Protein AF-A0AAD8DVD4-F1 (afdb_monomer_lite)

Structure (mmCIF, N/CA/C/O backbone):
data_AF-A0AAD8DVD4-F1
#
_entry.id   AF-A0AAD8DVD4-F1
#
loop_
_atom_site.group_PDB
_atom_site.id
_atom_site.type_symbol
_atom_site.label_atom_id
_atom_site.label_alt_id
_atom_site.label_comp_id
_atom_site.label_asym_id
_atom_site.label_entity_id
_atom_site.label_seq_id
_atom_site.pdbx_PDB_ins_code
_atom_site.Cartn_x
_atom_site.Cartn_y
_atom_site.Cartn_z
_atom_site.occupancy
_atom_site.B_iso_or_equiv
_atom_site.auth_seq_id
_atom_site.auth_comp_id
_atom_site.auth_asym_id
_atom_site.auth_atom_id
_atom_site.pdbx_PDB_model_num
ATOM 1 N N . MET A 1 1 ? -44.564 -27.671 -10.051 1.00 40.16 1 MET A N 1
ATOM 2 C CA . MET A 1 1 ? -43.681 -27.011 -11.036 1.00 40.16 1 MET A CA 1
ATOM 3 C C . MET A 1 1 ? -43.944 -25.518 -10.947 1.00 40.16 1 MET A C 1
ATOM 5 O O . MET A 1 1 ? -45.108 -25.149 -10.842 1.00 40.16 1 MET A O 1
ATOM 9 N N . CYS A 1 2 ? -42.894 -24.699 -10.880 1.00 44.19 2 CYS A N 1
ATOM 10 C CA . CYS A 1 2 ? -42.988 -23.238 -10.806 1.00 44.19 2 CYS A CA 1
ATOM 11 C C . CYS A 1 2 ? -43.714 -22.699 -12.050 1.00 44.19 2 CYS A C 1
ATOM 13 O O . CYS A 1 2 ? -43.419 -23.150 -13.157 1.00 44.19 2 CYS A O 1
ATOM 15 N N . GLN A 1 3 ? -44.651 -21.760 -11.894 1.00 45.81 3 GLN A N 1
ATOM 16 C CA . GLN A 1 3 ? -45.173 -21.010 -13.038 1.00 45.81 3 GLN A CA 1
ATOM 17 C C . GLN A 1 3 ? -44.102 -19.998 -13.445 1.00 45.81 3 GLN A C 1
ATOM 19 O O . GLN A 1 3 ? -43.975 -18.933 -12.846 1.00 45.81 3 GLN A O 1
ATOM 24 N N . VAL A 1 4 ? -43.279 -20.375 -14.421 1.00 47.47 4 VAL A N 1
ATOM 25 C CA . VAL A 1 4 ? -42.321 -19.458 -15.038 1.00 47.47 4 VAL A CA 1
ATOM 26 C C . VAL A 1 4 ? -43.104 -18.601 -16.023 1.00 47.47 4 VAL A C 1
ATOM 28 O O . VAL A 1 4 ? -43.555 -19.092 -17.057 1.00 47.47 4 VAL A O 1
ATOM 31 N N . VAL A 1 5 ? -43.312 -17.331 -15.683 1.00 54.19 5 VAL A N 1
ATOM 32 C CA . VAL A 1 5 ? -43.841 -16.350 -16.633 1.00 54.19 5 VAL A CA 1
ATOM 33 C C . VAL A 1 5 ? -42.643 -15.819 -17.405 1.00 54.19 5 VAL A C 1
ATOM 35 O O . VAL A 1 5 ? -41.974 -14.893 -16.965 1.00 54.19 5 VAL A O 1
ATOM 38 N N . ILE A 1 6 ? -42.334 -16.464 -18.528 1.00 51.31 6 ILE A N 1
ATOM 39 C CA . ILE A 1 6 ? -41.267 -16.014 -19.422 1.00 51.31 6 ILE A CA 1
ATOM 40 C C . ILE A 1 6 ? -41.776 -14.753 -20.118 1.00 51.31 6 ILE A C 1
ATOM 42 O O . ILE A 1 6 ? -42.713 -14.815 -20.914 1.00 51.31 6 ILE A O 1
ATOM 46 N N . GLN A 1 7 ? -41.195 -13.602 -19.794 1.00 55.66 7 GLN A N 1
ATOM 47 C CA . GLN A 1 7 ? -41.411 -12.389 -20.573 1.00 55.66 7 GLN A CA 1
ATOM 48 C C . GLN A 1 7 ? -40.418 -12.383 -21.739 1.00 55.66 7 GLN A C 1
ATOM 50 O O . GLN A 1 7 ? -39.222 -12.215 -21.534 1.00 55.66 7 GLN A O 1
ATOM 55 N N . ASP A 1 8 ? -40.915 -12.533 -22.970 1.00 51.84 8 ASP A N 1
ATOM 56 C CA . ASP A 1 8 ? -40.085 -12.588 -24.189 1.00 51.84 8 ASP A CA 1
ATOM 57 C C . ASP A 1 8 ? -39.319 -11.285 -24.489 1.00 51.84 8 ASP A C 1
ATOM 59 O O . ASP A 1 8 ? -38.463 -11.252 -25.375 1.00 51.84 8 ASP A O 1
ATOM 63 N N . LYS A 1 9 ? -39.597 -10.195 -23.761 1.00 51.88 9 LYS A N 1
ATOM 64 C CA . LYS A 1 9 ? -38.848 -8.937 -23.828 1.00 51.88 9 LYS A CA 1
ATOM 65 C C . LYS A 1 9 ? -38.827 -8.262 -22.460 1.00 51.88 9 LYS A C 1
ATOM 67 O O . LYS A 1 9 ? -39.823 -7.668 -22.055 1.00 51.88 9 LYS A O 1
ATOM 72 N N . LEU A 1 10 ? -37.677 -8.298 -21.790 1.00 51.31 10 LEU A N 1
ATOM 73 C CA . LEU A 1 10 ? -37.365 -7.363 -20.710 1.00 51.31 10 LEU A CA 1
ATOM 74 C C . LEU A 1 10 ? -37.372 -5.945 -21.303 1.00 51.31 10 LEU A C 1
ATOM 76 O O . LEU A 1 10 ? -36.448 -5.549 -22.017 1.00 51.31 10 LEU A O 1
ATOM 80 N N . SER A 1 11 ? -38.435 -5.175 -21.060 1.00 55.25 11 SER A N 1
ATOM 81 C CA . SER A 1 11 ? -38.345 -3.720 -21.175 1.00 55.25 11 SER A CA 1
ATOM 82 C C . SER A 1 11 ? -37.287 -3.247 -20.175 1.00 55.25 11 SER A C 1
ATOM 84 O O . SER A 1 11 ? -37.176 -3.795 -19.080 1.00 55.25 11 SER A O 1
ATOM 86 N N . LYS A 1 12 ? -36.505 -2.222 -20.534 1.00 56.88 12 LYS A N 1
ATOM 87 C CA . LYS A 1 12 ? -35.414 -1.663 -19.704 1.00 56.88 12 LYS A CA 1
ATOM 88 C C . LYS A 1 12 ? -35.845 -1.175 -18.304 1.00 56.88 12 LYS A C 1
ATOM 90 O O . LYS A 1 12 ? -34.993 -0.749 -17.538 1.00 56.88 12 LYS A O 1
ATOM 95 N N . GLU A 1 13 ? -37.135 -1.233 -17.982 1.00 64.00 13 GLU A N 1
ATOM 96 C CA . GLU A 1 13 ? -37.739 -0.759 -16.734 1.00 64.00 13 GLU A CA 1
ATOM 97 C C . GLU A 1 13 ? -38.323 -1.881 -15.856 1.00 64.00 13 GLU A C 1
ATOM 99 O O . GLU A 1 13 ? -38.805 -1.601 -14.760 1.00 64.00 13 GLU A O 1
ATOM 104 N N . ASN A 1 14 ? -38.289 -3.149 -16.285 1.00 63.09 14 ASN A N 1
ATOM 105 C CA . ASN A 1 14 ? -38.812 -4.233 -15.453 1.00 63.09 14 ASN A CA 1
ATOM 106 C C . ASN A 1 14 ? -37.780 -4.632 -14.393 1.00 63.09 14 ASN A C 1
ATOM 108 O O . ASN A 1 14 ? -36.801 -5.320 -14.679 1.00 63.09 14 ASN A O 1
ATOM 112 N N . ASN A 1 15 ? -38.021 -4.201 -13.153 1.00 80.06 15 ASN A N 1
ATOM 113 C CA . ASN A 1 15 ? -37.266 -4.650 -11.989 1.00 80.06 15 ASN A CA 1
ATOM 114 C C . ASN A 1 15 ? -37.347 -6.181 -11.868 1.00 80.06 15 ASN A C 1
ATOM 116 O O . ASN A 1 15 ? -38.430 -6.767 -11.955 1.00 80.06 15 ASN A O 1
ATOM 120 N N . LEU A 1 16 ? -36.198 -6.825 -11.651 1.00 86.94 16 LEU A N 1
ATOM 121 C CA . LEU A 1 16 ? -36.127 -8.249 -11.341 1.00 86.94 16 LEU A CA 1
ATOM 122 C C . LEU A 1 16 ? -36.873 -8.508 -10.024 1.00 86.94 16 LEU A C 1
ATOM 124 O O . LEU A 1 16 ? -36.444 -8.069 -8.959 1.00 86.94 16 LEU A O 1
ATOM 128 N N . GLU A 1 17 ? -37.986 -9.228 -10.096 1.00 92.38 17 GLU A N 1
ATOM 129 C CA . GLU A 1 17 ? -38.771 -9.652 -8.945 1.00 92.38 17 GLU A CA 1
ATOM 130 C C . GLU A 1 17 ? -38.487 -11.132 -8.697 1.00 92.38 17 GLU A C 1
ATOM 132 O O . GLU A 1 17 ? -38.651 -11.967 -9.588 1.00 92.38 17 GLU A O 1
ATOM 137 N N . ILE A 1 18 ? -38.042 -11.459 -7.484 1.00 93.94 18 ILE A N 1
ATOM 138 C CA . ILE A 1 18 ? -37.772 -12.827 -7.042 1.00 93.94 18 ILE A CA 1
ATOM 139 C C . ILE A 1 18 ? -38.657 -13.094 -5.831 1.00 93.94 18 ILE A C 1
ATOM 141 O O . ILE A 1 18 ? -38.463 -12.510 -4.766 1.00 93.94 18 ILE A O 1
ATOM 145 N N . VAL A 1 19 ? -39.614 -14.007 -5.980 1.00 94.88 19 VAL A N 1
ATOM 146 C CA . VAL A 1 19 ? -40.472 -14.458 -4.883 1.00 94.88 19 VAL A CA 1
ATOM 147 C C . VAL A 1 19 ? -40.057 -15.867 -4.500 1.00 94.88 19 VAL A C 1
ATOM 149 O O . VAL A 1 19 ? -40.176 -16.811 -5.286 1.00 94.88 19 VAL A O 1
ATOM 152 N N . LEU A 1 20 ? -39.588 -16.008 -3.267 1.00 95.38 20 LEU A N 1
ATOM 153 C CA . LEU A 1 20 ? -39.209 -17.282 -2.672 1.00 95.38 20 LEU A CA 1
ATOM 154 C C . LEU A 1 20 ? -40.327 -17.785 -1.751 1.00 95.38 20 LEU A C 1
ATOM 156 O O . LEU A 1 20 ? -41.055 -16.999 -1.147 1.00 95.38 20 LEU A O 1
ATOM 160 N N . GLU A 1 21 ? -40.471 -19.101 -1.643 1.00 96.31 21 GLU A N 1
ATOM 161 C CA . GLU A 1 21 ? -41.376 -19.751 -0.693 1.00 96.31 21 GLU A CA 1
ATOM 162 C C . GLU A 1 21 ? -40.605 -20.800 0.105 1.00 96.31 21 GLU A C 1
ATOM 164 O O . GLU A 1 21 ? -39.917 -21.634 -0.477 1.00 96.31 21 GLU A O 1
ATOM 169 N N . GLU A 1 22 ? -40.743 -20.792 1.429 1.00 95.31 22 GLU A N 1
ATOM 170 C CA . GLU A 1 22 ? -40.155 -21.811 2.294 1.00 95.31 22 GLU A CA 1
ATOM 171 C C . GLU A 1 22 ? -41.217 -22.818 2.749 1.00 95.31 22 GLU A C 1
ATOM 173 O O . GLU A 1 22 ? -42.238 -22.450 3.332 1.00 95.31 22 GLU A O 1
ATOM 178 N N . LYS A 1 23 ? -40.981 -24.109 2.486 1.00 95.31 23 LYS A N 1
ATOM 179 C CA . LYS A 1 23 ? -41.814 -25.225 2.956 1.00 95.31 23 LYS A CA 1
ATOM 180 C C . LYS A 1 23 ? -40.926 -26.341 3.482 1.00 95.31 23 LYS A C 1
ATOM 182 O O . LYS A 1 23 ? -40.064 -26.833 2.758 1.00 95.31 23 LYS A O 1
ATOM 187 N N . ASN A 1 24 ? -41.172 -26.778 4.718 1.00 93.69 24 ASN A N 1
ATOM 188 C CA . ASN A 1 24 ? -40.409 -27.843 5.384 1.00 93.69 24 ASN A CA 1
ATOM 189 C C . ASN A 1 24 ? -38.887 -27.580 5.388 1.00 93.69 24 ASN A C 1
ATOM 191 O O . ASN A 1 24 ? -38.111 -28.480 5.075 1.00 93.69 24 ASN A O 1
ATOM 195 N N . ASN A 1 25 ? -38.468 -26.347 5.703 1.00 89.94 25 ASN A N 1
ATOM 196 C CA . ASN A 1 25 ? -37.069 -25.880 5.667 1.00 89.94 25 ASN A CA 1
ATOM 197 C C . ASN A 1 25 ? -36.389 -25.977 4.288 1.00 89.94 25 ASN A C 1
ATOM 199 O O . ASN A 1 25 ? -35.161 -26.002 4.185 1.00 89.94 25 ASN A O 1
ATOM 203 N N . VAL A 1 26 ? -37.177 -26.053 3.216 1.00 93.31 26 VAL A N 1
ATOM 204 C CA . VAL A 1 26 ? -36.692 -26.017 1.837 1.00 93.31 26 VAL A CA 1
ATOM 205 C C . VAL A 1 26 ? -37.236 -24.758 1.183 1.00 93.31 26 VAL A C 1
ATOM 207 O O . VAL A 1 26 ? -38.440 -24.509 1.214 1.00 93.31 26 VAL A O 1
ATOM 210 N N . ILE A 1 27 ? -36.345 -23.964 0.595 1.00 94.56 27 ILE A N 1
ATOM 211 C CA . ILE A 1 27 ? -36.707 -22.751 -0.134 1.00 94.56 27 ILE A CA 1
ATOM 212 C C . ILE A 1 27 ? -36.853 -23.071 -1.615 1.00 94.56 27 ILE A C 1
ATOM 214 O O . ILE A 1 27 ? -35.960 -23.646 -2.234 1.00 94.56 27 ILE A O 1
ATOM 218 N N . TYR A 1 28 ? -37.969 -22.657 -2.190 1.00 96.00 28 TYR A N 1
ATOM 219 C CA . TYR A 1 28 ? -38.297 -22.835 -3.592 1.00 96.00 28 TYR A CA 1
ATOM 220 C C . TYR A 1 28 ? -38.468 -21.475 -4.253 1.00 96.00 28 TYR A C 1
ATOM 222 O O . TYR A 1 28 ? -38.950 -20.522 -3.637 1.00 96.00 28 TYR A O 1
ATOM 230 N N . LEU A 1 29 ? -38.123 -21.404 -5.534 1.00 96.56 29 LEU A N 1
ATOM 231 C CA . LEU A 1 29 ? -38.502 -20.278 -6.367 1.00 96.56 29 LEU A CA 1
ATOM 232 C C . LEU A 1 29 ? -40.003 -20.392 -6.659 1.00 96.56 29 LEU A C 1
ATOM 234 O O . LEU A 1 29 ? -40.438 -21.359 -7.285 1.00 96.56 29 LEU A O 1
ATOM 238 N N . LYS A 1 30 ? -40.795 -19.441 -6.160 1.00 95.38 30 LYS A N 1
ATOM 239 C CA . LYS A 1 30 ? -42.243 -19.372 -6.403 1.00 95.38 30 LYS A CA 1
ATOM 240 C C . LYS A 1 30 ? -42.549 -18.572 -7.662 1.00 95.38 30 LYS A C 1
ATOM 242 O O . LYS A 1 30 ? -43.434 -18.951 -8.427 1.00 95.38 30 LYS A O 1
ATOM 247 N N . HIS A 1 31 ? -41.835 -17.467 -7.851 1.00 92.69 31 HIS A N 1
ATOM 248 C CA . HIS A 1 31 ? -41.971 -16.589 -9.004 1.00 92.69 31 HIS A CA 1
ATOM 249 C C . HIS A 1 31 ? -40.646 -15.872 -9.284 1.00 92.69 31 HIS A C 1
ATOM 251 O O . HIS A 1 31 ? -39.915 -15.533 -8.355 1.00 92.69 31 HIS A O 1
ATOM 257 N N . CYS A 1 32 ? -40.342 -15.657 -10.561 1.00 91.50 32 CYS A N 1
ATOM 258 C CA . CYS A 1 32 ? -39.224 -14.841 -11.013 1.00 91.50 32 CYS A CA 1
ATOM 259 C C . CYS A 1 32 ? -39.605 -14.166 -12.329 1.00 91.50 32 CYS A C 1
ATOM 261 O O . CYS A 1 32 ? -40.110 -14.850 -13.221 1.00 91.50 32 CYS A O 1
ATOM 263 N N . THR A 1 33 ? -39.356 -12.862 -12.451 1.00 90.38 33 THR A N 1
ATOM 264 C CA . THR A 1 33 ? -39.544 -12.110 -13.708 1.00 90.38 33 THR A CA 1
ATOM 265 C C . THR A 1 33 ? -38.305 -12.120 -14.612 1.00 90.38 33 THR A C 1
ATOM 267 O O . THR A 1 33 ? -38.327 -11.518 -15.684 1.00 90.38 33 THR A O 1
ATOM 270 N N . GLY A 1 34 ? -37.227 -12.795 -14.195 1.00 86.44 34 GLY A N 1
ATOM 271 C CA . GLY A 1 34 ? -36.008 -12.973 -14.983 1.00 86.44 34 GLY A CA 1
ATOM 272 C C . GLY A 1 34 ? -36.181 -13.940 -16.158 1.00 86.44 34 GLY A C 1
ATOM 273 O O . GLY A 1 34 ? -37.181 -14.652 -16.269 1.00 86.44 34 GLY A O 1
ATOM 274 N N . ASP A 1 35 ? -35.183 -13.978 -17.039 1.00 88.19 35 ASP A N 1
ATOM 275 C CA . ASP A 1 35 ? -35.159 -14.929 -18.149 1.00 88.19 35 ASP A CA 1
ATOM 276 C C . ASP A 1 35 ? -34.949 -16.385 -17.674 1.00 88.19 35 ASP A C 1
ATOM 278 O O . ASP A 1 35 ? -34.768 -16.683 -16.488 1.00 88.19 35 ASP A O 1
ATOM 282 N N . GLN A 1 36 ? -34.991 -17.330 -18.617 1.00 89.12 36 GLN A N 1
ATOM 283 C CA . GLN A 1 36 ? -34.811 -18.751 -18.308 1.00 89.12 36 GLN A CA 1
ATOM 284 C C . GLN A 1 36 ? -33.447 -19.064 -17.672 1.00 89.12 36 GLN A C 1
ATOM 286 O O . GLN A 1 36 ? -33.361 -20.011 -16.887 1.00 89.12 36 GLN A O 1
ATOM 291 N N . TRP A 1 37 ? -32.404 -18.286 -17.983 1.00 92.12 37 TRP A N 1
ATOM 292 C CA . TRP A 1 37 ? -31.069 -18.475 -17.422 1.00 92.12 37 TRP A CA 1
ATOM 293 C C . TRP A 1 37 ? -31.037 -18.067 -15.954 1.00 92.12 37 TRP A C 1
ATOM 295 O O . TR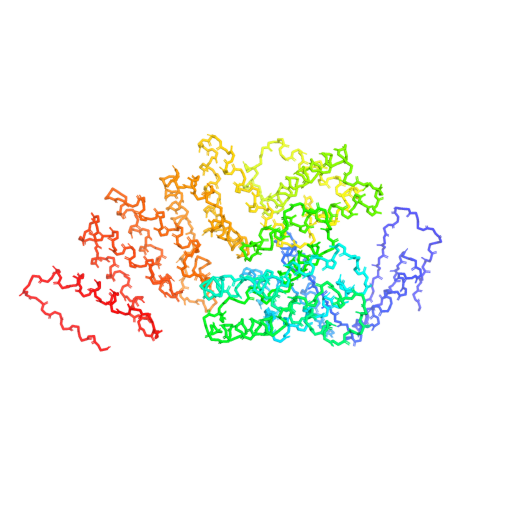P A 1 37 ? -30.630 -18.875 -15.124 1.00 92.12 37 TRP A O 1
ATOM 305 N N . ILE A 1 38 ? -31.589 -16.900 -15.611 1.00 91.50 38 ILE A N 1
ATOM 306 C CA . ILE A 1 38 ? -31.726 -16.446 -14.219 1.00 91.50 38 ILE A CA 1
ATOM 307 C C . ILE A 1 38 ? -32.538 -17.459 -13.403 1.00 91.50 38 ILE A C 1
ATOM 309 O O . ILE A 1 38 ? -32.158 -17.834 -12.294 1.00 91.50 38 ILE A O 1
ATOM 313 N N . VAL A 1 39 ? -33.651 -17.957 -13.952 1.00 93.19 39 VAL A N 1
ATOM 314 C CA . VAL A 1 39 ? -34.478 -18.978 -13.287 1.00 93.19 39 VAL A CA 1
ATOM 315 C C . VAL A 1 39 ? -33.691 -20.268 -13.055 1.00 93.19 39 VAL A C 1
ATOM 317 O O . VAL A 1 39 ? -33.809 -20.881 -11.989 1.00 93.19 39 VAL A O 1
ATOM 320 N N . PHE A 1 40 ? -32.902 -20.708 -14.035 1.00 95.00 40 PHE A N 1
ATOM 321 C CA . PHE A 1 40 ? -32.047 -21.883 -13.898 1.00 95.00 40 PHE A CA 1
ATOM 322 C C . PHE A 1 40 ? -30.971 -21.678 -12.821 1.00 95.00 40 PHE A C 1
ATOM 324 O O . PHE A 1 40 ? -30.854 -22.515 -11.925 1.00 95.00 40 PHE A O 1
ATOM 331 N N . GLU A 1 41 ? -30.250 -20.555 -12.854 1.00 95.38 41 GLU A N 1
ATOM 332 C CA . GLU A 1 41 ? -29.214 -20.195 -11.879 1.00 95.38 41 GLU A CA 1
ATOM 333 C C . GLU A 1 41 ? -29.769 -20.124 -10.454 1.00 95.38 41 GLU A C 1
ATOM 335 O O . GLU A 1 41 ? -29.200 -20.720 -9.538 1.00 95.38 41 GLU A O 1
ATOM 340 N N . LEU A 1 42 ? -30.927 -19.484 -10.262 1.00 95.62 42 LEU A N 1
ATOM 341 C CA . LEU A 1 42 ? -31.603 -19.416 -8.966 1.00 95.62 42 LEU A CA 1
ATOM 342 C C . LEU A 1 42 ? -32.028 -20.799 -8.470 1.00 95.62 42 LEU A C 1
ATOM 344 O O . LEU A 1 42 ? -31.833 -21.121 -7.300 1.00 95.62 42 LEU A O 1
ATOM 348 N N . ASN A 1 43 ? -32.583 -21.649 -9.335 1.00 95.94 43 ASN A N 1
ATOM 349 C CA . ASN A 1 43 ? -32.946 -23.011 -8.941 1.00 95.94 43 ASN A CA 1
ATOM 350 C C . ASN A 1 43 ? -31.715 -23.850 -8.581 1.00 95.94 43 ASN A C 1
ATOM 352 O O . ASN A 1 43 ? -31.770 -24.633 -7.630 1.00 95.94 43 ASN A O 1
ATOM 356 N N . LEU A 1 44 ? -30.603 -23.676 -9.299 1.00 96.12 44 LEU A N 1
ATOM 357 C CA . LEU A 1 44 ? -29.338 -24.336 -8.996 1.00 96.12 44 LEU A CA 1
ATOM 358 C C . LEU A 1 44 ? -28.775 -23.857 -7.650 1.00 96.12 44 LEU A C 1
ATOM 360 O O . LEU A 1 44 ? -28.422 -24.680 -6.802 1.00 96.12 44 LEU A O 1
ATOM 364 N N . PHE A 1 45 ? -28.770 -22.541 -7.419 1.00 95.19 45 PHE A N 1
ATOM 365 C CA . PHE A 1 45 ? -28.400 -21.930 -6.145 1.00 95.19 45 PHE A CA 1
ATOM 366 C C . PHE A 1 45 ? -29.245 -22.502 -5.001 1.00 95.19 45 PHE A C 1
ATOM 368 O O . PHE A 1 45 ? -28.699 -23.063 -4.051 1.00 95.19 45 PHE A O 1
ATOM 375 N N . LEU A 1 46 ? -30.577 -22.454 -5.119 1.00 95.69 46 LEU A N 1
ATOM 376 C CA . LEU A 1 46 ? -31.504 -22.969 -4.109 1.00 95.69 46 LEU A CA 1
ATOM 377 C C . LEU A 1 46 ? -31.318 -24.470 -3.875 1.00 95.69 46 LEU A C 1
ATOM 379 O O . LEU A 1 46 ? -31.377 -24.925 -2.734 1.00 95.69 46 LEU A O 1
ATOM 383 N N . HIS A 1 47 ? -31.049 -25.254 -4.921 1.00 95.94 47 HIS A N 1
ATOM 384 C CA . HIS A 1 47 ? -30.766 -26.681 -4.792 1.00 95.94 47 HIS A CA 1
ATOM 385 C C . HIS A 1 47 ? -29.559 -26.950 -3.887 1.00 95.94 47 HIS A C 1
ATOM 387 O O . HIS A 1 47 ? -29.645 -27.775 -2.972 1.00 95.94 47 HIS A O 1
ATOM 393 N N . PHE A 1 48 ? -28.435 -26.270 -4.126 1.00 95.75 48 PHE A N 1
ATOM 394 C CA . PHE A 1 48 ? -27.229 -26.437 -3.312 1.00 95.75 48 PHE A CA 1
ATOM 395 C C . PHE A 1 48 ? -27.384 -25.837 -1.918 1.00 95.75 48 PHE A C 1
ATOM 397 O O . PHE A 1 48 ? -26.955 -26.452 -0.939 1.00 95.75 48 PHE A O 1
ATOM 404 N N . TYR A 1 49 ? -28.052 -24.691 -1.823 1.00 94.56 49 TYR A N 1
ATOM 405 C CA . TYR A 1 49 ? -28.345 -24.019 -0.568 1.00 94.56 49 TYR A CA 1
ATOM 406 C C . TYR A 1 49 ? -29.205 -24.902 0.348 1.00 94.56 49 TYR A C 1
ATOM 408 O O . TYR A 1 49 ? -28.808 -25.194 1.473 1.00 94.56 49 TYR A O 1
ATOM 416 N N . ASN A 1 50 ? -30.312 -25.459 -0.148 1.00 94.31 50 ASN A N 1
ATOM 417 C CA . ASN A 1 50 ? -31.169 -26.367 0.624 1.00 94.31 50 ASN A CA 1
ATOM 418 C C . ASN A 1 50 ? -30.470 -27.667 1.045 1.00 94.31 50 ASN A C 1
ATOM 420 O O . ASN A 1 50 ? -30.864 -28.284 2.030 1.00 94.31 50 ASN A O 1
ATOM 424 N N . LYS A 1 51 ? -29.435 -28.093 0.312 1.00 95.19 51 LYS A N 1
ATOM 425 C CA . LYS A 1 51 ? -28.627 -29.276 0.641 1.00 95.19 51 LYS A CA 1
ATOM 426 C C . LYS A 1 51 ? -27.431 -28.977 1.550 1.00 95.19 51 LYS A C 1
ATOM 428 O O . LYS A 1 51 ? -26.644 -29.892 1.789 1.00 95.19 51 LYS A O 1
ATOM 433 N N . SER A 1 52 ? -27.256 -27.734 2.002 1.00 91.19 52 SER A N 1
ATOM 434 C CA . SER A 1 52 ? -26.080 -27.295 2.772 1.00 91.19 52 SER A CA 1
ATOM 435 C C . SER A 1 52 ? -24.753 -27.580 2.056 1.00 91.19 52 SER A C 1
ATOM 437 O O . SER A 1 52 ? -23.749 -27.924 2.677 1.00 91.19 52 SER A O 1
ATOM 439 N N . LYS A 1 53 ? -24.753 -27.486 0.721 1.00 92.88 53 LYS A N 1
ATOM 440 C CA . LYS A 1 53 ? -23.580 -27.717 -0.138 1.00 92.88 53 LYS A CA 1
ATOM 441 C C . LYS A 1 53 ? -23.012 -26.412 -0.693 1.00 92.88 53 LYS A C 1
ATOM 443 O O . LYS A 1 53 ? -22.422 -26.411 -1.768 1.00 92.88 53 LYS A O 1
ATOM 448 N N . MET A 1 54 ? -23.218 -25.310 0.021 1.00 93.12 54 MET A N 1
ATOM 449 C CA . MET A 1 54 ? -22.766 -23.987 -0.379 1.00 93.12 54 MET A CA 1
ATOM 450 C C . MET A 1 54 ? -21.722 -23.460 0.604 1.00 93.12 54 MET A C 1
ATOM 452 O O . MET A 1 54 ? -21.822 -23.660 1.817 1.00 93.12 54 MET A O 1
ATOM 456 N N . ILE A 1 55 ? -20.709 -22.797 0.055 1.00 94.44 55 ILE A N 1
ATOM 457 C CA . ILE A 1 55 ? -19.733 -22.020 0.810 1.00 94.44 55 ILE A CA 1
ATOM 458 C C . ILE A 1 55 ? -19.876 -20.584 0.324 1.00 94.44 55 ILE A C 1
ATOM 460 O O . ILE A 1 55 ? -19.767 -20.330 -0.872 1.00 94.44 55 ILE A O 1
ATOM 464 N N . PHE A 1 56 ? -20.136 -19.665 1.246 1.00 94.62 56 PHE A N 1
ATOM 465 C CA . PHE A 1 56 ? -20.164 -18.238 0.956 1.00 94.62 56 PHE A CA 1
ATOM 466 C C . PHE A 1 56 ? -18.773 -17.653 1.188 1.00 94.62 56 PHE A C 1
ATOM 468 O O . PHE A 1 56 ? -18.193 -17.856 2.253 1.00 94.62 56 PHE A O 1
ATOM 475 N N . LEU A 1 57 ? -18.237 -16.941 0.204 1.00 95.38 57 LEU A N 1
ATOM 476 C CA . LEU A 1 57 ? -16.969 -16.227 0.317 1.00 95.38 57 LEU A CA 1
ATOM 477 C C . LEU A 1 57 ? -17.278 -14.735 0.193 1.00 95.38 57 LEU A C 1
ATOM 479 O O . LEU A 1 57 ? -17.748 -14.292 -0.852 1.00 95.38 57 LEU A O 1
ATOM 483 N N . PHE A 1 58 ? -17.072 -13.989 1.272 1.00 93.56 58 PHE A N 1
ATOM 484 C CA . PHE A 1 58 ? -17.191 -12.536 1.296 1.00 93.56 58 PHE A CA 1
ATOM 485 C C . PHE A 1 58 ? -15.792 -11.949 1.313 1.00 93.56 58 PHE A C 1
ATOM 487 O O . PHE A 1 58 ? -15.041 -12.214 2.251 1.00 93.56 58 PHE A O 1
ATOM 494 N N . ASP A 1 59 ? -15.454 -11.183 0.282 1.00 92.19 59 ASP A N 1
ATOM 495 C CA . ASP A 1 59 ? -14.139 -10.569 0.146 1.00 92.19 59 ASP A CA 1
ATOM 496 C C . ASP A 1 59 ? -14.186 -9.080 0.520 1.00 92.19 59 ASP A C 1
ATOM 498 O O . ASP A 1 59 ? -15.145 -8.394 0.168 1.00 92.19 59 ASP A O 1
ATOM 502 N N . GLY A 1 60 ? -13.187 -8.593 1.259 1.00 89.56 60 GLY A N 1
ATOM 503 C CA . GLY A 1 60 ? -12.990 -7.169 1.538 1.00 89.56 60 GLY A CA 1
ATOM 504 C C . GLY A 1 60 ? -14.045 -6.527 2.445 1.00 89.56 60 GLY A C 1
ATOM 505 O O . GLY A 1 60 ? -14.549 -5.449 2.138 1.00 89.56 60 GLY A O 1
ATOM 506 N N . PHE A 1 61 ? -14.398 -7.133 3.588 1.00 89.94 61 PHE A N 1
ATOM 507 C CA . PHE A 1 61 ? -15.388 -6.531 4.503 1.00 89.94 61 PHE A CA 1
ATOM 508 C C . PHE A 1 61 ? -14.986 -5.125 4.989 1.00 89.94 61 PHE A C 1
ATOM 510 O O . PHE A 1 61 ? -15.841 -4.278 5.249 1.00 89.94 61 PHE A O 1
ATOM 517 N N . ASP A 1 62 ? -13.692 -4.851 5.111 1.00 84.81 62 ASP A N 1
ATOM 518 C CA . ASP A 1 62 ? -13.190 -3.532 5.480 1.00 84.81 62 ASP A CA 1
ATOM 519 C C . ASP A 1 62 ? -13.305 -2.484 4.359 1.00 84.81 62 ASP A C 1
ATOM 521 O O . ASP A 1 62 ? -13.286 -1.298 4.665 1.00 84.81 62 ASP A O 1
ATOM 525 N N . GLU A 1 63 ? -13.480 -2.881 3.095 1.00 82.12 63 GLU A N 1
ATOM 526 C CA . GLU A 1 63 ? -13.648 -1.947 1.966 1.00 82.12 63 GLU A CA 1
ATOM 527 C C . GLU A 1 63 ? -15.041 -1.305 1.932 1.00 82.12 63 GLU A C 1
ATOM 529 O O . GLU A 1 63 ? -15.237 -0.240 1.355 1.00 82.12 63 GLU A O 1
ATOM 534 N N . ILE A 1 64 ? -16.012 -1.943 2.585 1.00 79.56 64 ILE A N 1
ATOM 535 C CA . ILE A 1 64 ? -17.405 -1.486 2.701 1.00 79.56 64 ILE A CA 1
ATOM 536 C C . ILE A 1 64 ? -17.739 -0.979 4.116 1.00 79.56 64 ILE A C 1
ATOM 538 O O . ILE A 1 64 ? -18.821 -0.439 4.364 1.00 79.56 64 ILE A O 1
ATOM 542 N N . CYS A 1 65 ? -16.826 -1.170 5.070 1.00 78.06 65 CYS A N 1
ATOM 543 C CA . CYS A 1 65 ? -16.935 -0.723 6.456 1.00 78.06 65 CYS A CA 1
ATOM 544 C C . CYS A 1 65 ? -16.230 0.641 6.618 1.00 78.06 65 CYS A C 1
ATOM 546 O O . CYS A 1 65 ? -15.155 0.835 6.063 1.00 78.06 65 CYS A O 1
ATOM 548 N N . PRO A 1 66 ? -16.774 1.596 7.399 1.00 72.62 66 PRO A N 1
ATOM 549 C CA . PRO A 1 66 ? -17.945 1.474 8.271 1.00 72.62 66 PRO A CA 1
ATOM 550 C C . PRO A 1 66 ? -19.293 1.723 7.590 1.00 72.62 66 PRO A C 1
ATOM 552 O O . PRO A 1 66 ? -20.320 1.415 8.190 1.00 72.62 66 PRO A O 1
ATOM 555 N N . GLN A 1 67 ? -19.310 2.259 6.368 1.00 76.38 67 GLN A N 1
ATOM 556 C CA . GLN A 1 67 ? -20.516 2.817 5.741 1.00 76.38 67 GLN A CA 1
ATOM 557 C C . GLN A 1 67 ? -21.667 1.806 5.627 1.00 76.38 67 GLN A C 1
ATOM 559 O O . GLN A 1 67 ? -22.803 2.160 5.927 1.00 76.38 67 GLN A O 1
ATOM 564 N N . TYR A 1 68 ? -21.369 0.551 5.277 1.00 81.00 68 TYR A N 1
ATOM 565 C CA . TYR A 1 68 ? -22.353 -0.530 5.121 1.00 81.00 68 TYR A CA 1
ATOM 566 C C . TYR A 1 68 ? -22.188 -1.657 6.137 1.00 81.00 68 TYR A C 1
ATOM 568 O O . TYR A 1 68 ? -22.698 -2.769 5.952 1.00 81.00 68 TYR A O 1
ATOM 576 N N . ALA A 1 69 ? -21.448 -1.403 7.219 1.00 84.56 69 ALA A N 1
ATOM 577 C CA . ALA A 1 69 ? -21.145 -2.435 8.199 1.00 84.56 69 ALA A CA 1
ATOM 578 C C . ALA A 1 69 ? -22.431 -3.067 8.754 1.00 84.56 69 ALA A C 1
ATOM 580 O O . ALA A 1 69 ? -22.486 -4.277 8.944 1.00 84.56 69 ALA A O 1
ATOM 581 N N . ASN A 1 70 ? -23.493 -2.281 8.959 1.00 87.38 70 ASN A N 1
ATOM 582 C CA . ASN A 1 70 ? -24.760 -2.771 9.502 1.00 87.38 70 ASN A CA 1
ATOM 583 C C . ASN A 1 70 ? -25.516 -3.681 8.526 1.00 87.38 70 ASN A C 1
ATOM 585 O O . ASN A 1 70 ? -26.011 -4.737 8.923 1.00 87.38 70 ASN A O 1
ATOM 589 N N . GLU A 1 71 ? -25.630 -3.272 7.266 1.00 90.69 71 GLU A N 1
ATOM 590 C CA . GLU A 1 71 ? -26.313 -3.993 6.193 1.00 90.69 71 GLU A CA 1
ATOM 591 C C . GLU A 1 71 ? -25.623 -5.329 5.939 1.00 90.69 71 GLU A C 1
ATOM 593 O O . GLU A 1 71 ? -26.264 -6.385 5.963 1.00 90.69 71 GLU A O 1
ATOM 598 N N . VAL A 1 72 ? -24.299 -5.301 5.787 1.00 90.69 72 VAL A N 1
ATOM 599 C CA . VAL A 1 72 ? -23.523 -6.513 5.529 1.00 90.69 72 VAL A CA 1
ATOM 600 C C . VAL A 1 72 ? -23.533 -7.409 6.757 1.00 90.69 72 VAL A C 1
ATOM 602 O O . VAL A 1 72 ? -23.733 -8.613 6.629 1.00 90.69 72 VAL A O 1
ATOM 605 N N . MET A 1 73 ? -23.448 -6.849 7.966 1.00 92.75 73 MET A N 1
ATOM 606 C CA . MET A 1 73 ? -23.540 -7.653 9.182 1.00 92.75 73 MET A CA 1
ATOM 607 C C . MET A 1 73 ? -24.883 -8.369 9.314 1.00 92.75 73 MET A C 1
ATOM 609 O O . MET A 1 73 ? -24.919 -9.520 9.743 1.00 92.75 73 MET A O 1
ATOM 613 N N . LYS A 1 74 ? -25.994 -7.738 8.915 1.00 94.12 74 LYS A N 1
ATOM 614 C CA . LYS A 1 74 ? -27.303 -8.410 8.855 1.00 94.12 74 LYS A CA 1
ATOM 615 C C . LYS A 1 74 ? -27.288 -9.574 7.861 1.00 94.12 74 LYS A C 1
ATOM 617 O O . LYS A 1 74 ? -27.809 -10.641 8.189 1.00 94.12 74 LYS A O 1
ATOM 622 N N . CYS A 1 75 ? -26.672 -9.399 6.692 1.00 92.75 75 CYS A N 1
ATOM 623 C CA . CYS A 1 75 ? -26.515 -10.466 5.701 1.00 92.75 75 CYS A CA 1
ATOM 624 C C . CYS A 1 75 ? -25.704 -11.646 6.268 1.00 92.75 75 CYS A C 1
ATOM 626 O O . CYS A 1 75 ? -26.203 -12.771 6.340 1.00 92.75 75 CYS A O 1
ATOM 628 N N . LEU A 1 76 ? -24.505 -11.374 6.788 1.00 94.56 76 LEU A N 1
ATOM 629 C CA . LEU A 1 76 ? -23.615 -12.383 7.367 1.00 94.56 76 LEU A CA 1
ATOM 630 C C . LEU A 1 76 ? -24.274 -13.128 8.544 1.00 94.56 76 LEU A C 1
ATOM 632 O O . LEU A 1 76 ? -24.187 -14.353 8.645 1.00 94.56 76 LEU A O 1
ATOM 636 N N . LYS A 1 77 ? -25.002 -12.411 9.412 1.00 95.06 77 LYS A N 1
ATOM 637 C CA . LYS A 1 77 ? -25.792 -12.995 10.511 1.00 95.06 77 LYS A CA 1
ATOM 638 C C . LYS A 1 77 ? -26.902 -13.910 10.021 1.00 95.06 77 LYS A C 1
ATOM 640 O O . LYS A 1 77 ? -27.150 -14.938 10.643 1.00 95.06 77 LYS A O 1
ATOM 645 N N . SER A 1 78 ? -27.568 -13.541 8.931 1.00 93.12 78 SER A N 1
ATOM 646 C CA . SER A 1 78 ? -28.648 -14.345 8.353 1.00 93.12 78 SER A CA 1
ATOM 647 C C . SER A 1 78 ? -28.114 -15.684 7.847 1.00 93.12 78 SER A C 1
ATOM 649 O O . SER A 1 78 ? -28.728 -16.714 8.096 1.00 93.12 78 SER A O 1
ATOM 651 N N . ILE A 1 79 ? -26.924 -15.689 7.236 1.00 92.94 79 ILE A N 1
ATOM 652 C CA . ILE A 1 79 ? -26.247 -16.917 6.792 1.00 92.94 79 ILE A CA 1
ATOM 653 C C . ILE A 1 79 ? -25.778 -17.749 7.990 1.00 92.94 79 ILE A C 1
ATOM 655 O O . ILE A 1 79 ? -25.997 -18.959 8.024 1.00 92.94 79 ILE A O 1
ATOM 659 N N . LYS A 1 80 ? -25.166 -17.111 8.996 1.00 92.62 80 LYS A N 1
ATOM 660 C CA . LYS A 1 80 ? -24.671 -17.785 10.207 1.00 92.62 80 LYS A CA 1
ATOM 661 C C . LYS A 1 80 ? -25.791 -18.459 11.006 1.00 92.62 80 LYS A C 1
ATOM 663 O O . LYS A 1 80 ? -25.615 -19.575 11.488 1.00 92.62 80 LYS A O 1
ATOM 668 N N . ASN A 1 81 ? -26.917 -17.768 11.177 1.00 93.06 81 ASN A N 1
ATOM 669 C CA . ASN A 1 81 ? -28.045 -18.237 11.983 1.00 93.06 81 ASN A CA 1
ATOM 670 C C . ASN A 1 81 ? -28.985 -19.170 11.208 1.00 93.06 81 ASN A C 1
ATOM 672 O O . ASN A 1 81 ? -29.980 -19.637 11.764 1.00 93.06 81 ASN A O 1
ATOM 676 N N . ASP A 1 82 ? -28.681 -19.445 9.941 1.00 92.12 82 ASP A N 1
ATOM 677 C CA . ASP A 1 82 ? -29.485 -20.323 9.114 1.00 92.12 82 ASP A CA 1
ATOM 678 C C . ASP A 1 82 ? -29.470 -21.770 9.653 1.00 92.12 82 ASP A C 1
ATOM 680 O O . ASP A 1 82 ? -28.392 -22.338 9.879 1.00 92.12 82 ASP A O 1
ATOM 684 N N . PRO A 1 83 ? -30.637 -22.426 9.818 1.00 90.44 83 PRO A N 1
ATOM 685 C CA . PRO A 1 83 ? -30.714 -23.788 10.350 1.00 90.44 83 PRO A CA 1
ATOM 686 C C . PRO A 1 83 ? -29.987 -24.829 9.483 1.00 90.44 83 PRO A C 1
ATOM 688 O O . PRO A 1 83 ? -29.612 -25.890 9.988 1.00 90.44 83 PRO A O 1
ATOM 691 N N . ARG A 1 84 ? -29.740 -24.534 8.200 1.00 90.44 84 ARG A N 1
ATOM 692 C CA . ARG A 1 84 ? -28.986 -25.390 7.272 1.00 90.44 84 ARG A CA 1
ATOM 693 C C . ARG A 1 84 ? -27.477 -25.353 7.524 1.00 90.44 84 ARG A C 1
ATOM 695 O O . ARG A 1 84 ? -26.774 -26.175 6.938 1.00 90.44 84 ARG A O 1
ATOM 702 N N . LYS A 1 85 ? -26.976 -24.467 8.399 1.00 88.62 85 LYS A N 1
ATOM 703 C CA . LYS A 1 85 ? -25.558 -24.356 8.800 1.00 88.62 85 LYS A CA 1
ATOM 704 C C . LYS A 1 85 ? -24.611 -24.200 7.606 1.00 88.62 85 LYS A C 1
ATOM 706 O O . LYS A 1 85 ? -23.679 -24.987 7.429 1.00 88.62 85 LYS A O 1
ATOM 711 N N . GLN A 1 86 ? -24.873 -23.197 6.770 1.00 91.25 86 GLN A N 1
ATOM 712 C CA . GLN A 1 86 ? -23.994 -22.880 5.644 1.00 91.25 86 GLN A CA 1
ATOM 713 C C . GLN A 1 86 ? -22.590 -22.522 6.137 1.00 91.25 86 GLN A C 1
ATOM 715 O O . GLN A 1 86 ? -22.422 -21.959 7.221 1.00 91.25 86 GLN A O 1
ATOM 720 N N . ARG A 1 87 ? -21.574 -22.839 5.332 1.00 92.38 87 ARG A N 1
ATOM 721 C CA . ARG A 1 87 ? -20.197 -22.422 5.615 1.00 92.38 87 ARG A CA 1
ATOM 722 C C . ARG A 1 87 ? -19.950 -21.059 4.995 1.00 92.38 87 ARG A C 1
ATOM 724 O O . ARG A 1 87 ? -20.436 -20.777 3.902 1.00 92.38 87 ARG A O 1
ATOM 731 N N . MET A 1 88 ? -19.170 -20.238 5.681 1.00 94.19 88 MET A N 1
ATOM 732 C CA . MET A 1 88 ? -18.862 -18.891 5.234 1.00 94.19 88 MET A CA 1
ATOM 733 C C . MET A 1 88 ? -17.428 -18.527 5.597 1.00 94.19 88 MET A C 1
ATOM 735 O O . MET A 1 88 ? -16.975 -18.853 6.692 1.00 94.19 88 MET A O 1
ATOM 739 N N . TRP A 1 89 ? -16.757 -17.834 4.687 1.00 94.62 89 TRP A N 1
ATOM 740 C CA . TRP A 1 89 ? -15.505 -17.131 4.928 1.00 94.62 89 TRP A CA 1
ATOM 741 C C . TRP A 1 89 ? -15.729 -15.648 4.678 1.00 94.62 89 TRP A C 1
ATOM 743 O O . TRP A 1 89 ? -16.414 -15.275 3.727 1.00 94.62 89 TRP A O 1
ATOM 753 N N . VAL A 1 90 ? -15.166 -14.820 5.549 1.00 94.38 90 VAL A N 1
ATOM 754 C CA . VAL A 1 90 ? -15.183 -13.364 5.425 1.00 94.38 90 VAL A CA 1
ATOM 755 C C . VAL A 1 90 ? -13.736 -12.914 5.492 1.00 94.38 90 VAL A C 1
ATOM 757 O O . VAL A 1 90 ? -13.069 -13.182 6.492 1.00 94.38 90 VAL A O 1
ATOM 760 N N . THR A 1 91 ? -13.244 -12.276 4.438 1.00 94.38 91 THR A N 1
ATOM 761 C CA . THR A 1 91 ? -11.924 -11.651 4.445 1.00 94.38 91 THR A CA 1
ATOM 762 C C . THR A 1 91 ? -12.068 -10.197 4.884 1.00 94.38 91 THR A C 1
ATOM 764 O O . THR A 1 91 ? -13.094 -9.538 4.687 1.00 94.38 91 THR A O 1
ATOM 767 N N . SER A 1 92 ? -11.040 -9.713 5.563 1.00 90.69 92 SER A N 1
ATOM 768 C CA . SER A 1 92 ? -10.921 -8.332 5.998 1.00 90.69 92 SER A CA 1
ATOM 769 C C . SER A 1 92 ? -9.459 -8.068 6.304 1.00 90.69 92 SER A C 1
ATOM 771 O O . SER A 1 92 ? -8.768 -8.947 6.825 1.00 90.69 92 SER A O 1
ATOM 773 N N . ARG A 1 93 ? -9.001 -6.837 6.098 1.00 83.31 93 ARG A N 1
ATOM 774 C CA . ARG A 1 93 ? -7.748 -6.372 6.701 1.00 83.31 93 ARG A CA 1
ATOM 775 C C . ARG A 1 93 ? -7.860 -6.366 8.228 1.00 83.31 93 ARG A C 1
ATOM 777 O O . ARG A 1 93 ? -8.944 -6.214 8.800 1.00 83.31 93 ARG A O 1
ATOM 784 N N . SER A 1 94 ? -6.722 -6.529 8.897 1.00 70.75 94 SER A N 1
ATOM 785 C CA . SER A 1 94 ? -6.612 -6.679 10.351 1.00 70.75 94 SER A CA 1
ATOM 786 C C . SER A 1 94 ? -6.725 -5.343 11.101 1.00 70.75 94 SER A C 1
ATOM 788 O O . SER A 1 94 ? -5.854 -4.988 11.896 1.00 70.75 94 SER A O 1
ATOM 790 N N . TYR A 1 95 ? -7.787 -4.572 10.861 1.00 73.00 95 TYR A N 1
ATOM 791 C CA . TYR A 1 95 ? -8.076 -3.389 11.673 1.00 73.00 95 TYR A CA 1
ATOM 792 C C . TYR A 1 95 ? -8.702 -3.796 12.989 1.00 73.00 95 TYR A C 1
ATOM 794 O O . TYR A 1 95 ? -9.667 -4.557 12.993 1.00 73.00 95 TYR A O 1
ATOM 802 N N . ASN A 1 96 ? -8.191 -3.264 14.101 1.00 67.00 96 ASN A N 1
ATOM 803 C CA . ASN A 1 96 ? -8.640 -3.652 15.438 1.00 67.00 96 ASN A CA 1
ATOM 804 C C . ASN A 1 96 ? -10.162 -3.552 15.592 1.00 67.00 96 ASN A C 1
ATOM 806 O O . ASN A 1 96 ? -10.771 -4.459 16.151 1.00 67.00 96 ASN A O 1
ATOM 810 N N . GLU A 1 97 ? -10.797 -2.512 15.051 1.00 74.44 97 GLU A N 1
ATOM 811 C CA . GLU A 1 97 ? -12.253 -2.356 15.128 1.00 74.44 97 GLU A CA 1
ATOM 812 C C . GLU A 1 97 ? -12.998 -3.397 14.289 1.00 74.44 97 GLU A C 1
ATOM 814 O O . GLU A 1 97 ? -13.866 -4.096 14.813 1.00 74.44 97 GLU A O 1
ATOM 819 N N . VAL A 1 98 ? -12.625 -3.554 13.017 1.00 81.62 98 VAL A N 1
ATOM 820 C CA . VAL A 1 98 ? -13.269 -4.500 12.096 1.00 81.62 98 VAL A CA 1
ATOM 821 C C . VAL A 1 98 ? -13.063 -5.941 12.558 1.00 81.62 98 VAL A C 1
ATOM 823 O O . VAL A 1 98 ? -14.031 -6.686 12.712 1.00 81.62 98 VAL A O 1
ATOM 826 N N . LYS A 1 99 ? -11.820 -6.313 12.885 1.00 84.50 99 LYS A N 1
ATOM 827 C CA . LYS A 1 99 ? -11.464 -7.618 13.451 1.00 84.50 99 LYS A CA 1
ATOM 828 C C . LYS A 1 99 ? -12.233 -7.871 14.744 1.00 84.50 99 LYS A C 1
ATOM 830 O O . LYS A 1 99 ? -12.795 -8.947 14.894 1.00 84.50 99 LYS A O 1
ATOM 835 N N . THR A 1 100 ? -12.355 -6.891 15.643 1.00 84.44 100 THR A N 1
ATOM 836 C CA . THR A 1 100 ? -13.141 -7.053 16.883 1.00 84.44 100 THR A CA 1
ATOM 837 C C . THR A 1 100 ? -14.625 -7.273 16.602 1.00 84.44 100 THR A C 1
ATOM 839 O O . THR A 1 100 ? -15.238 -8.135 17.233 1.00 84.44 100 THR A O 1
ATOM 842 N N . ILE A 1 101 ? -15.218 -6.522 15.667 1.00 87.38 101 ILE A N 1
ATOM 843 C CA . ILE A 1 101 ? -16.624 -6.688 15.270 1.00 87.38 101 ILE A CA 1
ATOM 844 C C . ILE A 1 101 ? -16.846 -8.096 14.707 1.00 87.38 101 ILE A C 1
ATOM 846 O O . ILE A 1 101 ? -17.765 -8.790 15.148 1.00 87.38 101 ILE A O 1
ATOM 850 N N . LEU A 1 102 ? -15.982 -8.532 13.787 1.00 91.25 102 LEU A N 1
ATOM 851 C CA . LEU A 1 102 ? -16.070 -9.846 13.156 1.00 91.25 102 LEU A CA 1
ATOM 852 C C . LEU A 1 102 ? -15.806 -10.981 14.150 1.00 91.25 102 LEU A C 1
ATOM 854 O O . LEU A 1 102 ? -16.594 -11.915 14.200 1.00 91.25 102 LEU A O 1
ATOM 858 N N . LEU A 1 103 ? -14.777 -10.896 14.995 1.00 90.44 103 LEU A N 1
ATOM 859 C CA . LEU A 1 103 ? -14.471 -11.908 16.016 1.00 90.44 103 LEU A CA 1
ATOM 860 C C . LEU A 1 103 ? -15.603 -12.048 17.035 1.00 90.44 103 LEU A C 1
ATOM 862 O O . LEU A 1 103 ? -16.020 -13.155 17.375 1.00 90.44 103 LEU A O 1
ATOM 866 N N . LYS A 1 104 ? -16.135 -10.916 17.511 1.00 91.12 104 LYS A N 1
ATOM 867 C CA . LYS A 1 104 ? -17.259 -10.907 18.452 1.00 91.12 104 LYS A CA 1
ATOM 868 C C . LYS A 1 104 ? -18.478 -11.599 17.855 1.00 91.12 104 LYS A C 1
ATOM 870 O O . LYS A 1 104 ? -19.199 -12.286 18.577 1.00 91.12 104 LYS A O 1
ATOM 875 N N . GLU A 1 105 ? -18.726 -11.388 16.566 1.00 92.44 105 GLU A N 1
ATOM 876 C CA . GLU A 1 105 ? -19.897 -11.944 15.911 1.00 92.44 105 GLU A CA 1
ATOM 877 C C . GLU A 1 105 ? -19.685 -13.375 15.416 1.00 92.44 105 GLU A C 1
ATOM 879 O O . GLU A 1 105 ? -20.586 -14.185 15.575 1.00 92.44 105 GLU A O 1
ATOM 884 N N . PHE A 1 106 ? -18.536 -13.731 14.850 1.00 91.88 106 PHE A N 1
ATOM 885 C CA . PHE A 1 106 ? -18.323 -14.998 14.136 1.00 91.88 106 PHE A CA 1
ATOM 886 C C . PHE A 1 106 ? -17.374 -15.972 14.843 1.00 91.88 106 PHE A C 1
ATOM 888 O O . PHE A 1 106 ? -17.352 -17.146 14.481 1.00 91.88 106 PHE A O 1
ATOM 895 N N . GLY A 1 107 ? -16.681 -15.548 15.902 1.00 89.88 107 GLY A N 1
ATOM 896 C CA . GLY A 1 107 ? -15.770 -16.398 16.666 1.00 89.88 107 GLY A CA 1
ATOM 897 C C . GLY A 1 107 ? -14.334 -16.280 16.171 1.00 89.88 107 GLY A C 1
ATOM 898 O O . GLY A 1 107 ? -13.800 -15.183 16.132 1.00 89.88 107 GLY A O 1
ATOM 899 N N . SER A 1 108 ? -13.685 -17.401 15.861 1.00 89.56 108 SER A N 1
ATOM 900 C CA . SER A 1 108 ? -12.262 -17.454 15.499 1.00 89.56 108 SER A CA 1
ATOM 901 C C . SER A 1 108 ? -11.943 -16.736 14.181 1.00 89.56 108 SER A C 1
ATOM 903 O O . SER A 1 108 ? -12.744 -16.756 13.250 1.00 89.56 108 SER A O 1
ATOM 905 N N . SER A 1 109 ? -10.736 -16.173 14.081 1.00 91.94 109 SER A N 1
ATOM 906 C CA . SER A 1 109 ? -10.153 -15.673 12.830 1.00 91.94 109 SER A CA 1
ATOM 907 C C . SER A 1 109 ? -8.856 -16.407 12.508 1.00 91.94 109 SER A C 1
ATOM 909 O O . SER A 1 109 ? -8.206 -16.950 13.401 1.00 91.94 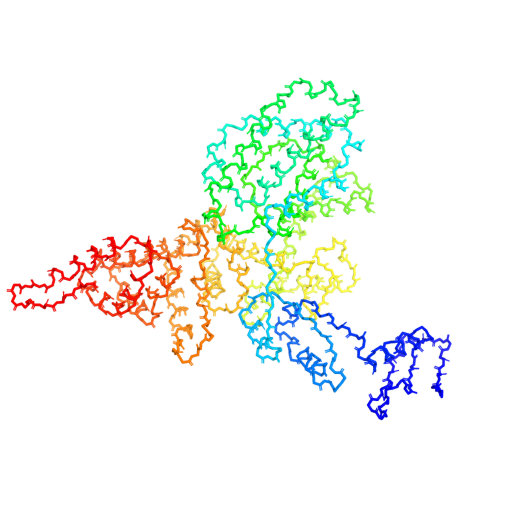109 SER A O 1
ATOM 911 N N . TYR A 1 110 ? -8.465 -16.348 11.241 1.00 91.88 110 TYR A N 1
ATOM 912 C CA . TYR A 1 110 ? -7.143 -16.731 10.759 1.00 91.88 110 TYR A CA 1
ATOM 913 C C . TYR A 1 110 ? -6.506 -15.492 10.139 1.00 91.88 110 TYR A C 1
ATOM 915 O O . TYR A 1 110 ? -7.206 -14.712 9.493 1.00 91.88 110 TYR A O 1
ATOM 923 N N . ASP A 1 111 ? -5.211 -15.308 10.357 1.00 88.38 111 ASP A N 1
ATOM 924 C CA . ASP A 1 111 ? -4.439 -14.245 9.724 1.00 88.38 111 ASP A CA 1
ATOM 925 C C . ASP A 1 111 ? -3.639 -14.861 8.560 1.00 88.38 111 ASP A C 1
ATOM 927 O O . ASP A 1 111 ? -3.208 -16.013 8.642 1.00 88.38 111 ASP A O 1
ATOM 931 N N . ILE A 1 112 ? -3.518 -14.131 7.448 1.00 89.81 112 ILE A N 1
ATOM 932 C CA . ILE A 1 112 ? -2.705 -14.555 6.301 1.00 89.81 112 ILE A CA 1
ATOM 933 C C . ILE A 1 112 ? -1.288 -14.051 6.538 1.00 89.81 112 ILE A C 1
ATOM 935 O O . ILE A 1 112 ? -1.070 -12.841 6.632 1.00 89.81 112 ILE A O 1
ATOM 939 N N . ASP A 1 113 ? -0.345 -14.982 6.619 1.00 87.38 113 ASP A N 1
ATOM 940 C CA . ASP A 1 113 ? 1.063 -14.651 6.758 1.00 87.38 113 ASP A CA 1
ATOM 941 C C . ASP A 1 113 ? 1.659 -14.160 5.435 1.00 87.38 113 ASP A C 1
ATOM 943 O O . ASP A 1 113 ? 1.195 -14.460 4.333 1.00 87.38 113 ASP A O 1
ATOM 947 N N . TYR A 1 114 ? 2.730 -13.388 5.561 1.00 89.00 114 TYR A N 1
ATOM 948 C CA . TYR A 1 114 ? 3.598 -13.049 4.442 1.00 89.00 114 TYR A CA 1
ATOM 949 C C . TYR A 1 114 ? 4.289 -14.296 3.887 1.00 89.00 114 TYR A C 1
ATOM 951 O O . TYR A 1 114 ? 4.569 -15.231 4.639 1.00 89.00 114 TYR A O 1
ATOM 959 N N . PHE A 1 115 ? 4.676 -14.260 2.609 1.00 91.12 115 PHE A N 1
ATOM 960 C CA . PHE A 1 115 ? 5.475 -15.335 2.035 1.00 91.12 115 PHE A CA 1
ATOM 961 C C . PHE A 1 115 ? 6.770 -15.531 2.816 1.00 91.12 115 PHE A C 1
ATOM 963 O O . PHE A 1 115 ? 7.533 -14.588 3.071 1.00 91.12 115 PHE A O 1
ATOM 970 N N . TYR A 1 116 ? 7.047 -16.781 3.172 1.00 87.19 116 TYR A N 1
ATOM 971 C CA . TYR A 1 116 ? 8.372 -17.143 3.652 1.00 87.19 116 TYR A CA 1
ATOM 972 C C . TYR A 1 116 ? 9.328 -17.311 2.456 1.00 87.19 116 TYR A C 1
ATOM 974 O O . TYR A 1 116 ? 8.957 -17.141 1.293 1.00 87.19 116 TYR A O 1
ATOM 982 N N . TYR A 1 117 ? 10.616 -17.533 2.724 1.00 85.50 117 TYR A N 1
ATOM 983 C CA . TYR A 1 117 ? 11.652 -17.386 1.694 1.00 85.50 117 TYR A CA 1
ATOM 984 C C . TYR A 1 117 ? 11.467 -18.308 0.463 1.00 85.50 117 TYR A C 1
ATOM 986 O O . TYR A 1 117 ? 11.364 -17.767 -0.635 1.00 85.50 117 TYR A O 1
ATOM 994 N N . PRO A 1 118 ? 11.341 -19.644 0.603 1.00 90.44 118 PRO A N 1
ATOM 995 C CA . PRO A 1 118 ? 10.992 -20.534 -0.505 1.00 90.44 118 PRO A CA 1
ATOM 996 C C . PRO A 1 118 ? 9.745 -20.130 -1.300 1.00 90.44 118 PRO A C 1
ATOM 998 O O . PRO A 1 118 ? 9.798 -20.148 -2.523 1.00 90.44 118 PRO A O 1
ATOM 1001 N N . GLU A 1 119 ? 8.657 -19.710 -0.644 1.00 93.75 119 GLU A N 1
ATOM 1002 C CA . GLU A 1 119 ? 7.449 -19.239 -1.349 1.00 93.75 119 GLU A CA 1
ATOM 1003 C C . GLU A 1 119 ? 7.724 -17.978 -2.168 1.00 93.75 119 GLU A C 1
ATOM 1005 O O . GLU A 1 119 ? 7.228 -17.839 -3.282 1.00 93.75 119 GLU A O 1
ATOM 1010 N N . THR A 1 120 ? 8.543 -17.062 -1.640 1.00 92.19 120 THR A N 1
ATOM 1011 C CA . THR A 1 120 ? 8.962 -15.862 -2.375 1.00 92.19 120 THR A CA 1
ATOM 1012 C C . THR A 1 120 ? 9.746 -16.238 -3.632 1.00 92.19 120 THR A C 1
ATOM 1014 O O . THR A 1 120 ? 9.502 -15.670 -4.696 1.00 92.19 120 THR A O 1
ATOM 1017 N N . GLU A 1 121 ? 10.685 -17.184 -3.524 1.00 92.62 121 GLU A N 1
ATOM 1018 C CA . GLU A 1 121 ? 11.467 -17.648 -4.673 1.00 92.62 121 GLU A CA 1
ATOM 1019 C C . GLU A 1 121 ? 10.579 -18.329 -5.718 1.00 92.62 121 GLU A C 1
ATOM 1021 O O . GLU A 1 121 ? 10.668 -17.984 -6.894 1.00 92.62 121 GLU A O 1
ATOM 1026 N N . GLU A 1 122 ? 9.695 -19.239 -5.301 1.00 96.69 122 GLU A N 1
ATOM 1027 C CA . GLU A 1 122 ? 8.756 -19.928 -6.192 1.00 96.69 122 GLU A CA 1
ATOM 1028 C C . GLU A 1 122 ? 7.818 -18.936 -6.896 1.00 96.69 122 GLU A C 1
ATOM 1030 O O . GLU A 1 122 ? 7.659 -18.976 -8.119 1.00 96.69 122 GLU A O 1
ATOM 1035 N N . TYR A 1 123 ? 7.243 -17.994 -6.145 1.00 97.06 123 TYR A N 1
ATOM 1036 C CA . TYR A 1 123 ? 6.391 -16.940 -6.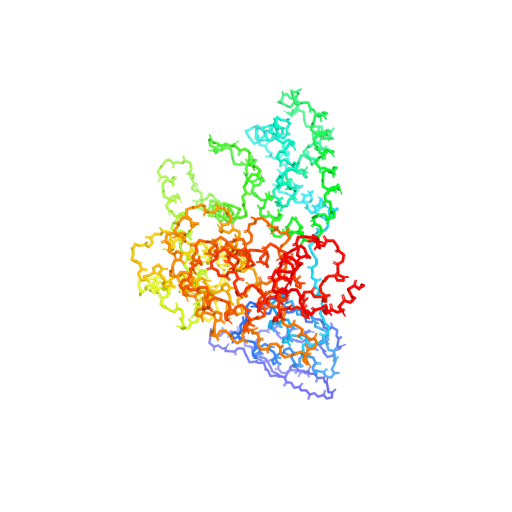689 1.00 97.06 123 TYR A CA 1
ATOM 1037 C C . TYR A 1 123 ? 7.119 -16.112 -7.756 1.00 97.06 123 TYR A C 1
ATOM 1039 O O . TYR A 1 123 ? 6.594 -15.911 -8.854 1.00 97.06 123 TYR A O 1
ATOM 1047 N N . LEU A 1 124 ? 8.339 -15.649 -7.462 1.00 97.38 124 LEU A N 1
ATOM 1048 C CA . LEU A 1 124 ? 9.112 -14.816 -8.384 1.00 97.38 124 LEU A CA 1
ATOM 1049 C C . LEU A 1 124 ? 9.601 -15.594 -9.609 1.00 97.38 124 LEU A C 1
ATOM 1051 O O . LEU A 1 124 ? 9.584 -15.046 -10.709 1.00 97.38 124 LEU A O 1
ATOM 1055 N N . GLN A 1 125 ? 9.982 -16.865 -9.456 1.00 96.56 125 GLN A N 1
ATOM 1056 C CA . GLN A 1 125 ? 10.321 -17.734 -10.587 1.00 96.56 125 GLN A CA 1
ATOM 1057 C C . GLN A 1 125 ? 9.138 -17.866 -11.548 1.00 96.56 125 GLN A C 1
ATOM 1059 O O . GLN A 1 125 ? 9.277 -17.539 -12.728 1.00 96.56 125 GLN A O 1
ATOM 1064 N N . ASN A 1 126 ? 7.959 -18.223 -11.026 1.00 97.12 126 ASN A N 1
ATOM 1065 C CA . ASN A 1 126 ? 6.728 -18.313 -11.813 1.00 97.12 126 ASN A CA 1
ATOM 1066 C C . ASN A 1 126 ? 6.388 -16.975 -12.490 1.00 97.12 126 ASN A C 1
ATOM 1068 O O . ASN A 1 126 ? 5.999 -16.933 -13.660 1.00 97.12 126 ASN A O 1
ATOM 1072 N N . TYR A 1 127 ? 6.570 -15.863 -11.772 1.00 97.69 127 TYR A N 1
ATOM 1073 C CA . TYR A 1 127 ? 6.352 -14.528 -12.318 1.00 97.69 127 TYR A CA 1
ATOM 1074 C C . TYR A 1 127 ? 7.295 -14.220 -13.491 1.00 97.69 127 TYR A C 1
ATOM 1076 O O . TYR A 1 127 ? 6.833 -13.711 -14.516 1.00 97.69 127 TYR A O 1
ATOM 1084 N N . PHE A 1 128 ? 8.595 -14.514 -13.376 1.00 97.44 128 PHE A N 1
ATOM 1085 C CA . PHE A 1 128 ? 9.573 -14.247 -14.436 1.00 97.44 128 PHE A CA 1
ATOM 1086 C C . PHE A 1 128 ? 9.414 -15.177 -15.639 1.00 97.44 128 PHE A C 1
ATOM 1088 O O . PHE A 1 128 ? 9.520 -14.700 -16.772 1.00 97.44 128 PHE A O 1
ATOM 1095 N N . ASP A 1 129 ? 9.095 -16.454 -15.418 1.00 95.38 129 ASP A N 1
ATOM 1096 C CA . ASP A 1 129 ? 8.765 -17.392 -16.496 1.00 95.38 129 ASP A CA 1
ATOM 1097 C C . ASP A 1 129 ? 7.598 -16.865 -17.342 1.00 95.38 129 ASP A C 1
ATOM 1099 O O . ASP A 1 129 ? 7.646 -16.896 -18.573 1.00 95.38 129 ASP A O 1
ATOM 1103 N N . PHE A 1 130 ? 6.567 -16.311 -16.697 1.00 96.38 130 PHE A N 1
ATOM 1104 C CA . PHE A 1 130 ? 5.416 -15.770 -17.409 1.00 96.38 130 PHE A CA 1
ATOM 1105 C C . PHE A 1 130 ? 5.697 -14.412 -18.069 1.00 96.38 130 PHE A C 1
ATOM 1107 O O . PHE A 1 130 ? 5.326 -14.203 -19.225 1.00 96.38 130 PHE A O 1
ATOM 1114 N N . ASN A 1 131 ? 6.327 -13.480 -17.345 1.00 96.44 131 ASN A N 1
ATOM 1115 C CA . ASN A 1 131 ? 6.371 -12.067 -17.733 1.00 96.44 131 ASN A CA 1
ATOM 1116 C C . ASN A 1 131 ? 7.655 -11.630 -18.434 1.00 96.44 131 ASN A C 1
ATOM 1118 O O . ASN A 1 131 ? 7.621 -10.601 -19.111 1.00 96.44 131 ASN A O 1
ATOM 1122 N N . LEU A 1 132 ? 8.778 -12.335 -18.273 1.00 94.56 132 LEU A N 1
ATOM 1123 C CA . LEU A 1 132 ? 10.059 -11.903 -18.836 1.00 94.56 132 LEU A CA 1
ATOM 1124 C C . LEU A 1 132 ? 10.389 -12.597 -20.161 1.00 94.56 132 LEU A C 1
ATOM 1126 O O . LEU A 1 132 ? 10.898 -11.906 -21.036 1.00 94.56 132 LEU A O 1
ATOM 1130 N N . ARG A 1 133 ? 10.075 -13.899 -20.295 1.00 91.25 133 ARG A N 1
ATOM 1131 C CA . ARG A 1 133 ? 10.262 -14.743 -21.501 1.00 91.25 133 ARG A CA 1
ATOM 1132 C C . ARG A 1 133 ? 11.479 -14.345 -22.335 1.00 91.25 133 ARG A C 1
ATOM 1134 O O . ARG A 1 133 ? 11.390 -13.591 -23.300 1.00 91.25 133 ARG A O 1
ATOM 1141 N N . LEU A 1 134 ? 12.640 -14.829 -21.911 1.00 89.38 134 LEU A N 1
ATOM 1142 C CA . LEU A 1 134 ? 13.946 -14.394 -22.407 1.00 89.38 134 LEU A CA 1
ATOM 1143 C C . LEU A 1 134 ? 14.120 -14.582 -23.921 1.00 89.38 134 LEU A C 1
ATOM 1145 O O . LEU A 1 134 ? 14.792 -13.789 -24.574 1.00 89.38 134 LEU A O 1
ATOM 1149 N N . GLU A 1 135 ? 13.480 -15.601 -24.478 1.00 88.75 135 GLU A N 1
ATOM 1150 C CA . GLU A 1 135 ? 13.423 -15.908 -25.902 1.00 88.75 135 GLU A CA 1
ATOM 1151 C C . GLU A 1 135 ? 12.655 -14.869 -26.740 1.00 88.75 135 GLU A C 1
ATOM 1153 O O . GLU A 1 135 ? 12.871 -14.787 -27.947 1.00 88.75 135 GLU A O 1
ATOM 1158 N N . GLU A 1 136 ? 11.792 -14.061 -26.117 1.00 92.06 136 GLU A N 1
ATOM 1159 C CA . GLU A 1 136 ? 11.024 -12.992 -26.771 1.00 92.06 136 GLU A CA 1
ATOM 1160 C C . GLU A 1 136 ? 11.748 -11.631 -26.718 1.00 92.06 136 GLU A C 1
ATOM 1162 O O . GLU A 1 136 ? 11.279 -10.655 -27.310 1.00 92.06 136 GLU A O 1
ATOM 1167 N N . LEU A 1 137 ? 12.887 -11.534 -26.017 1.00 92.00 137 LEU A N 1
ATOM 1168 C CA . LEU A 1 137 ? 13.623 -10.279 -25.865 1.00 92.00 137 LEU A CA 1
ATOM 1169 C C . LEU A 1 137 ? 14.426 -9.927 -27.125 1.00 92.00 137 LEU A C 1
ATOM 1171 O O . LEU A 1 137 ? 15.150 -10.752 -27.686 1.00 92.00 137 LEU A O 1
ATOM 1175 N N . ASN A 1 138 ? 14.359 -8.661 -27.542 1.00 91.12 138 ASN A N 1
ATOM 1176 C CA . ASN A 1 138 ? 15.206 -8.134 -28.615 1.00 91.12 138 ASN A CA 1
ATOM 1177 C C . ASN A 1 138 ? 16.619 -7.770 -28.115 1.00 91.12 138 ASN A C 1
ATOM 1179 O O . ASN A 1 138 ? 16.865 -7.689 -26.913 1.00 91.12 138 ASN A O 1
ATOM 1183 N N . SER A 1 139 ? 17.551 -7.489 -29.032 1.00 89.19 139 SER A N 1
ATOM 1184 C CA . SER A 1 139 ? 18.958 -7.205 -28.699 1.00 89.19 139 SER A CA 1
ATOM 1185 C C . SER A 1 139 ? 19.149 -6.090 -27.667 1.00 89.19 139 SER A C 1
ATOM 1187 O O . SER A 1 139 ? 19.983 -6.222 -26.779 1.00 89.19 139 SER A O 1
ATOM 1189 N N . ALA A 1 140 ? 18.353 -5.022 -27.732 1.00 89.94 140 ALA A N 1
ATOM 1190 C CA . ALA A 1 140 ? 18.476 -3.909 -26.796 1.00 89.94 140 ALA A CA 1
ATOM 1191 C C . ALA A 1 140 ? 17.847 -4.218 -25.423 1.00 89.94 140 ALA A C 1
ATOM 1193 O O . ALA A 1 140 ? 18.239 -3.658 -24.403 1.00 89.94 140 ALA A O 1
ATOM 1194 N N . GLN A 1 141 ? 16.873 -5.129 -25.362 1.00 91.94 141 GLN A N 1
ATOM 1195 C CA . GLN A 1 141 ? 16.362 -5.665 -24.097 1.00 91.94 141 GLN A CA 1
ATOM 1196 C C . GLN A 1 141 ? 17.364 -6.631 -23.455 1.00 91.94 141 GLN A C 1
ATOM 1198 O O . GLN A 1 141 ? 17.547 -6.596 -22.240 1.00 91.94 141 GLN A O 1
ATOM 1203 N N . LEU A 1 142 ? 18.062 -7.437 -24.261 1.00 90.31 142 LEU A N 1
ATOM 1204 C CA . LEU A 1 142 ? 19.152 -8.301 -23.799 1.00 90.31 142 LEU A CA 1
ATOM 1205 C C . LEU A 1 142 ? 20.332 -7.500 -23.242 1.00 90.31 142 LEU A C 1
ATOM 1207 O O . LEU A 1 142 ? 20.900 -7.877 -22.222 1.00 90.31 142 LEU A O 1
ATOM 1211 N N . GLU A 1 143 ? 20.652 -6.359 -23.846 1.00 88.94 143 GLU A N 1
ATOM 1212 C CA . GLU A 1 143 ? 21.653 -5.429 -23.317 1.00 88.94 143 GLU A CA 1
ATOM 1213 C C . GLU A 1 143 ? 21.268 -4.924 -21.910 1.00 88.94 143 GLU A C 1
ATOM 1215 O O . GLU A 1 143 ? 22.120 -4.830 -21.030 1.00 88.94 143 GLU A O 1
ATOM 1220 N N . ASN A 1 144 ? 19.974 -4.711 -21.628 1.00 91.75 144 ASN A N 1
ATOM 1221 C CA . ASN A 1 144 ? 19.518 -4.357 -20.275 1.00 91.75 144 ASN A CA 1
ATOM 1222 C C . ASN A 1 144 ? 19.718 -5.495 -19.272 1.00 91.75 144 ASN A C 1
ATOM 1224 O O . ASN A 1 144 ? 20.059 -5.232 -18.120 1.00 91.75 144 ASN A O 1
ATOM 1228 N N . VAL A 1 145 ? 19.517 -6.746 -19.701 1.00 92.12 145 VAL A N 1
ATOM 1229 C CA . VAL A 1 145 ? 19.821 -7.931 -18.883 1.00 92.12 145 VAL A CA 1
ATOM 1230 C C . VAL A 1 145 ? 21.316 -7.971 -18.569 1.00 92.12 145 VAL A C 1
ATOM 1232 O O . VAL A 1 145 ? 21.697 -8.166 -17.418 1.00 92.12 145 VAL A O 1
ATOM 1235 N N . GLU A 1 146 ? 22.173 -7.730 -19.562 1.00 89.44 146 GLU A N 1
ATOM 1236 C CA . GLU A 1 146 ? 23.621 -7.665 -19.361 1.00 89.44 146 GLU A CA 1
ATOM 1237 C C . GLU A 1 146 ? 24.013 -6.531 -18.400 1.00 89.44 146 GLU A C 1
ATOM 1239 O O . GLU A 1 146 ? 24.794 -6.762 -17.476 1.00 89.44 146 GLU A O 1
ATOM 1244 N N . TYR A 1 147 ? 23.446 -5.330 -18.555 1.00 90.50 147 TYR A N 1
ATOM 1245 C CA . TYR A 1 147 ? 23.685 -4.217 -17.633 1.00 90.50 147 TYR A CA 1
ATOM 1246 C C . TYR A 1 147 ? 23.229 -4.525 -16.210 1.00 90.50 147 TYR A C 1
ATOM 1248 O O . TYR A 1 147 ? 23.938 -4.176 -15.268 1.00 90.50 147 TYR A O 1
ATOM 1256 N N . PHE A 1 148 ? 22.093 -5.204 -16.043 1.00 92.12 148 PHE A N 1
ATOM 1257 C CA . PHE A 1 148 ? 21.626 -5.653 -14.733 1.00 92.12 148 PHE A CA 1
ATOM 1258 C C . PHE A 1 148 ? 22.623 -6.610 -14.082 1.00 92.12 148 PHE A C 1
ATOM 1260 O O . PHE A 1 148 ? 23.046 -6.397 -12.950 1.00 92.12 148 PHE A O 1
ATOM 1267 N N . LEU A 1 149 ? 23.052 -7.644 -14.808 1.00 90.31 149 LEU A N 1
ATOM 1268 C CA . LEU A 1 149 ? 24.003 -8.618 -14.275 1.00 90.31 149 LEU A CA 1
ATOM 1269 C C . LEU A 1 149 ? 25.358 -7.968 -13.966 1.00 90.31 149 LEU A C 1
ATOM 1271 O O . LEU A 1 149 ? 25.948 -8.257 -12.926 1.00 90.31 149 LEU A O 1
ATOM 1275 N N . LYS A 1 150 ? 25.825 -7.036 -14.808 1.00 88.12 150 LYS A N 1
ATOM 1276 C CA . LYS A 1 150 ? 27.019 -6.228 -14.517 1.00 88.12 150 LYS A CA 1
ATOM 1277 C C . LYS A 1 150 ? 26.840 -5.402 -13.254 1.00 88.12 150 LYS A C 1
ATOM 1279 O O . LYS A 1 150 ? 27.751 -5.403 -12.440 1.00 88.12 150 LYS A O 1
ATOM 1284 N N . TYR A 1 151 ? 25.698 -4.746 -13.066 1.00 88.00 151 TYR A N 1
ATOM 1285 C CA . TYR A 1 151 ? 25.402 -4.000 -11.843 1.00 88.00 151 TYR A CA 1
ATOM 1286 C C . TYR A 1 151 ? 25.479 -4.900 -10.602 1.00 88.00 151 TYR A C 1
ATOM 1288 O O . TYR A 1 151 ? 26.168 -4.562 -9.642 1.00 88.00 151 TYR A O 1
ATOM 1296 N N . MET A 1 152 ? 24.876 -6.091 -10.664 1.00 86.25 152 MET A N 1
ATOM 1297 C CA . MET A 1 152 ? 24.908 -7.056 -9.561 1.00 86.25 152 MET A CA 1
ATOM 1298 C C . MET A 1 152 ? 26.326 -7.563 -9.240 1.00 86.25 152 MET A C 1
ATOM 1300 O O . MET A 1 152 ? 26.618 -7.840 -8.081 1.00 86.25 152 MET A O 1
ATOM 1304 N N . VAL A 1 153 ? 27.220 -7.666 -10.234 1.00 83.56 153 VAL A N 1
ATOM 1305 C CA . VAL A 1 153 ? 28.631 -8.075 -10.045 1.00 83.56 153 VAL A CA 1
ATOM 1306 C C . VAL A 1 153 ? 29.522 -6.916 -9.603 1.00 83.56 153 VAL A C 1
ATOM 1308 O O . VAL A 1 153 ? 30.401 -7.089 -8.764 1.00 83.56 153 VAL A O 1
ATOM 1311 N N . GLN A 1 154 ? 29.333 -5.739 -10.199 1.00 81.94 154 GLN A N 1
ATOM 1312 C CA . GLN A 1 154 ? 30.136 -4.543 -9.947 1.00 81.94 154 GLN A CA 1
ATOM 1313 C C . GLN A 1 154 ? 29.805 -3.881 -8.616 1.00 81.94 154 GLN A C 1
ATOM 1315 O O . GLN A 1 154 ? 30.555 -2.993 -8.207 1.00 81.94 154 GLN A O 1
ATOM 1320 N N . GLY A 1 155 ? 28.704 -4.283 -7.974 1.00 66.88 155 GLY A N 1
ATOM 1321 C CA . GLY A 1 155 ? 28.247 -3.758 -6.700 1.00 66.88 155 GLY A CA 1
ATOM 1322 C C . GLY A 1 155 ? 29.386 -3.677 -5.689 1.00 66.88 155 GLY A C 1
ATOM 1323 O O . GLY A 1 155 ? 29.706 -4.646 -5.006 1.00 66.88 155 GLY A O 1
ATOM 1324 N N . LYS A 1 156 ? 29.947 -2.472 -5.540 1.00 53.34 156 LYS A N 1
ATOM 1325 C CA . LYS A 1 156 ? 30.887 -2.050 -4.486 1.00 53.34 156 LYS A CA 1
ATOM 1326 C C . LYS A 1 156 ? 30.249 -2.054 -3.087 1.00 53.34 156 LYS A C 1
ATOM 1328 O O . LYS A 1 156 ? 30.842 -1.568 -2.135 1.00 53.34 156 LYS A O 1
ATOM 1333 N N . ASP A 1 157 ? 29.071 -2.651 -2.980 1.00 57.81 157 ASP A N 1
ATOM 1334 C CA . ASP A 1 157 ? 28.066 -2.441 -1.957 1.00 57.81 157 ASP A CA 1
ATOM 1335 C C . ASP A 1 157 ? 27.564 -3.755 -1.376 1.00 57.81 157 ASP A C 1
ATOM 1337 O O . ASP A 1 157 ? 26.459 -3.837 -0.858 1.00 57.81 157 ASP A O 1
ATOM 1341 N N . ILE A 1 158 ? 28.406 -4.792 -1.362 1.00 59.88 158 ILE A N 1
ATOM 1342 C CA . ILE A 1 158 ? 28.227 -5.880 -0.388 1.00 59.88 158 ILE A CA 1
ATOM 1343 C C . ILE A 1 158 ? 28.112 -5.278 1.024 1.00 59.88 158 ILE A C 1
ATOM 1345 O O . ILE A 1 158 ? 27.308 -5.744 1.822 1.00 59.88 158 ILE A O 1
ATOM 1349 N N . THR A 1 159 ? 28.840 -4.191 1.301 1.00 58.97 159 THR A N 1
ATOM 1350 C CA . THR A 1 159 ? 28.728 -3.399 2.530 1.00 58.97 159 THR A CA 1
ATOM 1351 C C . THR A 1 159 ? 27.363 -2.715 2.695 1.00 58.97 159 THR A C 1
ATOM 1353 O O . THR A 1 159 ? 26.760 -2.870 3.756 1.00 58.97 159 THR A O 1
ATOM 1356 N N . LEU A 1 160 ? 26.797 -2.058 1.669 1.00 60.12 160 LEU A N 1
ATOM 1357 C CA . LEU A 1 160 ? 25.417 -1.543 1.766 1.00 60.12 160 LEU A CA 1
ATOM 1358 C C . LEU A 1 160 ? 24.382 -2.673 1.844 1.00 60.12 160 LEU A C 1
ATOM 1360 O O . LEU A 1 160 ? 23.407 -2.541 2.570 1.00 60.12 160 LEU A O 1
ATOM 1364 N N . LEU A 1 161 ? 24.597 -3.821 1.196 1.00 60.41 161 LEU A N 1
ATOM 1365 C CA . LEU A 1 161 ? 23.748 -5.009 1.353 1.00 60.41 161 LEU A CA 1
ATOM 1366 C C . LEU A 1 161 ? 23.797 -5.553 2.790 1.00 60.41 161 LEU A C 1
ATOM 1368 O O . LEU A 1 161 ? 22.793 -6.069 3.288 1.00 60.41 161 LEU A O 1
ATOM 1372 N N . THR A 1 162 ? 24.938 -5.424 3.477 1.00 61.03 162 THR A N 1
ATOM 1373 C CA . THR A 1 162 ? 25.055 -5.786 4.895 1.00 61.03 162 THR A CA 1
ATOM 1374 C C . THR A 1 162 ? 24.439 -4.749 5.834 1.00 61.03 162 THR A C 1
ATOM 1376 O O . THR A 1 162 ? 23.885 -5.153 6.854 1.00 61.03 162 THR A O 1
ATOM 1379 N N . GLU A 1 163 ? 24.485 -3.451 5.521 1.00 60.91 163 GLU A N 1
ATOM 1380 C CA . GLU A 1 163 ? 23.999 -2.376 6.407 1.00 60.91 163 GLU A CA 1
ATOM 1381 C C . GLU A 1 163 ? 22.524 -2.012 6.171 1.00 60.91 163 GLU A C 1
ATOM 1383 O O . GLU A 1 163 ? 21.766 -1.919 7.133 1.00 60.91 163 GLU A O 1
ATOM 1388 N N . ALA A 1 164 ? 22.089 -1.893 4.914 1.00 56.97 164 ALA A N 1
ATOM 1389 C CA . ALA A 1 164 ? 20.727 -1.510 4.533 1.00 56.97 164 ALA A CA 1
ATOM 1390 C C . ALA A 1 164 ? 19.709 -2.673 4.551 1.00 56.97 164 ALA A C 1
ATOM 1392 O O . ALA A 1 164 ? 18.514 -2.419 4.431 1.00 56.97 164 ALA A O 1
ATOM 1393 N N . LEU A 1 165 ? 20.168 -3.918 4.773 1.00 57.31 165 LEU A N 1
ATOM 1394 C CA . LEU A 1 165 ? 19.379 -5.155 4.938 1.00 57.31 165 LEU A CA 1
ATOM 1395 C C . LEU A 1 165 ? 18.422 -5.529 3.762 1.00 57.31 165 LEU A C 1
ATOM 1397 O O . LEU A 1 165 ? 17.855 -4.684 3.079 1.00 57.31 165 LEU A O 1
ATOM 1401 N N . PRO A 1 166 ? 18.124 -6.832 3.567 1.00 57.56 166 PRO A N 1
ATOM 1402 C CA . PRO A 1 166 ? 17.166 -7.370 2.592 1.00 57.56 166 PRO A CA 1
ATOM 1403 C C . PRO A 1 166 ? 15.700 -7.173 3.027 1.00 57.56 166 PRO A C 1
ATOM 1405 O O . PRO A 1 166 ? 14.900 -8.115 3.004 1.00 57.56 166 PRO A O 1
ATOM 1408 N N . GLN A 1 167 ? 15.349 -5.966 3.472 1.00 65.31 167 GLN A N 1
ATOM 1409 C CA . GLN A 1 167 ? 14.002 -5.601 3.928 1.00 65.31 167 GLN A CA 1
ATOM 1410 C C . GLN A 1 167 ? 13.197 -4.830 2.876 1.00 65.31 167 GLN A C 1
ATOM 1412 O O . GLN A 1 167 ? 11.994 -4.614 3.042 1.00 65.31 167 GLN A O 1
ATOM 1417 N N . GLN A 1 168 ? 13.824 -4.496 1.747 1.00 80.00 168 GLN A N 1
ATOM 1418 C CA . GLN A 1 168 ? 13.112 -3.985 0.589 1.00 80.00 168 GLN A CA 1
ATOM 1419 C C . GLN A 1 168 ? 12.722 -5.123 -0.371 1.00 80.00 168 GLN A C 1
ATOM 1421 O O . GLN A 1 168 ? 13.574 -5.939 -0.746 1.00 80.00 168 GLN A O 1
ATOM 1426 N N . PRO A 1 169 ? 11.461 -5.164 -0.842 1.00 89.44 169 PRO A N 1
ATOM 1427 C CA . PRO A 1 169 ? 10.994 -6.140 -1.829 1.00 89.44 169 PRO A CA 1
ATOM 1428 C C . PRO A 1 169 ? 11.896 -6.234 -3.069 1.00 89.44 169 PRO A C 1
ATOM 1430 O O . PRO A 1 169 ? 12.118 -7.324 -3.595 1.00 89.44 169 PRO A O 1
ATOM 1433 N N . LEU A 1 170 ? 12.472 -5.108 -3.506 1.00 90.75 170 LEU A N 1
ATOM 1434 C CA . LEU A 1 170 ? 13.338 -5.044 -4.683 1.00 90.75 170 LEU A CA 1
ATOM 1435 C C . LEU A 1 170 ? 14.624 -5.845 -4.537 1.00 90.75 170 LEU A C 1
ATOM 1437 O O . LEU A 1 170 ? 15.046 -6.491 -5.490 1.00 90.75 170 LEU A O 1
ATOM 1441 N N . HIS A 1 171 ? 15.219 -5.866 -3.346 1.00 88.12 171 HIS A N 1
ATOM 1442 C CA . HIS A 1 171 ? 16.439 -6.636 -3.113 1.00 88.12 171 HIS A CA 1
ATOM 1443 C C . HIS A 1 171 ? 16.171 -8.128 -3.316 1.00 88.12 171 HIS A C 1
ATOM 1445 O O . HIS A 1 171 ? 16.959 -8.827 -3.955 1.00 88.12 171 HIS A O 1
ATOM 1451 N N . ARG A 1 172 ? 15.015 -8.609 -2.832 1.00 88.69 172 ARG A N 1
ATOM 1452 C CA . ARG A 1 172 ? 14.587 -9.996 -3.049 1.00 88.69 172 ARG A CA 1
ATOM 1453 C C . ARG A 1 172 ? 14.323 -10.279 -4.520 1.00 88.69 172 ARG A C 1
ATOM 1455 O O . ARG A 1 172 ? 14.763 -11.314 -5.017 1.00 88.69 172 ARG A O 1
ATOM 1462 N N . VAL A 1 173 ? 13.658 -9.356 -5.213 1.00 94.00 173 VAL A N 1
ATOM 1463 C CA . VAL A 1 173 ? 13.419 -9.442 -6.658 1.00 94.00 173 VAL A CA 1
ATOM 1464 C C . VAL A 1 173 ? 14.734 -9.521 -7.427 1.00 94.00 173 VAL A C 1
ATOM 1466 O O . VAL A 1 173 ? 14.875 -10.421 -8.246 1.00 94.00 173 VAL A O 1
ATOM 1469 N N . TYR A 1 174 ? 15.718 -8.665 -7.143 1.00 93.06 174 TYR A N 1
ATOM 1470 C CA . TYR A 1 174 ? 17.013 -8.673 -7.832 1.00 93.06 174 TYR A CA 1
ATOM 1471 C C . TYR A 1 174 ? 17.810 -9.951 -7.563 1.00 93.06 174 TYR A C 1
ATOM 1473 O O . TYR A 1 174 ? 18.365 -10.527 -8.501 1.00 93.06 174 TYR A O 1
ATOM 1481 N N . ASN A 1 175 ? 17.832 -10.445 -6.320 1.00 90.19 175 ASN A N 1
ATOM 1482 C CA . ASN A 1 175 ? 18.477 -11.721 -6.007 1.00 90.19 175 ASN A CA 1
ATOM 1483 C C . ASN A 1 175 ? 17.811 -12.885 -6.765 1.00 90.19 175 ASN A C 1
ATOM 1485 O O . ASN A 1 175 ? 18.487 -13.655 -7.448 1.00 90.19 175 ASN A O 1
ATOM 1489 N N . CYS A 1 176 ? 16.478 -12.985 -6.716 1.00 93.44 176 CYS A N 1
ATOM 1490 C CA . CYS A 1 176 ? 15.745 -14.047 -7.412 1.00 93.44 176 CYS A CA 1
ATOM 1491 C C . CYS A 1 176 ? 15.887 -13.937 -8.935 1.00 93.44 176 CYS A C 1
ATOM 1493 O O . CYS A 1 176 ? 16.088 -14.948 -9.604 1.00 93.44 176 CYS A O 1
ATOM 1495 N N . ALA A 1 177 ? 15.839 -12.721 -9.483 1.00 95.50 177 ALA A N 1
ATOM 1496 C CA . ALA A 1 177 ? 16.038 -12.464 -10.903 1.00 95.50 177 ALA A CA 1
ATOM 1497 C C . ALA A 1 177 ? 17.446 -12.865 -11.356 1.00 95.50 177 ALA A C 1
ATOM 1499 O O . ALA A 1 177 ? 17.590 -13.485 -12.404 1.00 95.50 177 ALA A O 1
ATOM 1500 N N . SER A 1 178 ? 18.479 -12.581 -10.557 1.00 92.75 178 SER A N 1
ATOM 1501 C CA . SER A 1 178 ? 19.862 -12.973 -10.860 1.00 92.75 178 SER A CA 1
ATOM 1502 C C . SER A 1 178 ? 20.008 -14.494 -10.947 1.00 92.75 178 SER A C 1
ATOM 1504 O O . SER A 1 178 ? 20.543 -15.004 -11.933 1.00 92.75 178 SER A O 1
ATOM 1506 N N . LYS A 1 179 ? 19.459 -15.230 -9.968 1.00 92.50 179 LYS A N 1
ATOM 1507 C CA . LYS A 1 179 ? 19.425 -16.704 -9.985 1.00 92.50 179 LYS A CA 1
ATOM 1508 C C . LYS A 1 179 ? 18.653 -17.241 -11.191 1.00 92.50 179 LYS A C 1
ATOM 1510 O O . LYS A 1 179 ? 19.133 -18.138 -11.882 1.00 92.50 179 LYS A O 1
ATOM 1515 N N . TYR A 1 180 ? 17.474 -16.674 -11.453 1.00 94.81 180 TYR A N 1
ATOM 1516 C CA . TYR A 1 180 ? 16.618 -17.047 -12.577 1.00 94.81 180 TYR A CA 1
ATOM 1517 C C . TYR A 1 180 ? 17.341 -16.871 -13.919 1.00 94.81 180 TYR A C 1
ATOM 1519 O O . TYR A 1 180 ? 17.408 -17.806 -14.717 1.00 94.81 180 TYR A O 1
ATOM 1527 N N . LEU A 1 181 ? 17.927 -15.694 -14.148 1.00 93.44 181 LEU A N 1
ATOM 1528 C CA . LEU A 1 181 ? 18.661 -15.373 -15.369 1.00 93.44 181 LEU A CA 1
ATOM 1529 C C . LEU A 1 181 ? 19.867 -16.292 -15.543 1.00 93.44 181 LEU A C 1
ATOM 1531 O O . LEU A 1 181 ? 20.039 -16.851 -16.621 1.00 93.44 181 LEU A O 1
ATOM 1535 N N . LEU A 1 182 ? 20.659 -16.506 -14.490 1.00 90.00 182 LEU A N 1
ATOM 1536 C CA . LEU A 1 182 ? 21.809 -17.406 -14.533 1.00 90.00 182 LEU A CA 1
ATOM 1537 C C . LEU A 1 182 ? 21.395 -18.832 -14.913 1.00 90.00 182 LEU A C 1
ATOM 1539 O O . LEU A 1 182 ? 21.992 -19.426 -15.809 1.00 90.00 182 LEU A O 1
ATOM 1543 N N . HIS A 1 183 ? 20.354 -19.367 -14.270 1.00 91.44 183 HIS A N 1
ATOM 1544 C CA . HIS A 1 183 ? 19.828 -20.691 -14.588 1.00 91.44 183 HIS A CA 1
ATOM 1545 C C . HIS A 1 183 ? 19.400 -20.773 -16.059 1.00 91.44 183 HIS A C 1
ATOM 1547 O O . HIS A 1 183 ? 19.789 -21.699 -16.771 1.00 91.44 183 HIS A O 1
ATOM 1553 N N . LYS A 1 184 ? 18.648 -19.783 -16.555 1.00 90.94 184 LYS A N 1
ATOM 1554 C CA . LYS A 1 184 ? 18.236 -19.759 -17.962 1.00 90.94 184 LYS A CA 1
ATOM 1555 C C . LYS A 1 184 ? 19.430 -19.617 -18.909 1.00 90.94 184 LYS A C 1
ATOM 1557 O O . LYS A 1 184 ? 19.445 -20.310 -19.910 1.00 90.94 184 LYS A O 1
ATOM 1562 N N . ILE A 1 185 ? 20.445 -18.812 -18.600 1.00 85.94 185 ILE A N 1
ATOM 1563 C CA . ILE A 1 185 ? 21.652 -18.660 -19.435 1.00 85.94 185 ILE A CA 1
ATOM 1564 C C . ILE A 1 185 ? 22.439 -19.974 -19.523 1.00 85.94 185 ILE A C 1
ATOM 1566 O O . ILE A 1 185 ? 22.876 -20.357 -20.604 1.00 85.94 185 ILE A O 1
ATOM 1570 N N . LEU A 1 186 ? 22.614 -20.672 -18.397 1.00 85.75 186 LEU A N 1
ATOM 1571 C CA . LEU A 1 186 ? 23.378 -21.921 -18.343 1.00 85.75 186 LEU A CA 1
ATOM 1572 C C . LEU A 1 186 ? 22.664 -23.083 -19.045 1.00 85.75 186 LEU A C 1
ATOM 1574 O O . LEU A 1 186 ? 23.323 -23.947 -19.623 1.00 85.75 186 LEU A O 1
ATOM 1578 N N . HIS A 1 187 ? 21.330 -23.119 -18.984 1.00 86.50 187 HIS A N 1
ATOM 1579 C CA . HIS A 1 187 ? 20.537 -24.241 -19.495 1.00 86.50 187 HIS A CA 1
ATOM 1580 C C . HIS A 1 187 ? 19.874 -23.989 -20.848 1.00 86.50 187 HIS A C 1
ATOM 1582 O O . HIS A 1 187 ? 19.546 -24.946 -21.551 1.00 86.50 187 HIS A O 1
ATOM 1588 N N . ALA A 1 188 ? 19.655 -22.736 -21.239 1.00 77.38 188 ALA A N 1
ATOM 1589 C CA . ALA A 1 188 ? 19.061 -22.436 -22.526 1.00 77.38 188 ALA A CA 1
ATOM 1590 C C . ALA A 1 188 ? 20.155 -22.451 -23.600 1.00 77.38 188 ALA A C 1
ATOM 1592 O O . ALA A 1 188 ? 21.081 -21.644 -23.598 1.00 77.38 188 ALA A O 1
ATOM 1593 N N . HIS A 1 189 ? 20.030 -23.366 -24.561 1.00 63.47 189 HIS A N 1
ATOM 1594 C CA . HIS A 1 189 ? 20.825 -23.368 -25.788 1.00 63.47 189 HIS A CA 1
ATOM 1595 C C . HIS A 1 189 ? 20.410 -22.207 -26.704 1.00 63.47 189 HIS A C 1
ATOM 1597 O O . HIS A 1 189 ? 19.989 -22.451 -27.830 1.00 63.47 189 HIS A O 1
ATOM 1603 N N . VAL A 1 190 ? 20.466 -20.955 -26.236 1.00 65.44 190 VAL A N 1
ATOM 1604 C CA . VAL A 1 190 ? 20.137 -19.782 -27.057 1.00 65.44 190 VAL A CA 1
ATOM 1605 C C . VAL A 1 190 ? 21.423 -19.291 -27.724 1.00 65.44 190 VAL A C 1
ATOM 1607 O O . VAL A 1 190 ? 22.218 -18.596 -27.090 1.00 65.44 190 VAL A O 1
ATOM 1610 N N . PRO A 1 191 ? 21.687 -19.634 -29.000 1.00 60.62 191 PRO A N 1
ATOM 1611 C CA . PRO A 1 191 ? 22.992 -19.395 -29.616 1.00 60.62 191 PRO A CA 1
ATOM 1612 C C . PRO A 1 191 ? 23.280 -17.903 -29.826 1.00 60.62 191 PRO A C 1
ATOM 1614 O O . PRO A 1 191 ? 24.429 -17.510 -29.977 1.00 60.62 191 PRO A O 1
ATOM 1617 N N . SER A 1 192 ? 22.247 -17.054 -29.823 1.00 65.69 192 SER A N 1
ATOM 1618 C CA . SER A 1 192 ? 22.391 -15.601 -29.952 1.00 65.69 192 SER A CA 1
ATOM 1619 C C . SER A 1 192 ? 22.894 -14.919 -28.676 1.00 65.69 192 SER A C 1
ATOM 1621 O O . SER A 1 192 ? 23.361 -13.786 -28.744 1.00 65.69 192 SER A O 1
ATOM 1623 N N . TRP A 1 193 ? 22.834 -15.590 -27.523 1.00 68.88 193 TRP A N 1
ATOM 1624 C CA . TRP A 1 193 ? 23.214 -15.011 -26.230 1.00 68.88 193 TRP A CA 1
ATOM 1625 C C . TRP A 1 193 ? 24.713 -15.084 -25.969 1.00 68.88 193 TRP A C 1
ATOM 1627 O O . TRP A 1 193 ? 25.261 -14.290 -25.202 1.00 68.88 193 TRP A O 1
ATOM 1637 N N . THR A 1 194 ? 25.391 -16.031 -26.617 1.00 60.53 194 THR A N 1
ATOM 1638 C CA . THR A 1 194 ? 26.778 -16.351 -26.299 1.00 60.53 194 THR A CA 1
ATOM 1639 C C . THR A 1 194 ? 27.727 -15.209 -26.617 1.00 60.53 194 THR A C 1
ATOM 1641 O O . THR A 1 194 ? 28.760 -15.135 -25.981 1.00 60.53 194 THR A O 1
ATOM 1644 N N . HIS A 1 195 ? 27.426 -14.301 -27.551 1.00 68.31 195 HIS A N 1
ATOM 1645 C CA . HIS A 1 195 ? 28.403 -13.268 -27.918 1.00 68.31 195 HIS A CA 1
ATOM 1646 C C . HIS A 1 195 ? 28.392 -12.030 -27.010 1.00 68.31 195 HIS A C 1
ATOM 1648 O O . HIS A 1 195 ? 29.453 -11.470 -26.748 1.00 68.31 195 HIS A O 1
ATOM 1654 N N . SER A 1 196 ? 27.228 -11.627 -26.493 1.00 66.50 196 SER A N 1
ATOM 1655 C CA . SER A 1 196 ? 27.126 -10.475 -25.582 1.00 66.50 196 SER A CA 1
ATOM 1656 C C . SER A 1 196 ? 27.494 -10.848 -24.142 1.00 66.50 196 SER A C 1
ATOM 1658 O O . SER A 1 196 ? 28.183 -10.100 -23.458 1.00 66.50 196 SER A O 1
ATOM 1660 N N . LEU A 1 197 ? 27.123 -12.052 -23.689 1.00 70.31 197 LEU A N 1
ATOM 1661 C CA . LEU A 1 197 ? 27.306 -12.461 -22.291 1.00 70.31 197 LEU A CA 1
ATOM 1662 C C . LEU A 1 197 ? 28.643 -13.165 -22.003 1.00 70.31 197 LEU A C 1
ATOM 1664 O O . LEU A 1 197 ? 28.937 -13.418 -20.838 1.00 70.31 197 LEU A O 1
ATOM 1668 N N . THR A 1 198 ? 29.488 -13.449 -23.005 1.00 69.00 198 THR A N 1
ATOM 1669 C CA . THR A 1 198 ? 30.793 -14.124 -22.801 1.00 69.00 198 THR A CA 1
ATOM 1670 C C . THR A 1 198 ? 31.754 -13.387 -21.873 1.00 69.00 198 THR A C 1
ATOM 1672 O O . THR A 1 198 ? 32.683 -14.002 -21.360 1.00 69.00 198 THR A O 1
ATOM 1675 N N . ASN A 1 199 ? 31.549 -12.087 -21.658 1.00 76.19 199 ASN A N 1
ATOM 1676 C CA . ASN A 1 199 ? 32.402 -11.278 -20.789 1.00 76.19 199 ASN A CA 1
ATOM 1677 C C . ASN A 1 199 ? 31.901 -11.208 -19.336 1.00 76.19 199 ASN A C 1
ATOM 1679 O O . ASN A 1 199 ? 32.548 -10.567 -18.509 1.00 76.19 199 ASN A O 1
ATOM 1683 N N . LEU A 1 200 ? 30.753 -11.817 -19.015 1.00 79.62 200 LEU A N 1
ATOM 1684 C CA . LEU A 1 200 ? 30.260 -11.885 -17.642 1.00 79.62 200 LEU A CA 1
ATOM 1685 C C . LEU A 1 200 ? 30.939 -13.028 -16.891 1.00 79.62 200 LEU A C 1
ATOM 1687 O O . LEU A 1 200 ? 30.866 -14.189 -17.295 1.00 79.62 200 LEU A O 1
ATOM 1691 N N . ASP A 1 201 ? 31.538 -12.705 -15.747 1.00 82.75 201 ASP A N 1
ATOM 1692 C CA . ASP A 1 201 ? 32.001 -13.712 -14.801 1.00 82.75 201 ASP A CA 1
ATOM 1693 C C . ASP A 1 201 ? 30.794 -14.316 -14.065 1.00 82.75 201 ASP A C 1
ATOM 1695 O O . ASP A 1 201 ? 30.330 -13.815 -13.037 1.00 82.75 201 ASP A O 1
ATOM 1699 N N . LEU A 1 202 ? 30.252 -15.402 -14.624 1.00 81.50 202 LEU A N 1
ATOM 1700 C CA . LEU A 1 202 ? 29.122 -16.126 -14.035 1.00 81.50 202 LEU A CA 1
ATOM 1701 C C . LEU A 1 202 ? 29.441 -16.649 -12.625 1.00 81.50 202 LEU A C 1
ATOM 1703 O O . LEU A 1 202 ? 28.533 -16.763 -11.800 1.00 81.50 202 LEU A O 1
ATOM 1707 N N . SER A 1 203 ? 30.717 -16.917 -12.320 1.00 84.19 203 SER A N 1
ATOM 1708 C CA . SER A 1 203 ? 31.133 -17.359 -10.987 1.00 84.19 203 SER A CA 1
ATOM 1709 C C . SER A 1 203 ? 30.992 -16.240 -9.950 1.00 84.19 203 SER A C 1
ATOM 1711 O O . SER A 1 203 ? 30.558 -16.500 -8.825 1.00 84.19 203 SER A O 1
ATOM 1713 N N . CYS A 1 204 ? 31.234 -14.982 -10.339 1.00 81.06 204 CYS A N 1
ATOM 1714 C CA . CYS A 1 204 ? 30.964 -13.825 -9.486 1.00 81.06 204 CYS A CA 1
ATOM 1715 C C . CYS A 1 204 ? 29.470 -13.674 -9.180 1.00 81.06 204 CYS A C 1
ATOM 1717 O O . CYS A 1 204 ? 29.114 -13.420 -8.031 1.00 81.06 204 CYS A O 1
ATOM 1719 N N . ILE A 1 205 ? 28.590 -13.868 -10.170 1.00 80.12 205 ILE A N 1
ATOM 1720 C CA . ILE A 1 205 ? 27.130 -13.777 -9.969 1.00 80.12 205 ILE A CA 1
ATOM 1721 C C . ILE A 1 205 ? 26.656 -14.848 -8.979 1.00 80.12 205 ILE A C 1
ATOM 1723 O O . ILE A 1 205 ? 25.888 -14.544 -8.065 1.00 80.12 205 ILE A O 1
ATOM 1727 N N . MET A 1 206 ? 27.139 -16.088 -9.126 1.00 83.88 206 MET A N 1
ATOM 1728 C CA . MET A 1 206 ? 26.845 -17.173 -8.181 1.00 83.88 206 MET A CA 1
ATOM 1729 C C . MET A 1 206 ? 27.304 -16.824 -6.764 1.00 83.88 206 MET A C 1
ATOM 1731 O O . MET A 1 206 ? 26.513 -16.901 -5.827 1.00 83.88 206 MET A O 1
ATOM 1735 N N . CYS A 1 207 ? 28.548 -16.359 -6.624 1.00 83.06 207 CYS A N 1
ATOM 1736 C CA . CYS A 1 207 ? 29.107 -15.952 -5.338 1.00 83.06 207 CYS A CA 1
ATOM 1737 C C . CYS A 1 207 ? 28.279 -14.833 -4.681 1.00 83.06 207 CYS A C 1
ATOM 1739 O O . CYS A 1 207 ? 27.992 -14.897 -3.487 1.00 83.06 207 CYS A O 1
ATOM 1741 N N . MET A 1 208 ? 27.823 -13.845 -5.457 1.00 80.50 208 MET A N 1
ATOM 1742 C CA . MET A 1 208 ? 26.959 -12.766 -4.966 1.00 80.50 208 MET A CA 1
ATOM 1743 C C . MET A 1 208 ? 25.601 -13.275 -4.475 1.00 80.50 208 MET A C 1
ATOM 1745 O O . MET A 1 208 ? 25.149 -12.870 -3.403 1.00 80.50 208 MET A O 1
ATOM 1749 N N . CYS A 1 209 ? 24.971 -14.195 -5.210 1.00 81.19 209 CYS A N 1
ATOM 1750 C CA . CYS A 1 209 ? 23.724 -14.825 -4.775 1.00 81.19 209 CYS A CA 1
ATOM 1751 C C . CYS A 1 209 ? 23.919 -15.578 -3.447 1.00 81.19 209 CYS A C 1
ATOM 1753 O O . CYS A 1 209 ? 23.067 -15.507 -2.559 1.00 81.19 209 CYS A O 1
ATOM 1755 N N . ASP A 1 210 ? 25.053 -16.262 -3.278 1.00 83.88 210 ASP A N 1
ATOM 1756 C CA . ASP A 1 210 ? 25.385 -16.986 -2.048 1.00 83.88 210 ASP A CA 1
ATOM 1757 C C . ASP A 1 210 ? 25.667 -16.044 -0.872 1.00 83.88 210 ASP A C 1
ATOM 1759 O O . ASP A 1 210 ? 25.224 -16.303 0.250 1.00 83.88 210 ASP A O 1
ATOM 1763 N N . VAL A 1 211 ? 26.369 -14.931 -1.108 1.00 81.62 211 VAL A N 1
ATOM 1764 C CA . VAL A 1 211 ? 26.580 -13.872 -0.108 1.00 81.62 211 VAL A CA 1
ATOM 1765 C C . VAL A 1 211 ? 25.242 -13.286 0.336 1.00 81.62 211 VAL A C 1
ATOM 1767 O O . VAL A 1 211 ? 24.993 -13.207 1.537 1.00 81.62 211 VAL A O 1
ATOM 1770 N N . TYR A 1 212 ? 24.349 -12.962 -0.601 1.00 79.31 212 TYR A N 1
ATOM 1771 C CA . TYR A 1 212 ? 23.023 -12.436 -0.279 1.00 79.31 212 TYR A CA 1
ATOM 1772 C C . TYR A 1 212 ? 22.212 -13.416 0.576 1.00 79.31 212 TYR A C 1
ATOM 1774 O O . TYR A 1 212 ? 21.651 -13.038 1.605 1.00 79.31 212 TYR A O 1
ATOM 1782 N N . ASN A 1 213 ? 22.177 -14.695 0.187 1.00 81.19 213 ASN A N 1
ATOM 1783 C CA . ASN A 1 213 ? 21.454 -15.717 0.945 1.00 81.19 213 ASN A CA 1
ATOM 1784 C C . ASN A 1 213 ? 22.037 -15.872 2.353 1.00 81.19 213 ASN A C 1
ATOM 1786 O O . ASN A 1 213 ? 21.286 -15.980 3.317 1.00 81.19 213 ASN A O 1
ATOM 1790 N N . ARG A 1 214 ? 23.367 -15.849 2.483 1.00 83.00 214 ARG A N 1
ATOM 1791 C CA . ARG A 1 214 ? 24.049 -15.936 3.777 1.00 83.00 214 ARG A CA 1
ATOM 1792 C C . ARG A 1 214 ? 23.687 -14.770 4.689 1.00 83.00 214 ARG A C 1
ATOM 1794 O O . ARG A 1 214 ? 23.248 -15.026 5.802 1.00 83.00 214 ARG A O 1
ATOM 1801 N N . ILE A 1 215 ? 23.784 -13.530 4.201 1.00 79.44 215 ILE A N 1
ATOM 1802 C CA . ILE A 1 215 ? 23.400 -12.324 4.957 1.00 79.44 215 ILE A CA 1
ATOM 1803 C C . ILE A 1 215 ? 21.939 -12.426 5.401 1.00 79.44 215 ILE A C 1
ATOM 1805 O O . ILE A 1 215 ? 21.614 -12.150 6.554 1.00 79.44 215 ILE A O 1
ATOM 1809 N N . TYR A 1 216 ? 21.054 -12.870 4.505 1.00 77.12 216 TYR A N 1
ATOM 1810 C CA . TYR A 1 216 ? 19.647 -13.079 4.830 1.00 77.12 216 TYR A CA 1
ATOM 1811 C C . TYR A 1 216 ? 19.451 -14.095 5.966 1.00 77.12 216 TYR A C 1
ATOM 1813 O O . TYR A 1 216 ? 18.679 -13.838 6.888 1.00 77.12 216 TYR A O 1
ATOM 1821 N N . TYR A 1 217 ? 20.148 -15.235 5.926 1.00 80.88 217 TYR A N 1
ATOM 1822 C CA . TYR A 1 217 ? 20.050 -16.254 6.972 1.00 80.88 217 TYR A CA 1
ATOM 1823 C C . TYR A 1 217 ? 20.682 -15.811 8.295 1.00 80.88 217 TYR A C 1
ATOM 1825 O O . TYR A 1 217 ? 20.095 -16.068 9.345 1.00 80.88 217 TYR A O 1
ATOM 1833 N N . GLU A 1 218 ? 21.828 -15.127 8.254 1.00 82.00 218 GLU A N 1
ATOM 1834 C CA . GLU A 1 218 ? 22.508 -14.579 9.436 1.00 82.00 218 GLU A CA 1
ATOM 1835 C C . GLU A 1 218 ? 21.636 -13.544 10.150 1.00 82.00 218 GLU A C 1
ATOM 1837 O O . GLU A 1 218 ? 21.522 -13.572 11.372 1.00 82.00 218 GLU A O 1
ATOM 1842 N N . LYS A 1 219 ? 20.944 -12.690 9.390 1.00 75.81 219 LYS A N 1
ATOM 1843 C CA . LYS A 1 219 ? 20.052 -11.659 9.934 1.00 75.81 219 LYS A CA 1
ATOM 1844 C C . LYS A 1 219 ? 18.603 -12.108 10.092 1.00 75.81 219 LYS A C 1
ATOM 1846 O O . LYS A 1 219 ? 17.749 -11.307 10.459 1.00 75.81 219 LYS A O 1
ATOM 1851 N N . LYS A 1 220 ? 18.278 -13.382 9.847 1.00 74.62 220 LYS A N 1
ATOM 1852 C CA . LYS A 1 220 ? 16.891 -13.873 9.884 1.00 74.62 220 LYS A CA 1
ATOM 1853 C C . LYS A 1 220 ? 16.210 -13.594 11.227 1.00 74.62 220 LYS A C 1
ATOM 1855 O O . LYS A 1 220 ? 15.037 -13.239 11.241 1.00 74.62 220 LYS A O 1
ATOM 1860 N N . SER A 1 221 ? 16.928 -13.730 12.343 1.00 68.62 221 SER A N 1
ATOM 1861 C CA . SER A 1 221 ? 16.398 -13.427 13.679 1.00 68.62 221 SER A CA 1
ATOM 1862 C C . SER A 1 221 ? 16.063 -11.947 13.865 1.00 68.62 221 SER A C 1
ATOM 1864 O O . SER A 1 221 ? 15.046 -11.650 14.482 1.00 68.62 221 SER A O 1
ATOM 1866 N N . GLU A 1 222 ? 16.857 -11.042 13.286 1.00 66.88 222 GLU A N 1
ATOM 1867 C CA . GLU A 1 222 ? 16.595 -9.594 13.268 1.00 66.88 222 GLU A CA 1
ATOM 1868 C C . GLU A 1 222 ? 15.419 -9.255 12.330 1.00 66.88 222 GLU A C 1
ATOM 1870 O O . GLU A 1 222 ? 14.611 -8.375 12.613 1.00 66.88 222 GLU A O 1
ATOM 1875 N N . ILE A 1 223 ? 15.284 -9.996 11.222 1.00 62.00 223 ILE A N 1
ATOM 1876 C CA . ILE A 1 223 ? 14.253 -9.798 10.189 1.00 62.00 223 ILE A CA 1
ATOM 1877 C C . ILE A 1 223 ? 12.901 -10.416 10.573 1.00 62.00 223 ILE A C 1
ATOM 1879 O O . ILE A 1 223 ? 11.882 -10.022 10.014 1.00 62.00 223 ILE A O 1
ATOM 1883 N N . ASN A 1 224 ? 12.840 -11.354 11.525 1.00 53.34 224 ASN A N 1
ATOM 1884 C CA . ASN A 1 224 ? 11.604 -12.068 11.882 1.00 53.34 224 ASN A CA 1
ATOM 1885 C C . ASN A 1 224 ? 10.443 -11.146 12.331 1.00 53.34 224 ASN A C 1
ATOM 1887 O O . ASN A 1 224 ? 9.305 -11.608 12.376 1.00 53.34 224 ASN A O 1
ATOM 1891 N N . GLY A 1 225 ? 10.695 -9.862 12.620 1.00 57.09 225 GLY A N 1
ATOM 1892 C CA . GLY A 1 225 ? 9.653 -8.850 12.837 1.00 57.09 225 GLY A CA 1
ATOM 1893 C C . GLY A 1 225 ? 9.175 -8.114 11.574 1.00 57.09 225 GLY A C 1
ATOM 1894 O O . GLY A 1 225 ? 8.041 -7.640 11.558 1.00 57.09 225 GLY A O 1
ATOM 1895 N N . ASP A 1 226 ? 9.992 -8.015 10.514 1.00 58.88 226 ASP A N 1
ATOM 1896 C CA . ASP A 1 226 ? 9.677 -7.271 9.282 1.00 58.88 226 ASP A CA 1
ATOM 1897 C C . ASP A 1 226 ? 9.650 -8.157 8.036 1.00 58.88 226 ASP A C 1
ATOM 1899 O O . ASP A 1 226 ? 10.574 -8.186 7.219 1.00 58.88 226 ASP A O 1
ATOM 1903 N N . ASN A 1 227 ? 8.554 -8.889 7.851 1.00 64.62 227 ASN A N 1
ATOM 1904 C CA . ASN A 1 227 ? 8.380 -9.690 6.645 1.00 64.62 227 ASN A CA 1
ATOM 1905 C C . ASN A 1 227 ? 7.706 -8.898 5.503 1.00 64.62 227 ASN A C 1
ATOM 1907 O O . ASN A 1 227 ? 7.060 -9.497 4.645 1.00 64.62 227 ASN A O 1
ATOM 1911 N N . ARG A 1 228 ? 7.875 -7.560 5.433 1.00 69.00 228 ARG A N 1
ATOM 1912 C CA . ARG A 1 228 ? 7.376 -6.737 4.306 1.00 69.00 228 ARG A CA 1
ATOM 1913 C C . ARG A 1 228 ? 7.876 -7.227 2.947 1.00 69.00 228 ARG A C 1
ATOM 1915 O O . ARG A 1 228 ? 7.146 -7.139 1.963 1.00 69.00 228 ARG A O 1
ATOM 1922 N N . CYS A 1 229 ? 9.074 -7.807 2.897 1.00 78.75 229 CYS A N 1
ATOM 1923 C CA . CYS A 1 229 ? 9.604 -8.474 1.706 1.00 78.75 229 CYS A CA 1
ATOM 1924 C C . CYS A 1 229 ? 8.809 -9.696 1.250 1.00 78.75 229 CYS A C 1
ATOM 1926 O O . CYS A 1 229 ? 8.956 -10.097 0.104 1.00 78.75 229 CYS A O 1
ATOM 1928 N N . GLY A 1 230 ? 8.030 -10.318 2.132 1.00 86.06 230 GLY A N 1
ATOM 1929 C CA . GLY A 1 230 ? 7.135 -11.420 1.800 1.00 86.06 230 GLY A CA 1
ATOM 1930 C C . GLY A 1 230 ? 5.727 -10.954 1.427 1.00 86.06 230 GLY A C 1
ATOM 1931 O O . GLY A 1 230 ? 4.875 -11.794 1.158 1.00 86.06 230 GLY A O 1
ATOM 1932 N N . ASN A 1 231 ? 5.441 -9.644 1.423 1.00 90.69 231 ASN A N 1
ATOM 1933 C CA . ASN A 1 231 ? 4.144 -9.140 0.982 1.00 90.69 231 ASN A CA 1
ATOM 1934 C C . ASN A 1 231 ? 3.970 -9.397 -0.528 1.00 90.69 231 ASN A C 1
ATOM 1936 O O . ASN A 1 231 ? 4.718 -8.815 -1.322 1.00 90.69 231 ASN A O 1
ATOM 1940 N N . PRO A 1 232 ? 2.980 -10.211 -0.949 1.00 93.94 232 PRO A N 1
ATOM 1941 C CA . PRO A 1 232 ? 2.820 -10.581 -2.354 1.00 93.94 232 PRO A CA 1
ATOM 1942 C C . PRO A 1 232 ? 2.595 -9.380 -3.277 1.00 93.94 232 PRO A C 1
ATOM 1944 O O . PRO A 1 232 ? 3.125 -9.350 -4.386 1.00 93.94 232 PRO A O 1
ATOM 1947 N N . LEU A 1 233 ? 1.863 -8.358 -2.816 1.00 93.19 233 LEU A N 1
ATOM 1948 C CA . LEU A 1 233 ? 1.634 -7.141 -3.593 1.00 93.19 233 LEU A CA 1
ATOM 1949 C C . LEU A 1 233 ? 2.930 -6.347 -3.772 1.00 93.19 233 LEU A C 1
ATOM 1951 O O . LEU A 1 233 ? 3.212 -5.866 -4.865 1.00 93.19 233 LEU A O 1
ATOM 1955 N N . TYR A 1 234 ? 3.740 -6.209 -2.725 1.00 93.44 234 TYR A N 1
ATOM 1956 C CA . TYR A 1 234 ? 4.990 -5.454 -2.830 1.00 93.44 234 TYR A CA 1
ATOM 1957 C C . TYR A 1 234 ? 6.029 -6.189 -3.680 1.00 93.44 234 TYR A C 1
ATOM 1959 O O . TYR A 1 234 ? 6.729 -5.560 -4.473 1.00 93.44 234 TYR A O 1
ATOM 1967 N N . LEU A 1 235 ? 6.076 -7.521 -3.581 1.00 95.12 235 LEU A N 1
ATOM 1968 C CA . LEU A 1 235 ? 6.858 -8.371 -4.478 1.00 95.12 235 LEU A CA 1
ATOM 1969 C C . LEU A 1 235 ? 6.394 -8.237 -5.927 1.00 95.12 235 LEU A C 1
ATOM 1971 O O . LEU A 1 235 ? 7.229 -8.083 -6.814 1.00 95.12 235 LEU A O 1
ATOM 1975 N N . PHE A 1 236 ? 5.079 -8.249 -6.170 1.00 96.88 236 PHE A N 1
ATOM 1976 C CA . PHE A 1 236 ? 4.510 -7.999 -7.492 1.00 96.88 236 PHE A CA 1
ATOM 1977 C C . PHE A 1 236 ? 4.963 -6.647 -8.048 1.00 96.88 236 PHE A C 1
ATOM 1979 O O . PHE A 1 236 ? 5.480 -6.597 -9.158 1.00 96.88 236 PHE A O 1
ATOM 1986 N N . LEU A 1 237 ? 4.819 -5.563 -7.282 1.00 96.06 237 LEU A N 1
ATOM 1987 C CA . LEU A 1 237 ? 5.175 -4.216 -7.730 1.00 96.06 237 LEU A CA 1
ATOM 1988 C C . LEU A 1 237 ? 6.675 -4.082 -8.038 1.00 96.06 237 LEU A C 1
ATOM 1990 O O . LEU A 1 237 ? 7.042 -3.522 -9.071 1.00 96.06 237 LEU A O 1
ATOM 1994 N N . ALA A 1 238 ? 7.539 -4.645 -7.193 1.00 95.69 238 ALA A N 1
ATOM 1995 C CA . ALA A 1 238 ? 8.982 -4.647 -7.422 1.00 95.69 238 ALA A CA 1
ATOM 1996 C C . ALA A 1 238 ? 9.387 -5.532 -8.619 1.00 95.69 238 ALA A C 1
ATOM 1998 O O . ALA A 1 238 ? 10.227 -5.137 -9.428 1.00 95.69 238 ALA A O 1
ATOM 1999 N N . ALA A 1 239 ? 8.768 -6.705 -8.790 1.00 97.00 239 ALA A N 1
ATOM 2000 C CA . ALA A 1 239 ? 9.012 -7.578 -9.939 1.00 97.00 239 ALA A CA 1
ATOM 2001 C C . ALA A 1 239 ? 8.493 -6.960 -11.244 1.00 97.00 239 ALA A C 1
ATOM 2003 O O . ALA A 1 239 ? 9.122 -7.087 -12.295 1.00 97.00 239 ALA A O 1
ATOM 2004 N N . TYR A 1 240 ? 7.368 -6.250 -11.173 1.00 96.25 240 TYR A N 1
ATOM 2005 C CA . TYR A 1 240 ? 6.813 -5.470 -12.269 1.00 96.25 240 TYR A CA 1
ATOM 2006 C C . TYR A 1 240 ? 7.760 -4.349 -12.693 1.00 96.25 240 TYR A C 1
ATOM 2008 O O . TYR A 1 240 ? 8.079 -4.249 -13.876 1.00 96.25 240 TYR A O 1
ATOM 2016 N N . TYR A 1 241 ? 8.269 -3.575 -11.731 1.00 95.62 241 TYR A N 1
ATOM 2017 C CA . TYR A 1 241 ? 9.302 -2.563 -11.951 1.00 95.62 241 TYR A CA 1
ATOM 2018 C C . TYR A 1 241 ? 10.544 -3.153 -12.643 1.00 95.62 241 TYR A C 1
ATOM 2020 O O . TYR A 1 241 ? 10.981 -2.656 -13.681 1.00 95.62 241 TYR A O 1
ATOM 2028 N N . PHE A 1 242 ? 11.066 -4.270 -12.126 1.00 95.88 242 PHE A N 1
ATOM 2029 C CA . PHE A 1 242 ? 12.225 -4.953 -12.702 1.00 95.88 242 PHE A CA 1
ATOM 2030 C C . PHE A 1 242 ? 11.993 -5.396 -14.157 1.00 95.88 242 PHE A C 1
ATOM 2032 O O . PHE A 1 242 ? 12.794 -5.079 -15.038 1.00 95.88 242 PHE A O 1
ATOM 2039 N N . VAL A 1 243 ? 10.894 -6.109 -14.434 1.00 96.06 243 VAL A N 1
ATOM 2040 C CA . VAL A 1 243 ? 10.588 -6.597 -15.791 1.00 96.06 243 VAL A CA 1
ATOM 2041 C C . VAL A 1 243 ? 10.392 -5.435 -16.763 1.00 96.06 243 VAL A C 1
ATOM 2043 O O . VAL A 1 243 ? 10.852 -5.501 -17.905 1.00 96.06 243 VAL A O 1
ATOM 2046 N N . ASP A 1 244 ? 9.739 -4.361 -16.320 1.00 94.19 244 ASP A N 1
ATOM 2047 C CA . ASP A 1 244 ? 9.527 -3.172 -17.137 1.00 94.19 244 ASP A CA 1
ATOM 2048 C C . ASP A 1 244 ? 10.855 -2.483 -17.505 1.00 94.19 244 ASP A C 1
ATOM 2050 O O . ASP A 1 244 ? 11.062 -2.152 -18.674 1.00 94.19 244 ASP A O 1
ATOM 2054 N N . ASN A 1 245 ? 11.809 -2.386 -16.572 1.00 93.38 245 ASN A N 1
ATOM 2055 C CA . ASN A 1 245 ? 13.157 -1.869 -16.847 1.00 93.38 245 ASN A CA 1
ATOM 2056 C C . ASN A 1 245 ? 13.923 -2.686 -17.896 1.00 93.38 245 ASN A C 1
ATOM 2058 O O . ASN A 1 245 ? 14.638 -2.113 -18.730 1.00 93.38 245 ASN A O 1
ATOM 2062 N N . ILE A 1 246 ? 13.764 -4.014 -17.893 1.00 94.38 246 ILE A N 1
ATOM 2063 C CA . ILE A 1 246 ? 14.355 -4.873 -18.927 1.00 94.38 246 ILE A CA 1
ATOM 2064 C C . ILE A 1 246 ? 13.690 -4.615 -20.282 1.00 94.38 246 ILE A C 1
ATOM 2066 O O . ILE A 1 246 ? 14.382 -4.433 -21.289 1.00 94.38 246 ILE A O 1
ATOM 2070 N N . LYS A 1 247 ? 12.354 -4.561 -20.318 1.00 93.19 247 LYS A N 1
ATOM 2071 C CA . LYS A 1 247 ? 11.588 -4.455 -21.567 1.00 93.19 247 LYS A CA 1
ATOM 2072 C C . LYS A 1 247 ? 11.631 -3.060 -22.201 1.00 93.19 247 LYS A C 1
ATOM 2074 O O . LYS A 1 247 ? 11.562 -2.956 -23.428 1.00 93.19 247 LYS A O 1
ATOM 2079 N N . ASN A 1 248 ? 11.785 -1.994 -21.419 1.00 89.06 248 ASN A N 1
ATOM 2080 C CA . ASN A 1 248 ? 11.716 -0.613 -21.902 1.00 89.06 248 ASN A CA 1
ATOM 2081 C C . ASN A 1 248 ? 13.075 -0.051 -22.333 1.00 89.06 248 ASN A C 1
ATOM 2083 O O . ASN A 1 248 ? 13.781 0.562 -21.545 1.00 89.06 248 ASN A O 1
ATOM 2087 N N . VAL A 1 249 ? 13.439 -0.200 -23.608 1.00 79.25 249 VAL A N 1
ATOM 2088 C CA . VAL A 1 249 ? 14.774 0.134 -24.157 1.00 79.25 249 VAL A CA 1
ATOM 2089 C C . VAL A 1 249 ? 15.170 1.622 -24.065 1.00 79.25 249 VAL A C 1
ATOM 2091 O O . VAL A 1 249 ? 16.342 1.921 -23.891 1.00 79.25 249 VAL A O 1
ATOM 2094 N N . LYS A 1 250 ? 14.224 2.564 -24.147 1.00 72.00 250 LYS A N 1
ATOM 2095 C CA . LYS A 1 250 ? 14.510 3.997 -24.390 1.00 72.00 250 LYS A CA 1
ATOM 2096 C C . LYS A 1 250 ? 14.689 4.886 -23.140 1.00 72.00 250 LYS A C 1
ATOM 2098 O O . LYS A 1 250 ? 14.574 6.100 -23.246 1.00 72.00 250 LYS A O 1
ATOM 2103 N N . ILE A 1 251 ? 14.911 4.325 -21.951 1.00 60.91 251 ILE A N 1
ATOM 2104 C CA . ILE A 1 251 ? 15.118 5.136 -20.734 1.00 60.91 251 ILE A CA 1
ATOM 2105 C C . ILE A 1 251 ? 16.608 5.498 -20.662 1.00 60.91 251 ILE A C 1
ATOM 2107 O O . ILE A 1 251 ? 17.420 4.652 -20.312 1.00 60.91 251 ILE A O 1
ATOM 2111 N N . GLU A 1 252 ? 16.974 6.731 -21.019 1.00 54.44 252 GLU A N 1
ATOM 2112 C CA . GLU A 1 252 ? 18.371 7.190 -21.193 1.00 54.44 252 GLU A CA 1
ATOM 2113 C C . GLU A 1 252 ? 19.217 7.268 -19.901 1.00 54.44 252 GLU A C 1
ATOM 2115 O O . GLU A 1 252 ? 20.358 7.706 -19.940 1.00 54.44 252 GLU A O 1
ATOM 2120 N N . ASN A 1 253 ? 18.721 6.784 -18.760 1.00 54.47 253 ASN A N 1
ATOM 2121 C CA . ASN A 1 253 ? 19.469 6.682 -17.502 1.00 54.47 253 ASN A CA 1
ATOM 2122 C C . ASN A 1 253 ? 19.023 5.441 -16.715 1.00 54.47 253 ASN A C 1
ATOM 2124 O O . ASN A 1 253 ? 18.355 5.544 -15.687 1.00 54.47 253 ASN A O 1
ATOM 2128 N N . LYS A 1 254 ? 19.367 4.242 -17.197 1.00 62.06 254 LYS A N 1
ATOM 2129 C CA . LYS A 1 254 ? 19.135 2.990 -16.456 1.00 62.06 254 LYS A CA 1
ATOM 2130 C C . LYS A 1 254 ? 20.209 2.774 -15.397 1.00 62.06 254 LYS A C 1
ATOM 2132 O O . LYS A 1 254 ? 21.023 1.859 -15.497 1.00 62.06 254 LYS A O 1
ATOM 2137 N N . GLY A 1 255 ? 20.215 3.632 -14.385 1.00 74.31 255 GLY A N 1
ATOM 2138 C CA . GLY A 1 255 ? 20.818 3.257 -13.117 1.00 74.31 255 GLY A CA 1
ATOM 2139 C C . GLY A 1 255 ? 19.948 2.168 -12.504 1.00 74.31 255 GLY A C 1
ATOM 2140 O O . GLY A 1 255 ? 18.807 2.433 -12.137 1.00 74.31 255 GLY A O 1
ATOM 2141 N N . TRP A 1 256 ? 20.450 0.936 -12.446 1.00 87.69 256 TRP A N 1
ATOM 2142 C CA . TRP A 1 256 ? 19.905 -0.026 -11.497 1.00 87.69 256 TRP A CA 1
ATOM 2143 C C . TRP A 1 256 ? 20.171 0.528 -10.104 1.00 87.69 256 TRP A C 1
ATOM 2145 O O . TRP A 1 256 ? 21.285 0.959 -9.810 1.00 87.69 256 TRP A O 1
ATOM 2155 N N . ASP A 1 257 ? 19.135 0.563 -9.284 1.00 86.62 257 ASP A N 1
ATOM 2156 C CA . ASP A 1 257 ? 19.193 1.181 -7.972 1.00 86.62 257 ASP A CA 1
ATOM 2157 C C . ASP A 1 257 ? 18.485 0.275 -6.962 1.00 86.62 257 ASP A C 1
ATOM 2159 O O . ASP A 1 257 ? 17.406 -0.262 -7.235 1.00 86.62 257 ASP A O 1
ATOM 2163 N N . LEU A 1 258 ? 19.154 0.044 -5.835 1.00 84.56 258 LEU A N 1
ATOM 2164 C CA . LEU A 1 258 ? 18.674 -0.743 -4.704 1.00 84.56 258 LEU A CA 1
ATOM 2165 C C . LEU A 1 258 ? 18.022 0.144 -3.634 1.00 84.56 258 LEU A C 1
ATOM 2167 O O . LEU A 1 258 ? 17.422 -0.398 -2.712 1.00 84.56 258 LEU A O 1
ATOM 2171 N N . GLU A 1 259 ? 18.119 1.470 -3.745 1.00 84.06 259 GLU A N 1
ATOM 2172 C CA . GLU A 1 259 ? 17.533 2.446 -2.815 1.00 84.06 259 GLU A CA 1
ATOM 2173 C C . GLU A 1 259 ? 16.095 2.832 -3.191 1.00 84.06 259 GLU A C 1
ATOM 2175 O O . GLU A 1 259 ? 15.440 3.625 -2.509 1.00 84.06 259 GLU A O 1
ATOM 2180 N N . ILE A 1 260 ? 15.564 2.246 -4.266 1.00 87.88 260 ILE A N 1
ATOM 2181 C CA . ILE A 1 260 ? 14.205 2.507 -4.729 1.00 87.88 260 ILE A CA 1
ATOM 2182 C C . ILE A 1 260 ? 13.192 2.054 -3.678 1.00 87.88 260 ILE A C 1
ATOM 2184 O O . ILE A 1 260 ? 12.987 0.865 -3.429 1.00 87.88 260 ILE A O 1
ATOM 2188 N N . ASN A 1 261 ? 12.492 3.033 -3.115 1.00 86.88 261 ASN A N 1
ATOM 2189 C CA . ASN A 1 261 ? 11.470 2.805 -2.107 1.00 86.88 261 ASN A CA 1
ATOM 2190 C C . ASN A 1 261 ? 10.104 2.401 -2.705 1.00 86.88 261 ASN A C 1
ATOM 2192 O O . ASN A 1 261 ? 9.853 2.443 -3.912 1.00 86.88 261 ASN A O 1
ATOM 2196 N N . LEU A 1 262 ? 9.182 2.036 -1.811 1.00 88.31 262 LEU A N 1
ATOM 2197 C CA . LEU A 1 262 ? 7.840 1.570 -2.159 1.00 88.31 262 LEU A CA 1
ATOM 2198 C C . LEU A 1 262 ? 6.992 2.618 -2.911 1.00 88.31 262 LEU A C 1
ATOM 2200 O O . LEU A 1 262 ? 6.208 2.243 -3.785 1.00 88.31 262 LEU A O 1
ATOM 2204 N N . PHE A 1 263 ? 7.154 3.915 -2.620 1.00 90.75 263 PHE A N 1
ATOM 2205 C CA . PHE A 1 263 ? 6.413 4.992 -3.298 1.00 90.75 263 PHE A CA 1
ATOM 2206 C C . PHE A 1 263 ? 6.750 5.040 -4.785 1.00 90.75 263 PHE A C 1
ATOM 2208 O O . PHE A 1 263 ? 5.852 5.164 -5.624 1.00 90.75 263 PHE A O 1
ATOM 2215 N N . THR A 1 264 ? 8.028 4.847 -5.113 1.00 91.25 264 THR A N 1
ATOM 2216 C CA . THR A 1 264 ? 8.484 4.774 -6.499 1.00 91.25 264 THR A CA 1
ATOM 2217 C C . THR A 1 264 ? 7.822 3.617 -7.240 1.00 91.25 264 THR A C 1
ATOM 2219 O O . THR A 1 264 ? 7.440 3.793 -8.394 1.00 91.25 264 THR A O 1
ATOM 2222 N N . PHE A 1 265 ? 7.594 2.459 -6.604 1.00 93.38 265 PHE A N 1
ATOM 2223 C CA . PHE A 1 265 ? 6.888 1.357 -7.272 1.00 93.38 265 PHE A CA 1
ATOM 2224 C C . PHE A 1 265 ? 5.426 1.689 -7.580 1.00 93.38 265 PHE A C 1
ATOM 2226 O O . PHE A 1 265 ? 4.946 1.351 -8.662 1.00 93.38 265 PHE A O 1
ATOM 2233 N N . TYR A 1 266 ? 4.720 2.375 -6.676 1.00 94.12 266 TYR A N 1
ATOM 2234 C CA . TYR A 1 266 ? 3.345 2.818 -6.929 1.00 94.12 266 TYR A CA 1
ATOM 2235 C C . TYR A 1 266 ? 3.270 3.816 -8.089 1.00 94.12 266 TYR A C 1
ATOM 2237 O O . TYR A 1 266 ? 2.433 3.671 -8.986 1.00 94.12 266 TYR A O 1
ATOM 2245 N N . GLU A 1 267 ? 4.161 4.810 -8.104 1.00 92.81 267 GLU A N 1
ATOM 2246 C CA . GLU A 1 267 ? 4.239 5.786 -9.191 1.00 92.81 267 GLU A CA 1
ATOM 2247 C C . GLU A 1 267 ? 4.626 5.115 -10.516 1.00 92.81 267 GLU A C 1
ATOM 2249 O O . GLU A 1 267 ? 4.021 5.386 -11.555 1.00 92.81 267 GLU A O 1
ATOM 2254 N N . TRP A 1 268 ? 5.584 4.188 -10.485 1.00 93.81 268 TRP A N 1
ATOM 2255 C CA . TRP A 1 268 ? 6.018 3.444 -11.664 1.00 93.81 268 TRP A CA 1
ATOM 2256 C C . TRP A 1 268 ? 4.908 2.570 -12.239 1.00 93.81 268 TRP A C 1
ATOM 2258 O O . TRP A 1 268 ? 4.687 2.553 -13.454 1.00 93.81 268 TRP A O 1
ATOM 2268 N N . PHE A 1 269 ? 4.176 1.866 -11.375 1.00 95.25 269 PHE A N 1
ATOM 2269 C CA . PHE A 1 269 ? 3.027 1.064 -11.776 1.00 95.25 269 PHE A CA 1
ATOM 2270 C C . PHE A 1 269 ? 1.981 1.928 -12.483 1.00 95.25 269 PHE A C 1
ATOM 2272 O O . PHE A 1 269 ? 1.508 1.570 -13.565 1.00 95.25 269 PHE A O 1
ATOM 2279 N N . LEU A 1 270 ? 1.672 3.100 -11.921 1.00 94.44 270 LEU A N 1
ATOM 2280 C CA . LEU A 1 270 ? 0.747 4.058 -12.515 1.00 94.44 270 LEU A CA 1
ATOM 2281 C C . LEU A 1 270 ? 1.237 4.554 -13.883 1.00 94.44 270 LEU A C 1
ATOM 2283 O O . LEU A 1 270 ? 0.501 4.448 -14.867 1.00 94.44 270 LEU A O 1
ATOM 2287 N N . LYS A 1 271 ? 2.483 5.036 -13.966 1.00 94.00 271 LYS A N 1
ATOM 2288 C CA . LYS A 1 271 ? 3.102 5.504 -15.218 1.00 94.00 271 LYS A CA 1
ATOM 2289 C C . LYS A 1 271 ? 3.041 4.436 -16.300 1.00 94.00 271 LYS A C 1
ATOM 2291 O O . LYS A 1 271 ? 2.567 4.692 -17.402 1.00 94.00 271 LYS A O 1
ATOM 2296 N N . THR A 1 272 ? 3.440 3.212 -15.969 1.00 92.81 272 THR A N 1
ATOM 2297 C CA . THR A 1 272 ? 3.448 2.096 -16.920 1.00 92.81 272 THR A CA 1
ATOM 2298 C C . THR A 1 272 ? 2.034 1.715 -17.361 1.00 92.81 272 THR A C 1
ATOM 2300 O O . THR A 1 272 ? 1.809 1.407 -18.529 1.00 92.81 272 THR A O 1
ATOM 2303 N N . THR A 1 273 ? 1.059 1.766 -16.452 1.00 92.69 273 THR A N 1
ATOM 2304 C CA . THR A 1 273 ? -0.350 1.486 -16.767 1.00 92.69 273 THR A CA 1
ATOM 2305 C C . THR A 1 273 ? -0.924 2.523 -17.735 1.00 92.69 273 THR A C 1
ATOM 2307 O O . THR A 1 273 ? -1.592 2.166 -18.707 1.00 92.69 273 THR A O 1
ATOM 2310 N N . ILE A 1 274 ? -0.617 3.807 -17.525 1.00 92.81 274 ILE A N 1
ATOM 2311 C CA . ILE A 1 274 ? -1.003 4.882 -18.449 1.00 92.81 274 ILE A CA 1
ATOM 2312 C C . ILE A 1 274 ? -0.285 4.701 -19.791 1.00 92.81 274 ILE A C 1
ATOM 2314 O O . ILE A 1 274 ? -0.937 4.699 -20.832 1.00 92.81 274 ILE A O 1
ATOM 2318 N N . LYS A 1 275 ? 1.029 4.459 -19.784 1.00 92.81 275 LYS A N 1
ATOM 2319 C CA . LYS A 1 275 ? 1.824 4.199 -20.992 1.00 92.81 275 LYS A CA 1
ATOM 2320 C C . LYS A 1 275 ? 1.241 3.084 -21.855 1.00 92.81 275 LYS A C 1
ATOM 2322 O O . LYS A 1 275 ? 1.021 3.303 -23.045 1.00 92.81 275 LYS A O 1
ATOM 2327 N N . LYS A 1 276 ? 0.934 1.924 -21.263 1.00 90.94 276 LYS A N 1
ATOM 2328 C CA . LYS A 1 276 ? 0.313 0.794 -21.977 1.00 90.94 276 LYS A CA 1
ATOM 2329 C C . LYS A 1 276 ? -0.982 1.210 -22.658 1.00 90.94 276 LYS A C 1
ATOM 2331 O O . LYS A 1 276 ? -1.217 0.854 -23.803 1.00 90.94 276 LYS A O 1
ATOM 2336 N N . ARG A 1 277 ? -1.797 2.045 -22.012 1.00 88.31 277 ARG A N 1
ATOM 2337 C CA . ARG A 1 277 ? -3.014 2.574 -22.634 1.00 88.31 277 ARG A CA 1
ATOM 2338 C C . ARG A 1 277 ? -2.718 3.418 -23.879 1.00 88.31 277 ARG A C 1
ATOM 2340 O O . ARG A 1 277 ? -3.400 3.237 -24.883 1.00 88.31 277 ARG A O 1
ATOM 2347 N N . TYR A 1 278 ? -1.739 4.320 -23.828 1.00 89.75 278 TYR A N 1
ATOM 2348 C CA . TYR A 1 278 ? -1.383 5.155 -24.984 1.00 89.75 278 TYR A CA 1
ATOM 2349 C C . TYR A 1 278 ? -0.826 4.313 -26.133 1.00 89.75 278 TYR A C 1
ATOM 2351 O O . TYR A 1 278 ? -1.245 4.481 -27.275 1.00 89.75 278 TYR A O 1
ATOM 2359 N N . GLN A 1 279 ? 0.072 3.379 -25.827 1.00 89.12 279 GLN A N 1
ATOM 2360 C CA . GLN A 1 279 ? 0.736 2.571 -26.845 1.00 89.12 279 GLN A CA 1
ATOM 2361 C C . GLN A 1 279 ? -0.182 1.487 -27.425 1.00 89.12 279 GLN A C 1
ATOM 2363 O O . GLN A 1 279 ? -0.286 1.364 -28.638 1.00 89.12 279 GLN A O 1
ATOM 2368 N N . GLU A 1 280 ? -0.866 0.715 -26.578 1.00 88.00 280 GLU A N 1
ATOM 2369 C CA . GLU A 1 280 ? -1.630 -0.464 -27.009 1.00 88.00 280 GLU A CA 1
ATOM 2370 C C . GLU A 1 280 ? -3.047 -0.115 -27.469 1.00 88.00 280 GLU A C 1
ATOM 2372 O O . GLU A 1 280 ? -3.553 -0.737 -28.397 1.00 88.00 280 GLU A O 1
ATOM 2377 N N . LYS A 1 281 ? -3.718 0.852 -26.822 1.00 85.81 281 LYS A N 1
ATOM 2378 C CA . LYS A 1 281 ? -5.125 1.172 -27.140 1.00 85.81 281 LYS A CA 1
ATOM 2379 C C . LYS A 1 281 ? -5.283 2.342 -28.098 1.00 85.81 281 LYS A C 1
ATOM 2381 O O . LYS A 1 281 ? -6.265 2.369 -28.833 1.00 85.81 281 LYS A O 1
ATOM 2386 N N . ASN A 1 282 ? -4.363 3.305 -28.060 1.00 88.56 282 ASN A N 1
ATOM 2387 C CA . ASN A 1 282 ? -4.426 4.483 -28.926 1.00 88.56 282 ASN A CA 1
ATOM 2388 C C . ASN A 1 282 ? -3.412 4.428 -30.078 1.00 88.56 282 ASN A C 1
ATOM 2390 O O . ASN A 1 282 ? -3.403 5.350 -30.888 1.00 88.56 282 ASN A O 1
ATOM 2394 N N . GLU A 1 283 ? -2.558 3.396 -30.131 1.00 91.94 283 GLU A N 1
ATOM 2395 C CA . GLU A 1 283 ? -1.499 3.235 -31.140 1.00 91.94 283 GLU A CA 1
ATOM 2396 C C . GLU A 1 283 ? -0.567 4.463 -31.234 1.00 91.94 283 GLU A C 1
ATOM 2398 O O . GLU A 1 283 ? -0.025 4.787 -32.290 1.00 91.94 283 GLU A O 1
ATOM 2403 N N . MET A 1 284 ? -0.382 5.179 -30.118 1.00 90.88 284 MET A N 1
ATOM 2404 C CA . MET A 1 284 ? 0.434 6.391 -30.066 1.00 90.88 284 MET A CA 1
ATOM 2405 C C . MET A 1 284 ? 1.899 6.050 -29.786 1.00 90.88 284 MET A C 1
ATOM 2407 O O . MET A 1 284 ? 2.225 5.424 -28.772 1.00 90.88 284 MET A O 1
ATOM 2411 N N . ASP A 1 285 ? 2.802 6.534 -30.643 1.00 89.88 285 ASP A N 1
ATOM 2412 C CA . ASP A 1 285 ? 4.237 6.495 -30.366 1.00 89.88 285 ASP A CA 1
ATOM 2413 C C . ASP A 1 285 ? 4.610 7.585 -29.352 1.00 89.88 285 ASP A C 1
ATOM 2415 O O . ASP A 1 285 ? 4.884 8.731 -29.706 1.00 89.88 285 ASP A O 1
ATOM 2419 N N . ILE A 1 286 ? 4.641 7.213 -28.072 1.00 88.31 286 ILE A N 1
ATOM 2420 C CA . ILE A 1 286 ? 5.014 8.111 -26.967 1.00 88.31 286 ILE A CA 1
ATOM 2421 C C . ILE A 1 286 ? 6.449 8.651 -27.056 1.00 88.31 286 ILE A C 1
ATOM 2423 O O . ILE A 1 286 ? 6.823 9.508 -26.263 1.00 88.31 286 ILE A O 1
ATOM 2427 N N . TYR A 1 287 ? 7.269 8.144 -27.980 1.00 87.00 287 TYR A N 1
ATOM 2428 C CA . TYR A 1 287 ? 8.632 8.624 -28.198 1.00 87.00 287 TYR A CA 1
ATOM 2429 C C . TYR A 1 287 ? 8.716 9.731 -29.249 1.00 87.00 287 TYR A C 1
ATOM 2431 O O . TYR A 1 287 ? 9.791 10.292 -29.456 1.00 87.00 287 TYR A O 1
ATOM 2439 N N . ASN A 1 288 ? 7.604 10.058 -29.908 1.00 91.56 288 ASN A N 1
ATOM 2440 C CA . ASN A 1 288 ? 7.515 11.271 -30.701 1.00 91.56 288 ASN A CA 1
ATOM 2441 C C . ASN A 1 288 ? 7.584 12.493 -29.754 1.00 91.56 288 ASN A C 1
ATOM 2443 O O . ASN A 1 288 ? 6.765 12.567 -28.835 1.00 91.56 288 ASN A O 1
ATOM 2447 N N . PRO A 1 289 ? 8.504 13.458 -29.962 1.00 90.75 289 PRO A N 1
ATOM 2448 C CA . PRO A 1 289 ? 8.630 14.657 -29.126 1.00 90.75 289 PRO A CA 1
ATOM 2449 C C . PRO A 1 289 ? 7.338 15.476 -28.953 1.00 90.75 289 PRO A C 1
ATOM 2451 O O . PRO A 1 289 ? 7.150 16.126 -27.925 1.00 90.75 289 PRO A O 1
ATOM 2454 N N . ASP A 1 290 ? 6.422 15.434 -29.921 1.00 90.88 290 ASP A N 1
ATOM 2455 C CA . ASP A 1 290 ? 5.130 16.118 -29.802 1.00 90.88 290 ASP A CA 1
ATOM 2456 C C . ASP A 1 290 ? 4.170 15.364 -28.868 1.00 90.88 290 ASP A C 1
ATOM 2458 O O . ASP A 1 290 ? 3.356 15.971 -28.171 1.00 90.88 290 ASP A O 1
ATOM 2462 N N . ILE A 1 291 ? 4.284 14.034 -28.820 1.00 91.56 291 ILE A N 1
ATOM 2463 C CA . ILE A 1 291 ? 3.434 13.154 -28.011 1.00 91.56 291 ILE A CA 1
ATOM 2464 C C . ILE A 1 291 ? 3.989 13.015 -26.592 1.00 91.56 291 ILE A C 1
ATOM 2466 O O . ILE A 1 291 ? 3.200 12.975 -25.653 1.00 91.56 291 ILE A O 1
ATOM 2470 N N . ILE A 1 292 ? 5.315 12.990 -26.407 1.00 92.19 292 ILE A N 1
ATOM 2471 C CA . ILE A 1 292 ? 5.934 12.802 -25.085 1.00 92.19 292 ILE A CA 1
ATOM 2472 C C . ILE A 1 292 ? 5.522 13.906 -24.106 1.00 92.19 292 ILE A C 1
ATOM 2474 O O . ILE A 1 292 ? 5.154 13.612 -22.977 1.00 92.19 292 ILE A O 1
ATOM 2478 N N . ASN A 1 293 ? 5.451 15.159 -24.569 1.00 92.06 293 ASN A N 1
ATOM 2479 C CA . ASN A 1 293 ? 5.017 16.289 -23.744 1.00 92.06 293 ASN A CA 1
ATOM 2480 C C . ASN A 1 293 ? 3.544 16.170 -23.322 1.00 92.06 293 ASN A C 1
ATOM 2482 O O . ASN A 1 293 ? 3.181 16.537 -22.205 1.00 92.06 293 ASN A O 1
ATOM 2486 N N . VAL A 1 294 ? 2.689 15.664 -24.217 1.00 92.25 294 VAL A N 1
ATOM 2487 C CA . VAL A 1 294 ? 1.272 15.410 -23.920 1.00 92.25 294 VAL A CA 1
ATOM 2488 C C . VAL A 1 294 ? 1.149 14.258 -22.928 1.00 92.25 294 VAL A C 1
ATOM 2490 O O . VAL A 1 294 ? 0.460 14.391 -21.925 1.00 92.25 294 VAL A O 1
ATOM 2493 N N . TYR A 1 295 ? 1.876 13.168 -23.163 1.00 92.75 295 TYR A N 1
ATOM 2494 C CA . TYR A 1 295 ? 1.913 12.006 -22.285 1.00 92.75 295 TYR A CA 1
ATOM 2495 C C . TYR A 1 295 ? 2.407 12.361 -20.875 1.00 92.75 295 TYR A C 1
ATOM 2497 O O . TYR A 1 295 ? 1.743 12.018 -19.901 1.00 92.75 295 TYR A O 1
ATOM 2505 N N . ASP A 1 296 ? 3.522 13.082 -20.748 1.00 92.44 296 ASP A N 1
ATOM 2506 C CA . ASP A 1 296 ? 4.087 13.468 -19.452 1.00 92.44 296 ASP A CA 1
ATOM 2507 C C . ASP A 1 296 ? 3.132 14.376 -18.674 1.00 92.44 296 ASP A C 1
ATOM 2509 O O . ASP A 1 296 ? 2.945 14.207 -17.465 1.00 92.44 296 ASP A O 1
ATOM 2513 N N . LYS A 1 297 ? 2.465 15.298 -19.377 1.00 94.12 297 LYS A N 1
ATOM 2514 C CA . LYS A 1 297 ? 1.414 16.125 -18.790 1.00 94.12 297 LYS A CA 1
ATOM 2515 C C . LYS A 1 297 ? 0.225 15.279 -18.333 1.00 94.12 297 LYS A C 1
ATOM 2517 O O . LYS A 1 297 ? -0.213 15.425 -17.197 1.00 94.12 297 LYS A O 1
ATOM 2522 N N . ASP A 1 298 ? -0.263 14.372 -19.173 1.00 92.25 298 ASP A N 1
ATOM 2523 C CA . ASP A 1 298 ? -1.403 13.510 -18.851 1.00 92.25 298 ASP A CA 1
ATOM 2524 C C . ASP A 1 298 ? -1.096 12.569 -17.676 1.00 92.25 298 ASP A C 1
ATOM 2526 O O . ASP A 1 298 ? -1.970 12.291 -16.849 1.00 92.25 298 ASP A O 1
ATOM 2530 N N . VAL A 1 299 ? 0.150 12.102 -17.559 1.00 93.44 299 VAL A N 1
ATOM 2531 C CA . VAL A 1 299 ? 0.648 11.355 -16.399 1.00 93.44 299 VAL A CA 1
ATOM 2532 C C . VAL A 1 299 ? 0.621 12.229 -15.151 1.00 93.44 299 VAL A C 1
ATOM 2534 O O . VAL A 1 299 ? 0.053 11.804 -14.146 1.00 93.44 299 VAL A O 1
ATOM 2537 N N . ALA A 1 300 ? 1.192 13.436 -15.197 1.00 95.00 300 ALA A N 1
ATOM 2538 C CA . ALA A 1 300 ? 1.219 14.348 -14.054 1.00 95.00 300 ALA A CA 1
ATOM 2539 C C . ALA A 1 300 ? -0.199 14.725 -13.585 1.00 95.00 300 ALA A C 1
ATOM 2541 O O . ALA A 1 300 ? -0.505 14.630 -12.393 1.00 95.00 300 ALA A O 1
ATOM 2542 N N . ASP A 1 301 ? -1.086 15.056 -14.525 1.00 94.75 301 ASP A N 1
ATOM 2543 C CA . ASP A 1 301 ? -2.490 15.379 -14.261 1.00 94.75 301 ASP A CA 1
ATOM 2544 C C . ASP A 1 301 ? -3.233 14.164 -13.675 1.00 94.75 301 ASP A C 1
ATOM 2546 O O . ASP A 1 301 ? -4.000 14.292 -12.717 1.00 94.75 301 ASP A O 1
ATOM 2550 N N . SER A 1 302 ? -2.966 12.956 -14.186 1.00 94.44 302 SER A N 1
ATOM 2551 C CA . SER A 1 302 ? -3.552 11.718 -13.657 1.00 94.44 302 SER A CA 1
ATOM 2552 C C . SER A 1 302 ? -3.061 11.398 -12.243 1.00 94.44 302 SER A C 1
ATOM 2554 O O . SER A 1 302 ? -3.868 11.019 -11.397 1.00 94.44 302 SER A O 1
ATOM 2556 N N . VAL A 1 303 ? -1.766 11.570 -11.959 1.00 95.12 303 VAL A N 1
ATOM 2557 C CA . VAL A 1 303 ? -1.196 11.389 -10.612 1.00 95.12 303 VAL A CA 1
ATOM 2558 C C . VAL A 1 303 ? -1.883 12.331 -9.627 1.00 95.12 303 VAL A C 1
ATOM 2560 O O . VAL A 1 303 ? -2.373 11.879 -8.592 1.00 95.12 303 VAL A O 1
ATOM 2563 N N . LEU A 1 304 ? -1.976 13.623 -9.957 1.00 96.00 304 LEU A N 1
ATOM 2564 C CA . LEU A 1 304 ? -2.629 14.612 -9.100 1.00 96.00 304 LEU A CA 1
ATOM 2565 C C . LEU A 1 304 ? -4.110 14.278 -8.876 1.00 96.00 304 LEU A C 1
ATOM 2567 O O . LEU A 1 304 ? -4.590 14.320 -7.740 1.00 96.00 304 LEU A O 1
ATOM 2571 N N . ARG A 1 305 ? -4.823 13.886 -9.938 1.00 96.62 305 ARG A N 1
ATOM 2572 C CA . ARG A 1 305 ? -6.217 13.433 -9.855 1.00 96.62 305 ARG A CA 1
ATOM 2573 C C . ARG A 1 305 ? -6.369 12.252 -8.898 1.00 96.62 305 ARG A C 1
ATOM 2575 O O . ARG A 1 305 ? -7.243 12.285 -8.034 1.00 96.62 305 ARG A O 1
ATOM 2582 N N . TYR A 1 306 ? -5.537 11.216 -9.024 1.00 97.50 306 TYR A N 1
ATOM 2583 C CA . TYR A 1 306 ? -5.629 10.035 -8.161 1.00 97.50 306 TYR A CA 1
ATOM 2584 C C . TYR A 1 306 ? -5.260 10.337 -6.713 1.00 97.50 306 TYR A C 1
ATOM 2586 O O . TYR A 1 306 ? -5.942 9.837 -5.825 1.00 97.50 306 TYR A O 1
ATOM 2594 N N . LYS A 1 307 ? -4.277 11.212 -6.466 1.00 97.12 307 LYS A N 1
ATOM 2595 C CA . LYS A 1 307 ? -3.968 11.746 -5.129 1.00 97.12 307 LYS A CA 1
ATOM 2596 C C . LYS A 1 307 ? -5.199 12.397 -4.483 1.00 97.12 307 LYS A C 1
ATOM 2598 O O . LYS A 1 307 ? -5.576 12.015 -3.376 1.00 97.12 307 LYS A O 1
ATOM 2603 N N . LYS A 1 308 ? -5.898 13.289 -5.200 1.00 96.44 308 LYS A N 1
ATOM 2604 C CA . LYS A 1 308 ? -7.136 13.933 -4.712 1.00 96.44 308 LYS A CA 1
ATOM 2605 C C . LYS A 1 308 ? -8.267 12.940 -4.454 1.00 96.44 308 LYS A C 1
ATOM 2607 O O . LYS A 1 308 ? -8.871 12.971 -3.386 1.00 96.44 308 LYS A O 1
ATOM 2612 N N . LEU A 1 309 ? -8.553 12.058 -5.415 1.00 97.06 309 LEU A N 1
ATOM 2613 C CA . LEU A 1 309 ? -9.613 11.051 -5.290 1.00 97.06 309 LEU A CA 1
ATOM 2614 C C . LEU A 1 309 ? -9.344 10.084 -4.134 1.00 97.06 309 LEU A C 1
ATOM 2616 O O . LEU A 1 309 ? -10.266 9.725 -3.410 1.00 97.06 309 LEU A O 1
ATOM 2620 N N . ALA A 1 310 ? -8.087 9.690 -3.942 1.00 95.94 310 ALA A N 1
ATOM 2621 C CA . ALA A 1 310 ? -7.684 8.800 -2.868 1.00 95.94 310 ALA A CA 1
ATOM 2622 C C . ALA A 1 310 ? -7.792 9.472 -1.498 1.00 95.94 310 ALA A C 1
ATOM 2624 O O . ALA A 1 310 ? -8.382 8.906 -0.580 1.00 95.94 310 ALA A O 1
ATOM 2625 N N . ALA A 1 311 ? -7.294 10.705 -1.372 1.00 94.69 311 ALA A N 1
ATOM 2626 C CA . ALA A 1 311 ? -7.474 11.498 -0.164 1.00 94.69 311 ALA A CA 1
ATOM 2627 C C . ALA A 1 311 ? -8.962 11.690 0.151 1.00 94.69 311 ALA A C 1
ATOM 2629 O O . ALA A 1 311 ? -9.370 11.536 1.297 1.00 94.69 311 ALA A O 1
ATOM 2630 N N . TYR A 1 312 ? -9.794 11.968 -0.855 1.00 94.50 312 TYR A N 1
ATOM 2631 C CA . TYR A 1 312 ? -11.238 12.059 -0.664 1.00 94.50 312 TYR A CA 1
ATOM 2632 C C . TYR A 1 312 ? -11.836 10.726 -0.210 1.00 94.50 312 TYR A C 1
ATOM 2634 O O . TYR A 1 312 ? -12.623 10.712 0.727 1.00 94.50 312 TYR A O 1
ATOM 2642 N N . ALA A 1 313 ? -11.431 9.599 -0.799 1.00 91.69 313 ALA A N 1
ATOM 2643 C CA . ALA A 1 313 ? -11.934 8.290 -0.398 1.00 91.69 313 ALA A CA 1
ATOM 2644 C C . ALA A 1 313 ? -11.645 7.973 1.077 1.00 91.69 313 ALA A C 1
ATOM 2646 O O . ALA A 1 313 ? -12.548 7.543 1.793 1.00 91.69 313 ALA A O 1
ATOM 2647 N N . ILE A 1 314 ? -10.423 8.248 1.547 1.00 88.81 314 ILE A N 1
ATOM 2648 C CA . ILE A 1 314 ? -10.020 7.981 2.937 1.00 88.81 314 ILE A CA 1
ATOM 2649 C C . ILE A 1 314 ? -10.584 9.032 3.909 1.00 88.81 314 ILE A C 1
ATOM 2651 O O . ILE A 1 314 ? -10.983 8.690 5.022 1.00 88.81 314 ILE A O 1
ATOM 2655 N N . PHE A 1 315 ? -10.646 10.306 3.508 1.00 88.31 315 PHE A N 1
ATOM 2656 C CA . PHE A 1 315 ? -10.969 11.441 4.386 1.00 88.31 315 PHE A CA 1
ATOM 2657 C C . PHE A 1 315 ? -12.321 12.103 4.071 1.00 88.31 315 PHE A C 1
ATOM 2659 O O . PHE A 1 315 ? -12.539 13.259 4.418 1.00 88.31 315 PHE A O 1
ATOM 2666 N N . SER A 1 316 ? -13.258 11.399 3.433 1.00 80.12 316 SER A N 1
ATOM 2667 C CA . SER A 1 316 ? -14.571 11.941 3.016 1.00 80.12 316 SER A CA 1
ATOM 2668 C C . SER A 1 316 ? -15.514 12.305 4.168 1.00 80.12 316 SER A C 1
ATOM 2670 O O . SER A 1 316 ? -16.540 12.955 3.939 1.00 80.12 316 SER A O 1
ATOM 2672 N N . LEU A 1 317 ? -15.196 11.912 5.407 1.00 74.06 317 LEU A N 1
ATOM 2673 C CA . LEU A 1 317 ? -16.002 12.242 6.583 1.00 74.06 317 LEU A CA 1
ATOM 2674 C C . LEU A 1 317 ? -16.179 13.765 6.696 1.00 74.06 317 LEU A C 1
ATOM 2676 O O . LEU A 1 317 ? -15.211 14.511 6.570 1.00 74.06 317 LEU A O 1
ATOM 2680 N N . GLU A 1 318 ? -17.402 14.226 6.993 1.00 68.88 318 GLU A N 1
ATOM 2681 C CA . GLU A 1 318 ? -17.773 15.659 7.044 1.00 68.88 318 GLU A CA 1
ATOM 2682 C C . GLU A 1 318 ? -16.782 16.521 7.841 1.00 68.88 318 GLU A C 1
ATOM 2684 O O . GLU A 1 318 ? -16.503 17.670 7.494 1.00 68.88 318 GLU A O 1
ATOM 2689 N N . LYS A 1 319 ? -16.185 15.944 8.890 1.00 71.75 319 LYS A N 1
ATOM 2690 C CA . LYS A 1 319 ? -15.184 16.601 9.740 1.00 71.75 319 LYS A CA 1
ATOM 2691 C C . LYS A 1 319 ? -13.905 17.032 8.999 1.00 71.75 319 LYS A C 1
ATOM 2693 O O . LYS A 1 319 ? -13.221 17.930 9.483 1.00 71.75 319 LYS A O 1
ATOM 2698 N N . TYR A 1 320 ? -13.614 16.471 7.825 1.00 76.19 320 TYR A N 1
ATOM 2699 C CA . TYR A 1 320 ? -12.423 16.767 7.021 1.00 76.19 320 TYR A CA 1
ATOM 2700 C C . TYR A 1 320 ? -12.707 17.447 5.692 1.00 76.19 320 TYR A C 1
ATOM 2702 O O . TYR A 1 320 ? -11.786 17.650 4.907 1.00 76.19 320 TYR A O 1
ATOM 2710 N N . HIS A 1 321 ? -13.940 17.888 5.435 1.00 79.69 321 HIS A N 1
ATOM 2711 C CA . HIS A 1 321 ? -14.224 18.661 4.217 1.00 79.69 321 HIS A CA 1
ATOM 2712 C C . HIS A 1 321 ? -13.371 19.934 4.124 1.00 79.69 321 HIS A C 1
ATOM 2714 O O . HIS A 1 321 ? -13.126 20.426 3.033 1.00 79.69 321 HIS A O 1
ATOM 2720 N N . LYS A 1 322 ? -12.841 20.414 5.257 1.00 82.44 322 LYS A N 1
ATOM 2721 C CA . LYS A 1 322 ? -11.887 21.529 5.335 1.00 82.44 322 LYS A CA 1
ATOM 2722 C C . LYS A 1 322 ? -10.517 21.245 4.707 1.00 82.44 322 LYS A C 1
ATOM 2724 O O . LYS A 1 322 ? -9.788 22.196 4.460 1.00 82.44 322 LYS A O 1
ATOM 2729 N N . LEU A 1 323 ? -10.162 19.980 4.468 1.00 84.06 323 LEU A N 1
ATOM 2730 C CA . LEU A 1 323 ? -8.916 19.603 3.786 1.00 84.06 323 LEU A CA 1
ATOM 2731 C C . LEU A 1 323 ? -8.968 19.885 2.281 1.00 84.06 323 LEU A C 1
ATOM 2733 O O . LEU A 1 323 ? -7.935 19.928 1.620 1.00 84.06 323 LEU A O 1
ATOM 2737 N N . PHE A 1 324 ? -10.167 20.058 1.730 1.00 90.50 324 PHE A N 1
ATOM 2738 C CA . PHE A 1 324 ? -10.372 20.295 0.311 1.00 90.50 324 PHE A CA 1
ATOM 2739 C C . PHE A 1 324 ? -10.872 21.718 0.108 1.00 90.50 324 PHE A C 1
ATOM 2741 O O . PHE A 1 324 ? -11.793 22.177 0.788 1.00 90.50 324 PHE A O 1
ATOM 2748 N N . SER A 1 325 ? -10.292 22.425 -0.860 1.00 91.00 325 SER A N 1
ATOM 2749 C CA . SER A 1 325 ? -10.897 23.674 -1.304 1.00 91.00 325 SER A CA 1
ATOM 2750 C C . SER A 1 325 ? -12.235 23.390 -1.997 1.00 91.00 325 SER A C 1
ATOM 2752 O O . SER A 1 325 ? -12.494 22.281 -2.469 1.00 91.00 325 SER A O 1
ATOM 2754 N N . ILE A 1 326 ? -13.090 24.409 -2.120 1.00 93.12 326 ILE A N 1
ATOM 2755 C CA . ILE A 1 326 ? -14.348 24.290 -2.881 1.00 93.12 326 ILE A CA 1
ATOM 2756 C C . ILE A 1 326 ? -14.062 23.810 -4.311 1.00 93.12 326 ILE A C 1
ATOM 2758 O O . ILE A 1 326 ? -14.750 22.926 -4.816 1.00 93.12 326 ILE A O 1
ATOM 2762 N N . LYS A 1 327 ? -12.994 24.337 -4.922 1.00 94.94 327 LYS A N 1
ATOM 2763 C CA . LYS A 1 327 ? -12.545 23.942 -6.257 1.00 94.94 327 LYS A CA 1
ATOM 2764 C C . LYS A 1 327 ? -12.141 22.466 -6.312 1.00 94.94 327 LYS A C 1
ATOM 2766 O O . LYS A 1 327 ? -12.494 21.786 -7.270 1.00 94.94 327 LYS A O 1
ATOM 2771 N N . ASP A 1 328 ? -11.438 21.963 -5.297 1.00 94.31 328 ASP A N 1
ATOM 2772 C CA . ASP A 1 328 ? -11.074 20.542 -5.237 1.00 94.31 328 ASP A CA 1
ATOM 2773 C C . ASP A 1 328 ? -12.316 19.656 -5.136 1.00 94.31 328 ASP A C 1
ATOM 2775 O O . ASP A 1 328 ? -12.407 18.657 -5.840 1.00 94.31 328 ASP A O 1
ATOM 2779 N N . LEU A 1 329 ? -13.303 20.036 -4.317 1.00 94.62 329 LEU A N 1
ATOM 2780 C CA . LEU A 1 329 ? -14.555 19.285 -4.184 1.00 94.62 329 LEU A CA 1
ATOM 2781 C C . LEU A 1 329 ? -15.373 19.274 -5.485 1.00 94.62 329 LEU A C 1
ATOM 2783 O O . LEU A 1 329 ? -15.978 18.257 -5.821 1.00 94.62 329 LEU A O 1
ATOM 2787 N N . GLU A 1 330 ? -15.401 20.381 -6.229 1.00 95.75 330 GLU A N 1
ATOM 2788 C CA . GLU A 1 330 ? -16.033 20.443 -7.553 1.00 95.75 330 GLU A CA 1
ATOM 2789 C C . GLU A 1 330 ? -15.332 19.523 -8.559 1.00 95.75 330 GLU A C 1
ATOM 2791 O O . GLU A 1 330 ? -15.996 18.767 -9.273 1.00 95.75 330 GLU A O 1
ATOM 2796 N N . GLU A 1 331 ? -13.999 19.538 -8.574 1.00 96.62 331 GLU A N 1
ATOM 2797 C CA . GLU A 1 331 ? -13.188 18.675 -9.432 1.00 96.62 331 GLU A CA 1
ATOM 2798 C C . GLU A 1 331 ? -13.379 17.189 -9.084 1.00 96.62 331 GLU A C 1
ATOM 2800 O O . GLU A 1 331 ? -13.608 16.364 -9.968 1.00 96.62 331 GLU A O 1
ATOM 2805 N N . ILE A 1 332 ? -13.363 16.844 -7.794 1.00 96.75 332 ILE A N 1
ATOM 2806 C CA . ILE A 1 332 ? -13.609 15.483 -7.302 1.00 96.75 332 ILE A CA 1
ATOM 2807 C C . ILE A 1 332 ? -14.994 14.994 -7.743 1.00 96.75 332 ILE A C 1
ATOM 2809 O O . ILE A 1 332 ? -15.107 13.905 -8.304 1.00 96.75 332 ILE A O 1
ATOM 2813 N N . ARG A 1 333 ? -16.045 15.807 -7.570 1.00 96.50 333 ARG A N 1
ATOM 2814 C CA . ARG A 1 333 ? -17.414 15.464 -8.001 1.00 96.50 333 ARG A CA 1
ATOM 2815 C C . ARG A 1 333 ? -17.520 15.261 -9.508 1.00 96.50 333 ARG A C 1
ATOM 2817 O O . ARG A 1 333 ? -18.248 14.374 -9.952 1.00 96.50 333 ARG A O 1
ATOM 2824 N N . TYR A 1 334 ? -16.819 16.077 -10.294 1.00 97.62 334 TYR A N 1
ATOM 2825 C CA . TYR A 1 334 ? -16.737 15.884 -11.739 1.00 97.62 334 TYR A CA 1
ATOM 2826 C C . TYR A 1 334 ? -16.127 14.517 -12.073 1.00 97.62 334 TYR A C 1
ATOM 2828 O O . TYR A 1 334 ? -16.709 13.756 -12.848 1.00 97.62 334 TYR A O 1
ATOM 2836 N N . TRP A 1 335 ? -14.998 14.172 -11.449 1.00 97.88 335 TRP A N 1
ATOM 2837 C CA . TRP A 1 335 ? -14.315 12.908 -11.712 1.00 97.88 335 TRP A CA 1
ATOM 2838 C C . TRP A 1 335 ? -15.095 11.686 -11.237 1.00 97.88 335 TRP A C 1
ATOM 2840 O O . TRP A 1 335 ? -15.122 10.692 -11.955 1.00 97.88 335 TRP A O 1
ATOM 2850 N N . ILE A 1 336 ? -15.777 11.759 -10.093 1.00 97.38 336 ILE A N 1
ATOM 2851 C CA . ILE A 1 336 ? -16.679 10.700 -9.619 1.00 97.38 336 ILE A CA 1
ATOM 2852 C C . ILE A 1 336 ? -17.728 10.382 -10.690 1.00 97.38 336 ILE A C 1
ATOM 2854 O O . ILE A 1 336 ? -17.826 9.236 -11.126 1.00 97.38 336 ILE A O 1
ATOM 2858 N N . LYS A 1 337 ? -18.424 11.400 -11.214 1.00 97.56 337 LYS A N 1
ATOM 2859 C CA . LYS A 1 337 ? -19.402 11.216 -12.301 1.00 97.56 337 LYS A CA 1
ATOM 2860 C C . LYS A 1 337 ? -18.762 10.659 -13.570 1.00 97.56 337 LYS A C 1
ATOM 2862 O O . LYS A 1 337 ? -19.334 9.801 -14.235 1.00 97.56 337 LYS A O 1
ATOM 2867 N N . PHE A 1 338 ? -17.567 11.133 -13.915 1.00 97.12 338 PHE A N 1
ATOM 2868 C CA . PHE A 1 338 ? -16.828 10.628 -15.070 1.00 97.12 338 PHE A CA 1
ATOM 2869 C C . PHE A 1 338 ? -16.478 9.135 -14.930 1.00 97.12 338 PHE A C 1
ATOM 2871 O O . PHE A 1 338 ? -16.575 8.393 -15.910 1.00 97.12 338 PHE A O 1
ATOM 2878 N N . ILE A 1 339 ? -16.117 8.677 -13.726 1.00 96.81 339 ILE A N 1
ATOM 2879 C CA . ILE A 1 339 ? -15.858 7.262 -13.423 1.00 96.81 339 ILE A CA 1
ATOM 2880 C C . ILE A 1 339 ? -17.158 6.450 -13.492 1.00 96.81 339 ILE A C 1
ATOM 2882 O O . ILE A 1 339 ? -17.174 5.411 -14.147 1.00 96.81 339 ILE A O 1
ATOM 2886 N N . GLU A 1 340 ? -18.256 6.933 -12.899 1.00 95.25 340 GLU A N 1
ATOM 2887 C CA . GLU A 1 340 ? -19.582 6.285 -12.965 1.00 95.25 340 GLU A CA 1
ATOM 2888 C C . GLU A 1 340 ? -20.065 6.088 -14.409 1.00 95.25 340 GLU A C 1
ATOM 2890 O O . GLU A 1 340 ? -20.684 5.078 -14.739 1.00 95.25 340 GLU A O 1
ATOM 2895 N N . MET A 1 341 ? -19.731 7.027 -15.299 1.00 96.38 341 MET A N 1
ATOM 2896 C CA . MET A 1 341 ? -20.026 6.950 -16.733 1.00 96.38 341 MET A CA 1
ATOM 2897 C C . MET A 1 341 ? -19.061 6.041 -17.522 1.00 96.38 341 MET A C 1
ATOM 2899 O O . MET A 1 341 ? -19.177 5.944 -18.745 1.00 96.38 341 MET A O 1
ATOM 2903 N N . GLY A 1 342 ? -18.091 5.392 -16.868 1.00 94.50 342 GLY A N 1
ATOM 2904 C CA . GLY A 1 342 ? -17.087 4.535 -17.512 1.00 94.50 342 GLY A CA 1
ATOM 2905 C C . GLY A 1 342 ? -16.038 5.302 -18.329 1.00 94.50 342 GLY A C 1
ATOM 2906 O O . GLY A 1 342 ? -15.411 4.744 -19.238 1.00 94.50 342 GLY A O 1
ATOM 2907 N N . GLY A 1 343 ? -15.867 6.597 -18.052 1.00 94.62 343 GLY A N 1
ATOM 2908 C CA . GLY A 1 343 ? -14.870 7.441 -18.706 1.00 94.62 343 GLY A CA 1
ATOM 2909 C C . GLY A 1 343 ? -13.440 7.098 -18.282 1.00 94.62 343 GLY A C 1
ATOM 2910 O O . GLY A 1 343 ? -12.516 7.121 -19.104 1.00 94.62 343 GLY A O 1
ATOM 2911 N N . GLU A 1 344 ? -13.259 6.726 -17.014 1.00 94.69 344 GLU A N 1
ATOM 2912 C CA . GLU A 1 344 ? -11.978 6.270 -16.481 1.00 94.69 344 GLU A CA 1
ATOM 2913 C C . GLU A 1 344 ? -11.725 4.813 -16.901 1.00 94.69 344 GLU A C 1
ATOM 2915 O O . GLU A 1 344 ? -12.566 3.939 -16.721 1.00 94.69 344 GLU A O 1
ATOM 2920 N N . LYS A 1 345 ? -10.571 4.549 -17.524 1.00 92.06 345 LYS A N 1
ATOM 2921 C CA . LYS A 1 345 ? -10.233 3.220 -18.095 1.00 92.06 345 LYS A CA 1
ATOM 2922 C C . LYS A 1 345 ? -8.765 2.841 -17.899 1.00 92.06 345 LYS A C 1
ATOM 2924 O O . LYS A 1 345 ? -8.252 1.974 -18.606 1.00 92.06 345 LYS A O 1
ATOM 2929 N N . THR A 1 346 ? -8.057 3.544 -17.016 1.00 91.44 346 THR A N 1
ATOM 2930 C CA . THR A 1 346 ? -6.706 3.153 -16.589 1.00 91.44 346 THR A CA 1
ATOM 2931 C C . THR A 1 346 ? -6.739 1.888 -15.738 1.00 91.44 346 THR A C 1
ATOM 2933 O O . THR A 1 346 ? -5.746 1.178 -15.696 1.00 91.44 346 THR A O 1
ATOM 2936 N N . GLY A 1 347 ? -7.869 1.595 -15.084 1.00 92.31 347 GLY A N 1
ATOM 2937 C CA . GLY A 1 347 ? -7.997 0.472 -14.157 1.00 92.31 347 GLY A CA 1
ATOM 2938 C C . GLY A 1 347 ? -7.441 0.759 -12.761 1.00 92.31 347 GLY A C 1
ATOM 2939 O O . GLY A 1 347 ? -7.481 -0.126 -11.922 1.00 92.31 347 GLY A O 1
ATOM 2940 N N . ILE A 1 348 ? -6.952 1.977 -12.494 1.00 95.19 348 ILE A N 1
ATOM 2941 C CA . ILE A 1 348 ? -6.467 2.386 -11.164 1.00 95.19 348 ILE A CA 1
ATOM 2942 C C . ILE A 1 348 ? -7.637 2.660 -10.222 1.00 95.19 348 ILE A C 1
ATOM 2944 O O . ILE A 1 348 ? -7.619 2.229 -9.074 1.00 95.19 348 ILE A O 1
ATOM 2948 N N . VAL A 1 349 ? -8.660 3.344 -10.735 1.00 96.06 349 VAL A N 1
ATOM 2949 C CA . VAL A 1 349 ? -9.978 3.493 -10.114 1.00 96.06 349 VAL A CA 1
ATOM 2950 C C . VAL A 1 349 ? -10.957 2.775 -11.025 1.00 96.06 349 VAL A C 1
ATOM 2952 O O . VAL A 1 349 ? -11.030 3.104 -12.211 1.00 96.06 349 VAL A O 1
ATOM 2955 N N . TYR A 1 350 ? -11.642 1.758 -10.509 1.00 92.38 350 TYR A N 1
ATOM 2956 C CA . TYR A 1 350 ? -12.466 0.880 -11.342 1.00 92.38 350 TYR A CA 1
ATOM 2957 C C . TYR A 1 350 ? -13.968 1.117 -11.170 1.00 92.38 350 TYR A C 1
ATOM 2959 O O . TYR A 1 350 ? -14.734 0.791 -12.076 1.00 92.38 350 TYR A O 1
ATOM 2967 N N . SER A 1 351 ? -14.401 1.706 -10.053 1.00 94.38 351 SER A N 1
ATOM 2968 C CA . SER A 1 351 ? -15.808 2.042 -9.821 1.00 94.38 351 SER A CA 1
ATOM 2969 C C . SER A 1 351 ? -15.977 3.154 -8.786 1.00 94.38 351 SER A C 1
ATOM 2971 O O . SER A 1 351 ? -15.011 3.652 -8.209 1.00 94.38 351 SER A O 1
ATOM 2973 N N . VAL A 1 352 ? -17.229 3.536 -8.545 1.00 93.25 352 VAL A N 1
ATOM 2974 C CA . VAL A 1 352 ? -17.655 4.422 -7.458 1.00 93.25 352 VAL A CA 1
ATOM 2975 C C . VAL A 1 352 ? -18.742 3.697 -6.669 1.00 93.25 352 VAL A C 1
ATOM 2977 O O . VAL A 1 352 ? -19.622 3.080 -7.269 1.00 93.25 352 VAL A O 1
ATOM 2980 N N . ALA A 1 353 ? -18.705 3.784 -5.340 1.00 87.81 353 ALA A N 1
ATOM 2981 C CA . ALA A 1 353 ? -19.799 3.359 -4.469 1.00 87.81 353 ALA A CA 1
ATOM 2982 C C . ALA A 1 353 ? -20.123 4.472 -3.471 1.00 87.81 353 ALA A C 1
ATOM 2984 O O . ALA A 1 353 ? -19.227 4.957 -2.789 1.00 87.81 353 ALA A O 1
ATOM 2985 N N . ASN A 1 354 ? -21.393 4.885 -3.383 1.00 86.69 354 ASN A N 1
ATOM 2986 C CA . ASN A 1 354 ? -21.828 6.005 -2.532 1.00 86.69 354 ASN A CA 1
ATOM 2987 C C . ASN A 1 354 ? -20.970 7.270 -2.699 1.00 86.69 354 ASN A C 1
ATOM 2989 O O . ASN A 1 354 ? -20.513 7.848 -1.717 1.00 86.69 354 ASN A O 1
ATOM 2993 N N . GLU A 1 355 ? -20.712 7.681 -3.941 1.00 92.25 355 GLU A N 1
ATOM 2994 C CA . GLU A 1 355 ? -19.852 8.837 -4.238 1.00 92.25 355 GLU A CA 1
ATOM 2995 C C . GLU A 1 355 ? -18.382 8.664 -3.790 1.00 92.25 355 GLU A C 1
ATOM 2997 O O . GLU A 1 355 ? -17.590 9.593 -3.911 1.00 92.25 355 GLU A O 1
ATOM 3002 N N . ILE A 1 356 ? -17.968 7.480 -3.325 1.00 92.25 356 ILE A N 1
ATOM 3003 C CA . ILE A 1 356 ? -16.581 7.174 -2.965 1.00 92.25 356 ILE A CA 1
ATOM 3004 C C . ILE A 1 356 ? -15.907 6.405 -4.108 1.00 92.25 356 ILE A C 1
ATOM 3006 O O . ILE A 1 356 ? -16.403 5.348 -4.508 1.00 92.25 356 ILE A O 1
ATOM 3010 N N . PRO A 1 357 ? -14.782 6.900 -4.659 1.00 95.12 357 PRO A N 1
ATOM 3011 C CA . PRO A 1 357 ? -14.047 6.180 -5.692 1.00 95.12 357 PRO A CA 1
ATOM 3012 C C . PRO A 1 357 ? -13.374 4.930 -5.110 1.00 95.12 357 PRO A C 1
ATOM 3014 O O . PRO A 1 357 ? -12.701 4.999 -4.081 1.00 95.12 357 PRO A O 1
ATOM 3017 N N . ILE A 1 358 ? -13.519 3.799 -5.803 1.00 92.75 358 ILE A N 1
ATOM 3018 C CA . ILE A 1 358 ? -12.920 2.516 -5.427 1.00 92.75 358 ILE A CA 1
ATOM 3019 C C . ILE A 1 358 ? -11.709 2.244 -6.320 1.00 92.75 358 ILE A C 1
ATOM 3021 O O . ILE A 1 358 ? -11.807 2.163 -7.550 1.00 92.75 358 ILE A O 1
ATOM 3025 N N . PHE A 1 359 ? -10.549 2.116 -5.683 1.00 94.81 359 PHE A N 1
ATOM 3026 C CA . PHE A 1 359 ? -9.281 1.837 -6.346 1.00 94.81 359 PHE A CA 1
ATOM 3027 C C . PHE A 1 359 ? -9.065 0.338 -6.507 1.00 94.81 359 PHE A C 1
ATOM 3029 O O . PHE A 1 359 ? -9.610 -0.455 -5.750 1.00 94.81 359 PHE A O 1
ATOM 3036 N N . ILE A 1 360 ? -8.200 -0.041 -7.449 1.00 93.56 360 ILE A N 1
ATOM 3037 C CA . ILE A 1 360 ? -7.809 -1.435 -7.706 1.00 93.56 360 ILE A CA 1
ATOM 3038 C C . ILE A 1 360 ? -7.330 -2.174 -6.453 1.00 93.56 360 ILE A C 1
ATOM 3040 O O . ILE A 1 360 ? -7.482 -3.387 -6.356 1.00 93.56 360 ILE A O 1
ATOM 3044 N N . HIS A 1 361 ? -6.739 -1.446 -5.507 1.00 92.38 361 HIS A N 1
ATOM 3045 C CA . HIS A 1 361 ? -6.344 -1.975 -4.216 1.00 92.38 361 HIS A CA 1
ATOM 3046 C C . HIS A 1 361 ? -6.266 -0.838 -3.198 1.00 92.38 361 HIS A C 1
ATOM 3048 O O . HIS A 1 361 ? -5.735 0.234 -3.506 1.00 92.38 361 HIS A O 1
ATOM 3054 N N . MET A 1 362 ? -6.732 -1.064 -1.969 1.00 90.38 362 MET A N 1
ATOM 3055 C CA . MET A 1 362 ? -6.784 0.006 -0.970 1.00 90.38 362 MET A CA 1
ATOM 3056 C C . MET A 1 362 ? -5.403 0.575 -0.610 1.00 90.38 362 MET A C 1
ATOM 3058 O O . MET A 1 362 ? -5.290 1.759 -0.315 1.00 90.38 362 MET A O 1
ATOM 3062 N N . THR A 1 363 ? -4.320 -0.206 -0.684 1.00 91.62 363 THR A N 1
ATOM 3063 C CA . THR A 1 363 ? -2.977 0.352 -0.419 1.00 91.62 363 THR A CA 1
ATOM 3064 C C . THR A 1 363 ? -2.562 1.410 -1.444 1.00 91.62 363 THR A C 1
ATOM 3066 O O . THR A 1 363 ? -1.805 2.308 -1.088 1.00 91.62 363 THR A O 1
ATOM 3069 N N . PHE A 1 364 ? -3.079 1.369 -2.683 1.00 94.75 364 PHE A N 1
ATOM 3070 C CA . PHE A 1 364 ? -2.904 2.475 -3.633 1.00 94.75 364 PHE A CA 1
ATOM 3071 C C . PHE A 1 364 ? -3.658 3.714 -3.157 1.00 94.75 364 PHE A C 1
ATOM 3073 O O . PHE A 1 364 ? -3.110 4.812 -3.212 1.00 94.75 364 PHE A O 1
ATOM 3080 N N . THR A 1 365 ? -4.887 3.545 -2.661 1.00 94.50 365 THR A N 1
ATOM 3081 C CA . THR A 1 365 ? -5.667 4.634 -2.063 1.00 94.50 365 THR A CA 1
ATOM 3082 C C . THR A 1 365 ? -4.927 5.245 -0.875 1.00 94.50 365 THR A C 1
ATOM 3084 O O . THR A 1 365 ? -4.728 6.450 -0.826 1.00 94.50 365 THR A O 1
ATOM 3087 N N . GLU A 1 366 ? -4.445 4.433 0.063 1.00 92.69 366 GLU A N 1
ATOM 3088 C CA . GLU A 1 366 ? -3.711 4.910 1.241 1.00 92.69 366 GLU A CA 1
ATOM 3089 C C . GLU A 1 366 ? -2.414 5.626 0.843 1.00 92.69 366 GLU A C 1
ATOM 3091 O O . GLU A 1 366 ? -2.147 6.726 1.326 1.00 92.69 366 GLU A O 1
ATOM 3096 N N . ASN A 1 367 ? -1.647 5.054 -0.090 1.00 94.38 367 ASN A N 1
ATOM 3097 C CA . ASN A 1 367 ? -0.427 5.663 -0.613 1.00 94.38 367 ASN A CA 1
ATOM 3098 C C . ASN A 1 367 ? -0.702 7.030 -1.260 1.00 94.38 367 ASN A C 1
ATOM 3100 O O . ASN A 1 367 ? -0.073 8.026 -0.911 1.00 94.38 367 ASN A O 1
ATOM 3104 N N . PHE A 1 368 ? -1.669 7.103 -2.178 1.00 96.19 368 PHE A N 1
ATOM 3105 C CA . PHE A 1 368 ? -2.019 8.346 -2.863 1.00 96.19 368 PHE A CA 1
ATOM 3106 C C . PHE A 1 368 ? -2.640 9.390 -1.927 1.00 96.19 368 PHE A C 1
ATOM 3108 O O . PHE A 1 368 ? -2.408 10.584 -2.115 1.00 96.19 368 PHE A O 1
ATOM 3115 N N . ALA A 1 369 ? -3.376 8.961 -0.902 1.00 94.88 369 ALA A N 1
ATOM 3116 C CA . ALA A 1 369 ? -3.906 9.842 0.130 1.00 94.88 369 ALA A CA 1
ATOM 3117 C C . ALA A 1 369 ? -2.782 10.470 0.974 1.00 94.88 369 ALA A C 1
ATOM 3119 O O . ALA A 1 369 ? -2.792 11.681 1.195 1.00 94.88 369 ALA A O 1
ATOM 3120 N N . VAL A 1 370 ? -1.792 9.674 1.399 1.00 93.81 370 VAL A N 1
ATOM 3121 C CA . VAL A 1 370 ? -0.601 10.169 2.117 1.00 93.81 370 VAL A CA 1
ATOM 3122 C C . VAL A 1 370 ? 0.190 11.135 1.246 1.00 93.81 370 VAL A C 1
ATOM 3124 O O . VAL A 1 370 ? 0.488 12.247 1.675 1.00 93.81 370 VAL A O 1
ATOM 3127 N N . GLU A 1 371 ? 0.469 10.748 0.003 1.00 95.25 371 GLU A N 1
ATOM 3128 C CA . GLU A 1 371 ? 1.147 11.597 -0.974 1.00 95.25 371 GLU A CA 1
ATOM 3129 C C . GLU A 1 371 ? 0.449 12.953 -1.150 1.00 95.25 371 GLU A C 1
ATOM 3131 O O . GLU A 1 371 ? 1.115 13.986 -1.142 1.00 95.25 371 GLU A O 1
ATOM 3136 N N . TYR A 1 372 ? -0.885 12.967 -1.258 1.00 95.38 372 TYR A N 1
ATOM 3137 C CA . TYR A 1 372 ? -1.662 14.202 -1.375 1.00 95.38 372 TYR A CA 1
ATOM 3138 C C . TYR A 1 372 ? -1.442 15.138 -0.183 1.00 95.38 372 TYR A C 1
ATOM 3140 O O . TYR A 1 372 ? -1.124 16.309 -0.370 1.00 95.38 372 TYR A O 1
ATOM 3148 N N . ILE A 1 373 ? -1.571 14.622 1.043 1.00 93.00 373 ILE A N 1
ATOM 3149 C CA . ILE A 1 373 ? -1.392 15.424 2.261 1.00 93.00 373 ILE A CA 1
ATOM 3150 C C . ILE A 1 373 ? 0.033 15.971 2.339 1.00 93.00 373 ILE A C 1
ATOM 3152 O O . ILE A 1 373 ? 0.231 17.141 2.663 1.00 93.00 373 ILE A O 1
ATOM 3156 N N . CYS A 1 374 ? 1.030 15.137 2.040 1.00 93.69 374 CYS A N 1
ATOM 3157 C CA . CYS A 1 374 ? 2.427 15.551 2.041 1.00 93.69 374 CYS A CA 1
ATOM 3158 C C . CYS A 1 374 ? 2.688 16.643 0.997 1.00 93.69 374 CYS A C 1
ATOM 3160 O O . CYS A 1 374 ? 3.407 17.598 1.285 1.00 93.69 374 CYS A O 1
ATOM 3162 N N . ASP A 1 375 ? 2.090 16.545 -0.191 1.00 94.56 375 ASP A N 1
ATOM 3163 C CA . ASP A 1 375 ? 2.196 17.574 -1.225 1.00 94.56 375 ASP A CA 1
ATOM 3164 C C . ASP A 1 375 ? 1.501 18.875 -0.813 1.00 94.56 375 ASP A C 1
ATOM 3166 O O . ASP A 1 375 ? 2.062 19.951 -1.025 1.00 94.56 375 ASP A O 1
ATOM 3170 N N . CYS A 1 376 ? 0.329 18.803 -0.174 1.00 92.75 376 CYS A N 1
ATOM 3171 C CA . CYS A 1 376 ? -0.320 19.971 0.422 1.00 92.75 376 CYS A CA 1
ATOM 3172 C C . CYS A 1 376 ? 0.598 20.630 1.456 1.00 92.75 376 CYS A C 1
ATOM 3174 O O . CYS A 1 376 ? 0.813 21.837 1.395 1.00 92.75 376 CYS A O 1
ATOM 3176 N N . LEU A 1 377 ? 1.216 19.846 2.344 1.00 92.38 377 LEU A N 1
ATOM 3177 C CA . LEU A 1 377 ? 2.125 20.366 3.365 1.00 92.38 377 LEU A CA 1
ATOM 3178 C C . LEU A 1 377 ? 3.346 21.070 2.765 1.00 92.38 377 LEU A C 1
ATOM 3180 O O . LEU A 1 377 ? 3.733 22.140 3.227 1.00 92.38 377 LEU A O 1
ATOM 3184 N N . LYS A 1 378 ? 3.960 20.461 1.744 1.00 94.38 378 LYS A N 1
ATOM 3185 C CA . LYS A 1 378 ? 5.176 20.977 1.100 1.00 94.38 378 LYS A CA 1
ATOM 3186 C C . LYS A 1 378 ? 4.926 22.251 0.296 1.00 94.38 378 LYS A C 1
ATOM 3188 O O . LYS A 1 378 ? 5.815 23.096 0.212 1.00 94.38 378 LYS A O 1
ATOM 3193 N N . ASN A 1 379 ? 3.743 22.376 -0.303 1.00 93.06 379 ASN A N 1
ATOM 3194 C CA . ASN A 1 379 ? 3.410 23.488 -1.194 1.00 93.06 379 ASN A CA 1
ATOM 3195 C C . ASN A 1 379 ? 2.677 24.641 -0.497 1.00 93.06 379 ASN A C 1
ATOM 3197 O O . ASN A 1 379 ? 2.614 25.740 -1.058 1.00 93.06 379 ASN A O 1
ATOM 3201 N N . GLU A 1 380 ? 2.127 24.415 0.696 1.00 92.25 380 GLU A N 1
ATOM 3202 C CA . GLU A 1 380 ? 1.381 25.432 1.426 1.00 92.25 380 GLU A CA 1
ATOM 3203 C C . GLU A 1 380 ? 2.301 26.532 1.972 1.00 92.25 380 GLU A C 1
ATOM 3205 O O . GLU A 1 380 ? 3.354 26.287 2.563 1.00 92.25 380 GLU A O 1
ATOM 3210 N N . ARG A 1 381 ? 1.883 27.779 1.755 1.00 91.56 381 ARG A N 1
ATOM 3211 C CA . ARG A 1 381 ? 2.596 28.982 2.201 1.00 91.56 381 ARG A CA 1
ATOM 3212 C C . ARG A 1 381 ? 1.874 29.673 3.346 1.00 91.56 381 ARG A C 1
ATOM 3214 O O . ARG A 1 381 ? 2.511 30.407 4.102 1.00 91.56 381 ARG A O 1
ATOM 3221 N N . ASP A 1 382 ? 0.567 29.463 3.468 1.00 91.56 382 ASP A N 1
ATOM 3222 C CA . ASP A 1 382 ? -0.211 29.971 4.584 1.00 91.56 382 ASP A CA 1
ATOM 3223 C C . ASP A 1 382 ? 0.095 29.160 5.846 1.00 91.56 382 ASP A C 1
ATOM 3225 O O . ASP A 1 382 ? -0.197 27.966 5.951 1.00 91.56 382 ASP A O 1
ATOM 3229 N N . ARG A 1 383 ? 0.676 29.837 6.841 1.00 89.06 383 ARG A N 1
ATOM 3230 C CA . ARG A 1 383 ? 1.017 29.231 8.127 1.00 89.06 383 ARG A CA 1
ATOM 3231 C C . ARG A 1 383 ? -0.206 28.603 8.796 1.00 89.06 383 ARG A C 1
ATOM 3233 O O . ARG A 1 383 ? -0.056 27.541 9.386 1.00 89.06 383 ARG A O 1
ATOM 3240 N N . GLU A 1 384 ? -1.384 29.221 8.739 1.00 89.31 384 GLU A N 1
ATOM 3241 C CA . GLU A 1 384 ? -2.581 28.675 9.392 1.00 89.31 384 GLU A CA 1
ATOM 3242 C C . GLU A 1 384 ? -3.036 27.371 8.734 1.00 89.31 384 GLU A C 1
ATOM 3244 O O . GLU A 1 384 ? -3.394 26.417 9.429 1.00 89.31 384 GLU A O 1
ATOM 3249 N N . MET A 1 385 ? -2.933 27.285 7.407 1.00 88.94 385 MET A N 1
ATOM 3250 C CA . MET A 1 385 ? -3.217 26.053 6.676 1.00 88.94 385 MET A CA 1
ATOM 3251 C C . MET A 1 385 ? -2.189 24.964 6.981 1.00 88.94 385 MET A C 1
ATOM 3253 O O . MET A 1 385 ? -2.585 23.835 7.270 1.00 88.94 385 MET A O 1
ATOM 3257 N N . VAL A 1 386 ? -0.887 25.284 7.022 1.00 89.75 386 VAL A N 1
ATOM 3258 C CA . VAL A 1 386 ? 0.151 24.318 7.438 1.00 89.75 386 VAL A CA 1
ATOM 3259 C C . VAL A 1 386 ? -0.145 23.769 8.834 1.00 89.75 386 VAL A C 1
ATOM 3261 O O . VAL A 1 386 ? -0.045 22.565 9.057 1.00 89.75 386 VAL A O 1
ATOM 3264 N N . ILE A 1 387 ? -0.558 24.631 9.767 1.00 87.94 387 ILE A N 1
ATOM 3265 C CA . ILE A 1 387 ? -0.972 24.220 11.113 1.00 87.94 387 ILE A CA 1
ATOM 3266 C C . ILE A 1 387 ? -2.172 23.273 11.045 1.00 87.94 387 ILE A C 1
ATOM 3268 O O . ILE A 1 387 ? -2.140 22.222 11.675 1.00 87.94 387 ILE A O 1
ATOM 3272 N N . SER A 1 388 ? -3.198 23.597 10.257 1.00 88.50 388 SER A N 1
ATOM 3273 C CA . SER A 1 388 ? -4.372 22.734 10.088 1.00 88.50 388 SER A CA 1
ATOM 3274 C C . SER A 1 388 ? -4.005 21.356 9.529 1.00 88.50 388 SER A C 1
ATOM 3276 O O . SER A 1 388 ? -4.538 20.343 9.981 1.00 88.50 388 SER A O 1
ATOM 3278 N N . TRP A 1 389 ? -3.081 21.294 8.571 1.00 89.75 389 TRP A N 1
ATOM 3279 C CA . TRP A 1 389 ? -2.600 20.031 8.019 1.00 89.75 389 TRP A CA 1
ATOM 3280 C C . TRP A 1 389 ? -1.754 19.236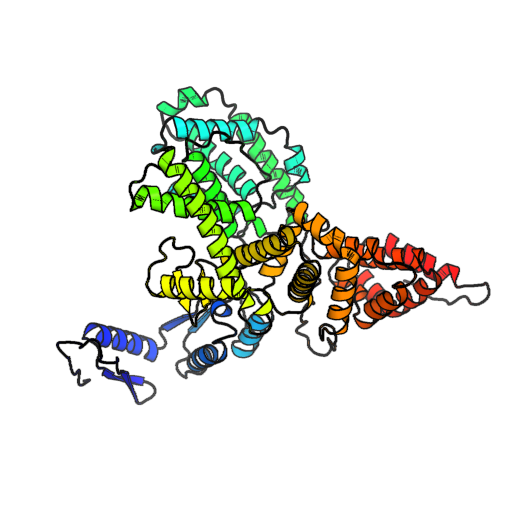 9.009 1.00 89.75 389 TRP A C 1
ATOM 3282 O O . TRP A 1 389 ? -1.890 18.020 9.091 1.00 89.75 389 TRP A O 1
ATOM 3292 N N . ILE A 1 390 ? -0.905 19.907 9.785 1.00 88.00 390 ILE A N 1
ATOM 3293 C CA . ILE A 1 390 ? -0.136 19.288 10.866 1.00 88.00 390 ILE A CA 1
ATOM 3294 C C . ILE A 1 390 ? -1.071 18.715 11.933 1.00 88.00 390 ILE A C 1
ATOM 3296 O O . ILE A 1 390 ? -0.885 17.575 12.354 1.00 88.00 390 ILE A O 1
ATOM 3300 N N . ASP A 1 391 ? -2.074 19.486 12.355 1.00 85.44 391 ASP A N 1
ATOM 3301 C CA . ASP A 1 391 ? -3.098 19.051 13.303 1.00 85.44 391 ASP A CA 1
ATOM 3302 C C . ASP A 1 391 ? -3.810 17.818 12.769 1.00 85.44 391 ASP A C 1
ATOM 3304 O O . ASP A 1 391 ? -3.976 16.844 13.497 1.00 85.44 391 ASP A O 1
ATOM 3308 N N . PHE A 1 392 ? -4.175 17.839 11.489 1.00 86.38 392 PHE A N 1
ATOM 3309 C CA . PHE A 1 392 ? -4.793 16.710 10.819 1.00 86.38 392 PHE A CA 1
ATOM 3310 C C . PHE A 1 392 ? -3.871 15.484 10.767 1.00 86.38 392 PHE A C 1
ATOM 3312 O O . PHE A 1 392 ? -4.304 14.405 11.154 1.00 86.38 392 PHE A O 1
ATOM 3319 N N . ILE A 1 393 ? -2.603 15.629 10.373 1.00 84.94 393 ILE A N 1
ATOM 3320 C CA . ILE A 1 393 ? -1.619 14.537 10.367 1.00 84.94 393 ILE A CA 1
ATOM 3321 C C . ILE A 1 393 ? -1.477 13.938 11.766 1.00 84.94 393 ILE A C 1
ATOM 3323 O O . ILE A 1 393 ? -1.560 12.726 11.928 1.00 84.94 393 ILE A O 1
ATOM 3327 N N . ILE A 1 394 ? -1.291 14.778 12.786 1.00 82.19 394 ILE A N 1
ATOM 3328 C CA . ILE A 1 394 ? -1.188 14.334 14.178 1.00 82.19 394 ILE A CA 1
ATOM 3329 C C . ILE A 1 394 ? -2.470 13.599 14.567 1.00 82.19 394 ILE A C 1
ATOM 3331 O O . ILE A 1 394 ? -2.424 12.503 15.106 1.00 82.19 394 ILE A O 1
ATOM 3335 N N . HIS A 1 395 ? -3.627 14.156 14.251 1.00 80.88 395 HIS A N 1
ATOM 3336 C CA . HIS A 1 395 ? -4.907 13.543 14.554 1.00 80.88 395 HIS A CA 1
ATOM 3337 C C . HIS A 1 395 ? -5.077 12.174 13.859 1.00 80.88 395 HIS A C 1
ATOM 3339 O O . HIS A 1 395 ? -5.473 11.206 14.510 1.00 80.88 395 HIS A O 1
ATOM 3345 N N . VAL A 1 396 ? -4.692 12.049 12.585 1.00 74.88 396 VAL A N 1
ATOM 3346 C CA . VAL A 1 396 ? -4.702 10.790 11.821 1.00 74.88 396 VAL A CA 1
ATOM 3347 C C . VAL A 1 396 ? -3.715 9.769 12.390 1.00 74.88 396 VAL A C 1
ATOM 3349 O O . VAL A 1 396 ? -4.088 8.616 12.580 1.00 74.88 396 VAL A O 1
ATOM 3352 N N . ILE A 1 397 ? -2.478 10.177 12.697 1.00 69.00 397 ILE A N 1
ATOM 3353 C CA . ILE A 1 397 ? -1.442 9.300 13.268 1.00 69.00 397 ILE A CA 1
ATOM 3354 C C . ILE A 1 397 ? -1.828 8.837 14.679 1.00 69.00 397 ILE A C 1
ATOM 3356 O O . ILE A 1 397 ? -1.584 7.685 15.040 1.00 69.00 397 ILE A O 1
ATOM 3360 N N . PHE A 1 398 ? -2.354 9.747 15.505 1.00 65.06 398 PHE A N 1
ATOM 3361 C CA . PHE A 1 398 ? -2.381 9.577 16.960 1.00 65.06 398 PHE A CA 1
ATOM 3362 C C . PHE A 1 398 ? -3.763 9.353 17.568 1.00 65.06 398 PHE A C 1
ATOM 3364 O O . PHE A 1 398 ? -3.817 8.900 18.708 1.00 65.06 398 PHE A O 1
ATOM 3371 N N . SER A 1 399 ? -4.863 9.691 16.894 1.00 64.94 399 SER A N 1
ATOM 3372 C CA . SER A 1 399 ? -6.167 9.773 17.577 1.00 64.94 399 SER A CA 1
ATOM 3373 C C . SER A 1 399 ? -7.312 9.021 16.924 1.00 64.94 399 SER A C 1
ATOM 3375 O O . SER A 1 399 ? -8.261 8.649 17.616 1.00 64.94 399 SER A O 1
ATOM 3377 N N . GLU A 1 400 ? -7.231 8.780 15.623 1.00 64.31 400 GLU A N 1
ATOM 3378 C CA . GLU A 1 400 ? -8.302 8.135 14.883 1.00 64.31 400 GLU A CA 1
ATOM 3379 C C . GLU A 1 400 ? -7.953 6.683 14.589 1.00 64.31 400 GLU A C 1
ATOM 3381 O O . GLU A 1 400 ? -6.801 6.334 14.330 1.00 64.31 400 GLU A O 1
ATOM 3386 N N . SER A 1 401 ? -8.981 5.842 14.579 1.00 57.56 401 SER A N 1
ATOM 3387 C CA . SER A 1 401 ? -8.946 4.436 14.184 1.00 57.56 401 SER A CA 1
ATOM 3388 C C . SER A 1 401 ? -8.677 4.241 12.683 1.00 57.56 401 SER A C 1
ATOM 3390 O O . SER A 1 401 ? -9.240 3.333 12.070 1.00 57.56 401 SER A O 1
ATOM 3392 N N . TYR A 1 402 ? -7.860 5.098 12.059 1.00 68.44 402 TYR A N 1
ATOM 3393 C CA . TYR A 1 402 ? -7.423 4.876 10.686 1.00 68.44 402 TYR A CA 1
ATOM 3394 C C . TYR A 1 402 ? -6.616 3.594 10.587 1.00 68.44 402 TYR A C 1
ATOM 3396 O O . TYR A 1 402 ? -6.096 3.050 11.568 1.00 68.44 402 TYR A O 1
ATOM 3404 N N . SER A 1 403 ? -6.520 3.102 9.358 1.00 73.44 403 SER A N 1
ATOM 3405 C CA . SER A 1 403 ? -5.773 1.901 9.071 1.00 73.44 403 SER A CA 1
ATOM 3406 C C . SER A 1 403 ? -4.326 2.012 9.556 1.00 73.44 403 SER A C 1
ATOM 3408 O O . SER A 1 403 ? -3.635 2.991 9.282 1.00 73.44 403 SER A O 1
ATOM 3410 N N . LEU A 1 404 ? -3.828 0.962 10.222 1.00 74.94 404 LEU A N 1
ATOM 3411 C CA . LEU A 1 404 ? -2.399 0.823 10.552 1.00 74.94 404 LEU A CA 1
ATOM 3412 C C . LEU A 1 404 ? -1.519 1.020 9.303 1.00 74.94 404 LEU A C 1
ATOM 3414 O O . LEU A 1 404 ? -0.430 1.575 9.381 1.00 74.94 404 LEU A O 1
ATOM 3418 N N . SER A 1 405 ? -2.038 0.624 8.140 1.00 80.44 405 SER A N 1
ATOM 3419 C CA . SER A 1 405 ? -1.416 0.848 6.837 1.00 80.44 405 SER A CA 1
ATOM 3420 C C . SER A 1 405 ? -1.195 2.334 6.524 1.00 80.44 405 SER A C 1
ATOM 3422 O O . SER A 1 405 ? -0.088 2.701 6.143 1.00 80.44 405 SER A O 1
ATOM 3424 N N . LEU A 1 406 ? -2.181 3.213 6.754 1.00 84.44 406 LEU A N 1
ATOM 3425 C CA . LEU A 1 406 ? -2.032 4.653 6.512 1.00 84.44 406 LEU A CA 1
ATOM 3426 C C . LEU A 1 406 ? -0.931 5.266 7.390 1.00 84.44 406 LEU A C 1
ATOM 3428 O O . LEU A 1 406 ? -0.113 6.043 6.901 1.00 84.44 406 LEU A O 1
ATOM 3432 N N . LYS A 1 407 ? -0.872 4.865 8.667 1.00 82.69 407 LYS A N 1
ATOM 3433 C CA . LYS A 1 407 ? 0.207 5.266 9.582 1.00 82.69 407 LYS A CA 1
ATOM 3434 C C . LYS A 1 407 ? 1.568 4.798 9.061 1.00 82.69 407 LYS A C 1
ATOM 3436 O O . LYS A 1 407 ? 2.485 5.602 8.956 1.00 82.69 407 LYS A O 1
ATOM 3441 N N . ASN A 1 408 ? 1.680 3.524 8.686 1.00 80.81 408 ASN A N 1
ATOM 3442 C CA . ASN A 1 408 ? 2.924 2.955 8.169 1.00 80.81 408 ASN A CA 1
ATOM 3443 C C . ASN A 1 408 ? 3.384 3.651 6.879 1.00 80.81 408 ASN A C 1
ATOM 3445 O O . ASN A 1 408 ? 4.576 3.889 6.709 1.00 80.81 408 ASN A O 1
ATOM 3449 N N . MET A 1 409 ? 2.455 3.999 5.984 1.00 87.19 409 MET A N 1
ATOM 3450 C CA . MET A 1 409 ? 2.762 4.761 4.771 1.00 87.19 409 MET A CA 1
ATOM 3451 C C . MET A 1 409 ? 3.267 6.163 5.109 1.00 87.19 409 MET A C 1
ATOM 3453 O O . MET A 1 409 ? 4.233 6.623 4.515 1.00 87.19 409 MET A O 1
ATOM 3457 N N . LEU A 1 410 ? 2.668 6.848 6.079 1.00 87.56 410 LEU A N 1
ATOM 3458 C CA . LEU A 1 410 ? 3.147 8.168 6.474 1.00 87.56 410 LEU A CA 1
ATOM 3459 C C . LEU A 1 410 ? 4.522 8.114 7.156 1.00 87.56 410 LEU A C 1
ATOM 3461 O O . LEU A 1 410 ? 5.360 8.969 6.878 1.00 87.56 410 LEU A O 1
ATOM 3465 N N . ASP A 1 411 ? 4.781 7.097 7.978 1.00 82.50 411 ASP A N 1
ATOM 3466 C CA . ASP A 1 411 ? 6.098 6.862 8.584 1.00 82.50 411 ASP A CA 1
ATOM 3467 C C . ASP A 1 411 ? 7.169 6.636 7.518 1.00 82.50 411 ASP A C 1
ATOM 3469 O O . ASP A 1 411 ? 8.181 7.334 7.512 1.00 82.50 411 ASP A O 1
ATOM 3473 N N . LEU A 1 412 ? 6.898 5.750 6.556 1.00 82.56 412 LEU A N 1
ATOM 3474 C CA . LEU A 1 412 ? 7.774 5.539 5.403 1.00 82.56 412 LEU A CA 1
ATOM 3475 C C . LEU A 1 412 ? 7.980 6.836 4.612 1.00 82.56 412 LEU A C 1
ATOM 3477 O O . LEU A 1 412 ? 9.082 7.126 4.159 1.00 82.56 412 LEU A O 1
ATOM 3481 N N . LYS A 1 413 ? 6.935 7.652 4.438 1.00 88.69 413 LYS A N 1
ATOM 3482 C CA . LYS A 1 413 ? 7.067 8.913 3.703 1.00 88.69 413 LYS A CA 1
ATOM 3483 C C . LYS A 1 413 ? 7.956 9.904 4.448 1.00 88.69 413 LYS A C 1
ATOM 3485 O O . LYS A 1 413 ? 8.766 10.572 3.817 1.00 88.69 413 LYS A O 1
ATOM 3490 N N . MET A 1 414 ? 7.822 9.992 5.770 1.00 84.38 414 MET A N 1
ATOM 3491 C CA . MET A 1 414 ? 8.691 10.826 6.599 1.00 84.38 414 MET A CA 1
ATOM 3492 C C . MET A 1 414 ? 10.139 10.338 6.576 1.00 84.38 414 MET A C 1
ATOM 3494 O O . MET A 1 414 ? 11.028 11.173 6.604 1.00 84.38 414 MET A O 1
ATOM 3498 N N . GLU A 1 415 ? 10.380 9.030 6.500 1.00 82.00 415 GLU A N 1
ATOM 3499 C CA . GLU A 1 415 ? 11.726 8.456 6.408 1.00 82.00 415 GLU A CA 1
ATOM 3500 C C . GLU A 1 415 ? 12.462 8.881 5.127 1.00 82.00 415 GLU A C 1
ATOM 3502 O O . GLU A 1 415 ? 13.628 9.262 5.195 1.00 82.00 415 GLU A O 1
ATOM 3507 N N . PHE A 1 416 ? 11.780 8.873 3.976 1.00 83.75 416 PHE A N 1
ATOM 3508 C CA . PHE A 1 416 ? 12.414 9.104 2.669 1.00 83.75 416 PHE A CA 1
ATOM 3509 C C . PHE A 1 416 ? 12.242 10.523 2.091 1.00 83.75 416 PHE A C 1
ATOM 3511 O O . PHE A 1 416 ? 12.847 10.834 1.067 1.00 83.75 416 PHE A O 1
ATOM 3518 N N . ASP A 1 417 ? 11.420 11.393 2.688 1.00 89.56 417 ASP A N 1
ATOM 3519 C CA . ASP A 1 417 ? 11.161 12.756 2.189 1.00 89.56 417 ASP A CA 1
ATOM 3520 C C . ASP A 1 417 ? 11.781 13.816 3.123 1.00 89.56 417 ASP A C 1
ATOM 3522 O O . ASP A 1 417 ? 11.125 14.377 4.006 1.00 89.56 417 ASP A O 1
ATOM 3526 N N . GLU A 1 418 ? 13.065 14.133 2.911 1.00 89.62 418 GLU A N 1
ATOM 3527 C CA . GLU A 1 418 ? 13.783 15.172 3.674 1.00 89.62 418 GLU A CA 1
ATOM 3528 C C . GLU A 1 418 ? 13.100 16.543 3.589 1.00 89.62 418 GLU A C 1
ATOM 3530 O O . GLU A 1 418 ? 13.119 17.328 4.544 1.00 89.62 418 GLU A O 1
ATOM 3535 N N . THR A 1 419 ? 12.456 16.837 2.454 1.00 93.25 419 THR A N 1
ATOM 3536 C CA . THR A 1 419 ? 11.729 18.096 2.275 1.00 93.25 419 THR A CA 1
ATOM 3537 C C . THR A 1 419 ? 10.552 18.147 3.239 1.00 93.25 419 THR A C 1
ATOM 3539 O O . THR A 1 419 ? 10.395 19.144 3.947 1.00 93.25 419 THR A O 1
ATOM 3542 N N . LEU A 1 420 ? 9.771 17.069 3.335 1.00 90.25 420 LEU A N 1
ATOM 3543 C CA . LEU A 1 420 ? 8.683 16.942 4.302 1.00 90.25 420 LEU A CA 1
ATOM 3544 C C . LEU A 1 420 ? 9.184 17.093 5.746 1.00 90.25 420 LEU A C 1
ATOM 3546 O O . LEU A 1 420 ? 8.595 17.871 6.501 1.00 90.25 420 LEU A O 1
ATOM 3550 N N . ILE A 1 421 ? 10.284 16.424 6.122 1.00 87.25 421 ILE A N 1
ATOM 3551 C CA . ILE A 1 421 ? 10.898 16.590 7.452 1.00 87.25 421 ILE A CA 1
ATOM 3552 C C . ILE A 1 421 ? 11.219 18.065 7.699 1.00 87.25 421 ILE A C 1
ATOM 3554 O O . ILE A 1 421 ? 10.828 18.610 8.731 1.00 87.25 421 ILE A O 1
ATOM 3558 N N . SER A 1 422 ? 11.867 18.736 6.744 1.00 89.88 422 SER A N 1
ATOM 3559 C CA . SER A 1 422 ? 12.264 20.138 6.893 1.00 89.88 422 SER A CA 1
ATOM 3560 C C . SER A 1 422 ? 11.065 21.079 7.074 1.00 89.88 422 SER A C 1
ATOM 3562 O O . SER A 1 422 ? 11.134 22.035 7.852 1.00 89.88 422 SER A O 1
ATOM 3564 N N . VAL A 1 423 ? 9.944 20.812 6.386 1.00 90.44 423 VAL A N 1
ATOM 3565 C CA . VAL A 1 423 ? 8.696 21.571 6.553 1.00 90.44 423 VAL A CA 1
ATOM 3566 C C . VAL A 1 423 ? 8.142 21.347 7.948 1.00 90.44 423 VAL A C 1
ATOM 3568 O O . VAL A 1 423 ? 7.832 22.311 8.646 1.00 90.44 423 VAL A O 1
ATOM 3571 N N . LEU A 1 424 ? 8.077 20.094 8.396 1.00 87.56 424 LEU A N 1
ATOM 3572 C CA . LEU A 1 424 ? 7.619 19.776 9.739 1.00 87.56 424 LEU A CA 1
ATOM 3573 C C . LEU A 1 424 ? 8.503 20.491 10.777 1.00 87.56 424 LEU A C 1
ATOM 3575 O O . LEU A 1 424 ? 7.974 21.208 11.631 1.00 87.56 424 LEU A O 1
ATOM 3579 N N . GLU A 1 425 ? 9.832 20.377 10.687 1.00 86.62 425 GLU A N 1
ATOM 3580 C CA . GLU A 1 425 ? 10.827 20.981 11.595 1.00 86.62 425 GLU A CA 1
ATOM 3581 C C . GLU A 1 425 ? 10.656 22.487 11.803 1.00 86.62 425 GLU A C 1
ATOM 3583 O O . GLU A 1 425 ? 10.711 22.952 12.947 1.00 86.62 425 GLU A O 1
ATOM 3588 N N . LYS A 1 426 ? 10.307 23.232 10.751 1.00 90.25 426 LYS A N 1
ATOM 3589 C CA . LYS A 1 426 ? 10.007 24.674 10.834 1.00 90.25 426 LYS A CA 1
ATOM 3590 C C . LYS A 1 426 ? 8.807 25.013 11.727 1.00 90.25 426 LYS A C 1
ATOM 3592 O O . LYS A 1 426 ? 8.702 26.143 12.194 1.00 90.25 426 LYS A O 1
ATOM 3597 N N . HIS A 1 427 ? 7.936 24.042 11.996 1.00 89.75 427 HIS A N 1
ATOM 3598 C CA . HIS A 1 427 ? 6.707 24.189 12.780 1.00 89.75 427 HIS A CA 1
ATOM 3599 C C . HIS A 1 427 ? 6.688 23.294 14.040 1.00 89.75 427 HIS A C 1
ATOM 3601 O O . HIS A 1 427 ? 5.630 22.822 14.461 1.00 89.75 427 HIS A O 1
ATOM 3607 N N . ASN A 1 428 ? 7.857 23.018 14.643 1.00 86.19 428 ASN A N 1
ATOM 3608 C CA . ASN A 1 428 ? 8.004 22.236 15.891 1.00 86.19 428 ASN A CA 1
ATOM 3609 C C . ASN A 1 428 ? 7.096 22.736 17.041 1.00 86.19 428 ASN A C 1
ATOM 3611 O O . ASN A 1 428 ? 6.476 21.937 17.742 1.00 86.19 428 ASN A O 1
ATOM 3615 N N . ASP A 1 429 ? 6.988 24.054 17.222 1.00 83.19 429 ASP A N 1
ATOM 3616 C CA . ASP A 1 429 ? 6.203 24.699 18.282 1.00 83.19 429 ASP A CA 1
ATOM 3617 C C . ASP A 1 429 ? 4.704 24.394 18.169 1.00 83.19 429 ASP A C 1
ATOM 3619 O O . ASP A 1 429 ? 4.052 24.020 19.151 1.00 83.19 429 ASP A O 1
ATOM 3623 N N . VAL A 1 430 ? 4.164 24.519 16.957 1.00 85.12 430 VAL A N 1
ATOM 3624 C CA . VAL A 1 430 ? 2.773 24.190 16.655 1.00 85.12 430 VAL A CA 1
ATOM 3625 C C . VAL A 1 430 ? 2.561 22.697 16.852 1.00 85.12 430 VAL A C 1
ATOM 3627 O O . VAL A 1 430 ? 1.684 22.310 17.621 1.00 85.12 430 VAL A O 1
ATOM 3630 N N . ARG A 1 431 ? 3.419 21.863 16.252 1.00 79.56 431 ARG A N 1
ATOM 3631 C CA . ARG A 1 431 ? 3.339 20.400 16.356 1.00 79.56 431 ARG A CA 1
ATOM 3632 C C . ARG A 1 431 ? 3.267 19.920 17.788 1.00 79.56 431 ARG A C 1
ATOM 3634 O O . ARG A 1 431 ? 2.413 19.104 18.118 1.00 79.56 431 ARG A O 1
ATOM 3641 N N . PHE A 1 432 ? 4.138 20.438 18.647 1.00 83.31 432 PHE A N 1
ATOM 3642 C CA . PHE A 1 432 ? 4.122 20.085 20.055 1.00 83.31 432 PHE A CA 1
ATOM 3643 C C . PHE A 1 432 ? 2.794 20.472 20.704 1.00 83.31 432 PHE A C 1
ATOM 3645 O O . PHE A 1 432 ? 2.194 19.655 21.391 1.00 83.31 432 PHE A O 1
ATOM 3652 N N . ASN A 1 433 ? 2.278 21.679 20.469 1.00 85.62 433 ASN A N 1
ATOM 3653 C CA . ASN A 1 433 ? 0.997 22.087 21.045 1.00 85.62 433 ASN A CA 1
ATOM 3654 C C . ASN A 1 433 ? -0.174 21.220 20.569 1.00 85.62 433 ASN A C 1
ATOM 3656 O O . ASN A 1 433 ? -1.017 20.847 21.389 1.00 85.62 433 ASN A O 1
ATOM 3660 N N . SER A 1 434 ? -0.198 20.870 19.289 1.00 84.00 434 SER A N 1
ATOM 3661 C CA . SER A 1 434 ? -1.224 20.030 18.675 1.00 84.00 434 SER A CA 1
ATOM 3662 C C . SER A 1 434 ? -1.154 18.597 19.175 1.00 84.00 434 SER A C 1
ATOM 3664 O O . SER A 1 434 ? -2.166 18.053 19.607 1.00 84.00 434 SER A O 1
ATOM 3666 N N . LEU A 1 435 ? 0.049 18.028 19.263 1.00 81.88 435 LEU A N 1
ATOM 3667 C CA . LEU A 1 435 ? 0.288 16.731 19.884 1.00 81.88 435 LEU A CA 1
ATOM 3668 C C . LEU A 1 435 ? -0.166 16.728 21.349 1.00 81.88 435 LEU A C 1
ATOM 3670 O O . LEU A 1 435 ? -0.900 15.844 21.777 1.00 81.88 435 LEU A O 1
ATOM 3674 N N . MET A 1 436 ? 0.215 17.745 22.124 1.00 82.94 436 MET A N 1
ATOM 3675 C CA . MET A 1 436 ? -0.184 17.875 23.527 1.00 82.94 436 MET A CA 1
ATOM 3676 C C . MET A 1 436 ? -1.706 18.000 23.677 1.00 82.94 436 MET A C 1
ATOM 3678 O O . MET A 1 436 ? -2.271 17.470 24.637 1.00 82.94 436 MET A O 1
ATOM 3682 N N . LYS A 1 437 ? -2.371 18.715 22.761 1.00 84.56 437 LYS A N 1
ATOM 3683 C CA . LYS A 1 437 ? -3.832 18.856 22.709 1.00 84.56 437 LYS A CA 1
ATOM 3684 C C . LYS A 1 437 ? -4.485 17.516 22.387 1.00 84.56 437 LYS A C 1
ATOM 3686 O O . LYS A 1 437 ? -5.381 17.109 23.121 1.00 84.56 437 LYS A O 1
ATOM 3691 N N . GLU A 1 438 ? -4.004 16.826 21.360 1.00 80.69 438 GLU A N 1
ATOM 3692 C CA . GLU A 1 438 ? -4.545 15.544 20.921 1.00 80.69 438 GLU A CA 1
ATOM 3693 C C . GLU A 1 438 ? -4.380 14.485 22.009 1.00 80.69 438 GLU A C 1
ATOM 3695 O O . GLU A 1 438 ? -5.364 13.926 22.475 1.00 80.69 438 GLU A O 1
ATOM 3700 N N . ILE A 1 439 ? -3.178 14.325 22.565 1.00 75.38 439 ILE A N 1
ATOM 3701 C CA . ILE A 1 439 ? -2.941 13.408 23.685 1.00 75.38 439 ILE A CA 1
ATOM 3702 C C . ILE A 1 439 ? -3.830 13.761 24.894 1.00 75.38 439 ILE A C 1
ATOM 3704 O O . ILE A 1 439 ? -4.357 12.875 25.567 1.00 75.38 439 ILE A O 1
ATOM 3708 N N . SER A 1 440 ? -4.052 15.051 25.172 1.00 77.06 440 SER A N 1
ATOM 3709 C CA . SER A 1 440 ? -4.915 15.478 26.283 1.00 77.06 440 SER A CA 1
ATOM 3710 C C . SER A 1 440 ? -6.398 15.168 26.065 1.00 77.06 440 SER A C 1
ATOM 3712 O O . SER A 1 440 ? -7.084 14.878 27.054 1.00 77.06 440 SER A O 1
ATOM 3714 N N . ASN A 1 441 ? -6.863 15.266 24.815 1.00 75.69 441 ASN A N 1
ATOM 3715 C CA . ASN A 1 441 ? -8.248 15.068 24.380 1.00 75.69 441 ASN A CA 1
ATOM 3716 C C . ASN A 1 441 ? -8.582 13.602 24.118 1.00 75.69 441 ASN A C 1
ATOM 3718 O O . ASN A 1 441 ? -9.723 13.179 24.310 1.00 75.69 441 ASN A O 1
ATOM 3722 N N . SER A 1 442 ? -7.590 12.843 23.671 1.00 64.88 442 SER A N 1
ATOM 3723 C CA . SER A 1 442 ? -7.743 11.456 23.303 1.00 64.88 442 SER A CA 1
ATOM 3724 C C . SER A 1 442 ? -8.267 10.670 24.513 1.00 64.88 442 SER A C 1
ATOM 3726 O O . SER A 1 442 ? -7.697 10.673 25.607 1.00 64.88 442 SER A O 1
ATOM 3728 N N . LYS A 1 443 ? -9.384 9.957 24.327 1.00 57.59 443 LYS A N 1
ATOM 3729 C CA . LYS A 1 443 ? -9.877 8.941 25.283 1.00 57.59 443 LYS A CA 1
ATOM 3730 C C . LYS A 1 443 ? -8.958 7.705 25.333 1.00 57.59 443 LYS A C 1
ATOM 3732 O O . LYS A 1 443 ? -9.295 6.714 25.974 1.00 57.59 443 LYS A O 1
ATOM 3737 N N . PHE A 1 444 ? -7.810 7.782 24.663 1.00 49.09 444 PHE A N 1
ATOM 3738 C CA . PHE A 1 444 ? -6.921 6.706 24.236 1.00 49.09 444 PHE A CA 1
ATOM 3739 C C . PHE A 1 444 ? -6.397 5.821 25.368 1.00 49.09 444 PHE A C 1
ATOM 3741 O O . PHE A 1 444 ? -5.964 4.706 25.114 1.00 49.09 444 PHE A O 1
ATOM 3748 N N . LEU A 1 445 ? -6.400 6.304 26.613 1.00 49.97 445 LEU A N 1
ATOM 3749 C CA . LEU A 1 445 ? -5.628 5.673 27.689 1.00 49.97 445 LEU A CA 1
ATOM 3750 C C . LEU A 1 445 ? -6.438 5.362 28.944 1.00 49.97 445 LEU A C 1
ATOM 3752 O O . LEU A 1 445 ? -5.879 4.882 29.923 1.00 49.97 445 LEU A O 1
ATOM 3756 N N . SER A 1 446 ? -7.770 5.500 28.917 1.00 41.91 446 SER A N 1
ATOM 3757 C CA . SER A 1 446 ? -8.599 4.813 29.919 1.00 41.91 446 SER A CA 1
ATOM 3758 C C . SER A 1 446 ? -8.762 3.327 29.560 1.00 41.91 446 SER A C 1
ATOM 3760 O O . SER A 1 446 ? -9.880 2.814 29.486 1.00 41.91 446 SER A O 1
ATOM 3762 N N . LEU A 1 447 ? -7.651 2.630 29.316 1.00 42.88 447 LEU A N 1
ATOM 3763 C CA . LEU A 1 447 ? -7.595 1.174 29.282 1.00 42.88 447 LEU A CA 1
ATOM 3764 C C . LEU A 1 447 ? -7.684 0.695 30.733 1.00 42.88 447 LEU A C 1
ATOM 3766 O O . LEU A 1 447 ? -6.685 0.438 31.398 1.00 42.88 447 LEU A O 1
ATOM 3770 N N . ARG A 1 448 ? -8.908 0.622 31.268 1.00 38.47 448 ARG A N 1
ATOM 3771 C CA . ARG A 1 448 ? -9.133 -0.132 32.504 1.00 38.47 448 ARG A CA 1
ATOM 3772 C C . ARG A 1 448 ? -8.754 -1.586 32.230 1.00 38.47 448 ARG A C 1
ATOM 3774 O O . ARG A 1 448 ? -9.264 -2.184 31.285 1.00 38.47 448 ARG A O 1
ATOM 3781 N N . TYR A 1 449 ? -7.899 -2.122 33.095 1.00 43.94 449 TYR A N 1
ATOM 3782 C CA . TYR A 1 449 ? -7.303 -3.463 33.092 1.00 43.94 449 TYR A CA 1
ATOM 3783 C C . TYR A 1 449 ? -8.296 -4.649 33.061 1.00 43.94 449 TYR A C 1
ATOM 3785 O O . TYR A 1 449 ? -7.870 -5.799 33.074 1.00 43.94 449 TYR A O 1
ATOM 3793 N N . ASP A 1 450 ? -9.605 -4.406 32.980 1.00 40.28 450 ASP A N 1
ATOM 3794 C CA . ASP A 1 450 ? -10.637 -5.430 33.172 1.00 40.28 450 ASP A CA 1
ATOM 3795 C C . ASP A 1 450 ? -11.100 -6.106 31.866 1.00 40.28 450 ASP A C 1
ATOM 3797 O O . ASP A 1 450 ? -12.005 -6.941 31.892 1.00 40.28 450 ASP A O 1
ATOM 3801 N N . LYS A 1 451 ? -10.517 -5.766 30.704 1.00 37.84 451 LYS A N 1
ATOM 3802 C CA . LYS A 1 451 ? -10.818 -6.442 29.428 1.00 37.84 451 LYS A CA 1
ATOM 3803 C C . LYS A 1 451 ? -9.558 -7.084 28.828 1.00 37.84 451 LYS A C 1
ATOM 3805 O O . LYS A 1 451 ? -8.643 -6.357 28.458 1.00 37.84 451 LYS A O 1
ATOM 3810 N N . PRO A 1 452 ? -9.519 -8.424 28.671 1.00 33.41 452 PRO A N 1
ATOM 3811 C CA . PRO A 1 452 ? -8.345 -9.159 28.185 1.00 33.41 452 PRO A CA 1
ATOM 3812 C C . PRO A 1 452 ? -8.074 -8.983 26.682 1.00 33.41 452 PRO A C 1
ATOM 3814 O O . PRO A 1 452 ? -7.051 -9.442 26.189 1.00 33.41 452 PRO A O 1
ATOM 3817 N N . TYR A 1 453 ? -8.949 -8.286 25.956 1.00 37.28 453 TYR A N 1
ATOM 3818 C CA . TYR A 1 453 ? -8.681 -7.834 24.593 1.00 37.28 453 TYR A CA 1
ATOM 3819 C C . TYR A 1 453 ? -8.081 -6.436 24.678 1.00 37.28 453 TYR A C 1
ATOM 3821 O O . TYR A 1 453 ? -8.789 -5.428 24.639 1.00 37.28 453 TYR A O 1
ATOM 3829 N N . LEU A 1 454 ? -6.770 -6.406 24.911 1.00 37.44 454 LEU A N 1
ATOM 3830 C CA . LEU A 1 454 ? -5.961 -5.199 24.867 1.00 37.44 454 LEU A CA 1
ATOM 3831 C C . LEU A 1 454 ? -6.171 -4.542 23.501 1.00 37.44 454 LEU A C 1
ATOM 3833 O O . LEU A 1 454 ? -5.741 -5.065 22.479 1.00 37.44 454 LEU A O 1
ATOM 3837 N N . MET A 1 455 ? -6.834 -3.387 23.495 1.00 37.91 455 MET A N 1
ATOM 3838 C CA . MET A 1 455 ? -6.621 -2.392 22.454 1.00 37.91 455 MET A CA 1
ATOM 3839 C C . MET A 1 455 ? -5.143 -2.021 22.583 1.00 37.91 455 MET A C 1
ATOM 3841 O O . MET A 1 455 ? -4.764 -1.244 23.459 1.00 37.91 455 MET A O 1
ATOM 3845 N N . GLU A 1 456 ? -4.288 -2.696 21.818 1.00 42.91 456 GLU A N 1
ATOM 3846 C CA . GLU A 1 456 ? -2.902 -2.288 21.669 1.00 42.91 456 GLU A CA 1
ATOM 3847 C C . GLU A 1 456 ? -2.928 -0.825 21.251 1.00 42.91 456 GLU A C 1
ATOM 3849 O O . GLU A 1 456 ? -3.624 -0.434 20.310 1.00 42.91 456 GLU A O 1
ATOM 3854 N N . CYS A 1 457 ? -2.258 0.006 22.041 1.00 41.50 457 CYS A N 1
ATOM 3855 C CA . CYS A 1 457 ? -2.123 1.410 21.729 1.00 41.50 457 CYS A CA 1
ATOM 3856 C C . CYS A 1 457 ? -1.401 1.462 20.380 1.00 41.50 457 CYS A C 1
ATOM 3858 O O . CYS A 1 457 ? -0.207 1.177 20.332 1.00 41.50 457 CYS A O 1
ATOM 3860 N N . SER A 1 458 ? -2.108 1.798 19.297 1.00 44.31 458 SER A N 1
ATOM 3861 C CA . SER A 1 458 ? -1.565 1.836 17.925 1.00 44.31 458 SER A CA 1
ATOM 3862 C C . SER A 1 458 ? -0.314 2.713 17.808 1.00 44.31 458 SER A C 1
ATOM 3864 O O . SER A 1 458 ? 0.469 2.587 16.868 1.00 44.31 458 SER A O 1
ATOM 3866 N N . PHE A 1 459 ? -0.105 3.591 18.790 1.00 41.44 459 PHE A N 1
ATOM 3867 C CA . PHE A 1 459 ? 1.106 4.362 19.025 1.00 41.44 459 PHE A CA 1
ATOM 3868 C C . PHE A 1 459 ? 2.369 3.500 19.071 1.00 41.44 459 PHE A C 1
ATOM 3870 O O . PHE A 1 459 ? 3.385 3.875 18.493 1.00 41.44 459 PHE A O 1
ATOM 3877 N N . PHE A 1 460 ? 2.283 2.356 19.740 1.00 45.47 460 PHE A N 1
ATOM 3878 C CA . PHE A 1 460 ? 3.404 1.532 20.143 1.00 45.47 460 PHE A CA 1
ATOM 3879 C C . PHE A 1 460 ? 3.328 0.118 19.554 1.00 45.47 460 PHE A C 1
ATOM 3881 O O . PHE A 1 460 ? 3.915 -0.790 20.116 1.00 45.47 460 PHE A O 1
ATOM 3888 N N . ASN A 1 461 ? 2.624 -0.118 18.447 1.00 47.06 461 ASN A N 1
ATOM 3889 C CA . ASN A 1 461 ? 2.816 -1.405 17.777 1.00 47.06 461 ASN A CA 1
ATOM 3890 C C . ASN A 1 461 ? 4.244 -1.437 17.228 1.00 47.06 461 ASN A C 1
ATOM 3892 O O . ASN A 1 461 ? 4.550 -0.570 16.402 1.00 47.06 461 ASN A O 1
ATOM 3896 N N . PRO A 1 462 ? 5.103 -2.365 17.700 1.00 38.66 462 PRO A N 1
ATOM 3897 C CA . PRO A 1 462 ? 6.505 -2.399 17.327 1.00 38.66 462 PRO A CA 1
ATOM 3898 C C . PRO A 1 462 ? 6.590 -2.474 15.808 1.00 38.66 462 PRO A C 1
ATOM 3900 O O . PRO A 1 462 ? 6.244 -3.481 15.194 1.00 38.66 462 PRO A O 1
ATOM 3903 N N . LEU A 1 463 ? 7.019 -1.371 15.197 1.00 43.44 463 LEU A N 1
ATOM 3904 C CA . LEU A 1 463 ? 7.646 -1.454 13.898 1.00 43.44 463 LEU A CA 1
ATOM 3905 C C . LEU A 1 463 ? 9.081 -1.890 14.203 1.00 43.44 463 LEU A C 1
ATOM 3907 O O . LEU A 1 463 ? 9.730 -1.238 15.020 1.00 43.44 463 LEU A O 1
ATOM 3911 N N . PRO A 1 464 ? 9.582 -2.959 13.580 1.00 45.00 464 PRO A N 1
ATOM 3912 C CA . PRO A 1 464 ? 10.918 -3.519 13.825 1.00 45.00 464 PRO A CA 1
ATOM 3913 C C . PRO A 1 464 ? 12.081 -2.584 13.423 1.00 45.00 464 PRO A C 1
ATOM 3915 O O . PRO A 1 464 ? 13.233 -3.004 13.412 1.00 45.00 464 PRO A O 1
ATOM 3918 N N . TYR A 1 465 ? 11.805 -1.312 13.119 1.00 46.81 465 TYR A N 1
ATOM 3919 C CA . TYR A 1 465 ? 12.803 -0.290 12.832 1.00 46.81 465 TYR A CA 1
ATOM 3920 C C . TYR A 1 465 ? 13.023 0.618 14.038 1.00 46.81 465 TYR A C 1
ATOM 3922 O O . TYR A 1 465 ? 12.235 1.527 14.324 1.00 46.81 465 TYR A O 1
ATOM 3930 N N . ASP A 1 466 ? 14.159 0.409 14.696 1.00 44.09 466 ASP A N 1
ATOM 3931 C CA . ASP A 1 466 ? 14.629 1.231 15.810 1.00 44.09 466 ASP A CA 1
ATOM 3932 C C . ASP A 1 466 ? 15.095 2.636 15.385 1.00 44.09 466 ASP A C 1
ATOM 3934 O O . ASP A 1 466 ? 15.287 3.494 16.260 1.00 44.09 466 ASP A O 1
ATOM 3938 N N . ASP A 1 467 ? 15.250 2.900 14.075 1.00 44.31 467 ASP A N 1
ATOM 3939 C CA . ASP A 1 467 ? 15.935 4.098 13.575 1.00 44.31 467 ASP A CA 1
ATOM 3940 C C . ASP A 1 467 ? 15.123 5.148 12.784 1.00 44.31 467 ASP A C 1
ATOM 3942 O O . ASP A 1 467 ? 15.599 6.275 12.700 1.00 44.31 467 ASP A O 1
ATOM 3946 N N . TYR A 1 468 ? 13.879 4.897 12.331 1.00 51.47 468 TYR A N 1
ATOM 3947 C CA . TYR A 1 468 ? 13.118 5.910 11.549 1.00 51.47 468 TYR A CA 1
ATOM 3948 C C . TYR A 1 468 ? 11.577 5.945 11.727 1.00 51.47 468 TYR A C 1
ATOM 3950 O O . TYR A 1 468 ? 10.870 6.564 10.941 1.00 51.47 468 TYR A O 1
ATOM 3958 N N . SER A 1 469 ? 11.017 5.349 12.785 1.00 64.50 469 SER A N 1
ATOM 3959 C CA . SER A 1 469 ? 9.552 5.299 13.013 1.00 64.50 469 SER A CA 1
ATOM 3960 C C . SER A 1 469 ? 8.898 6.639 13.424 1.00 64.50 469 SER A C 1
ATOM 3962 O O . SER A 1 469 ? 9.580 7.573 13.854 1.00 64.50 469 SER A O 1
ATOM 3964 N N . SER A 1 470 ? 7.553 6.727 13.445 1.00 68.62 470 SER A N 1
ATOM 3965 C CA . SER A 1 470 ? 6.812 7.843 14.082 1.00 68.62 470 SER A CA 1
ATOM 3966 C C . SER A 1 470 ? 7.347 8.206 15.475 1.00 68.62 470 SER A C 1
ATOM 3968 O O . SER A 1 470 ? 7.260 9.353 15.916 1.00 68.62 470 SER A O 1
ATOM 3970 N N . ILE A 1 471 ? 7.901 7.216 16.189 1.00 72.69 471 ILE A N 1
ATOM 3971 C CA . ILE A 1 471 ? 8.507 7.374 17.514 1.00 72.69 471 ILE A CA 1
ATOM 3972 C C . ILE A 1 471 ? 9.825 8.142 17.441 1.00 72.69 471 ILE A C 1
ATOM 3974 O O . ILE A 1 471 ? 10.051 9.012 18.273 1.00 72.69 471 ILE A O 1
ATOM 3978 N N . GLN A 1 472 ? 10.673 7.881 16.450 1.00 74.75 472 GLN A N 1
ATOM 3979 C CA . GLN A 1 472 ? 11.889 8.658 16.206 1.00 74.75 472 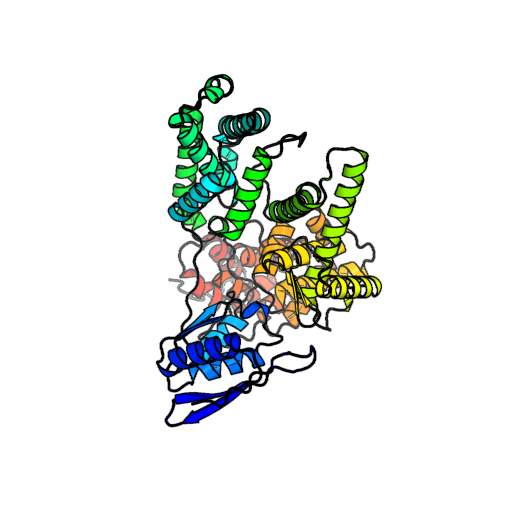GLN A CA 1
ATOM 3980 C C . GLN A 1 472 ? 11.572 10.119 15.915 1.00 74.75 472 GLN A C 1
ATOM 3982 O O . GLN A 1 472 ? 12.141 11.027 16.523 1.00 74.75 472 GLN A O 1
ATOM 3987 N N . TYR A 1 473 ? 10.613 10.343 15.022 1.00 75.94 473 TYR A N 1
ATOM 3988 C CA . TYR A 1 473 ? 10.123 11.678 14.719 1.00 75.94 473 TYR A CA 1
ATOM 3989 C C . TYR A 1 473 ? 9.590 12.377 15.977 1.00 75.94 473 TYR A C 1
ATOM 3991 O O . TYR A 1 473 ? 9.968 13.513 16.275 1.00 75.94 473 TYR A O 1
ATOM 3999 N N . LEU A 1 474 ? 8.776 11.676 16.769 1.00 80.25 474 LEU A N 1
ATOM 4000 C CA . LEU A 1 474 ? 8.299 12.162 18.056 1.00 80.25 474 LEU A CA 1
ATOM 4001 C C . LEU A 1 474 ? 9.460 12.482 19.003 1.00 80.25 474 LEU A C 1
ATOM 4003 O O . LEU A 1 474 ? 9.466 13.535 19.630 1.00 80.25 474 LEU A O 1
ATOM 4007 N N . MET A 1 475 ? 10.454 11.608 19.111 1.00 84.56 475 MET A N 1
ATOM 4008 C CA . MET A 1 475 ? 11.628 11.823 19.947 1.00 84.56 475 MET A CA 1
ATOM 4009 C C . MET A 1 475 ? 12.397 13.081 19.525 1.00 84.56 475 MET A C 1
ATOM 4011 O O . MET A 1 475 ? 12.755 13.891 20.382 1.00 84.56 475 MET A O 1
ATOM 4015 N N . ARG A 1 476 ? 12.604 13.304 18.221 1.00 83.94 476 ARG A N 1
ATOM 4016 C CA . ARG A 1 476 ? 13.230 14.530 17.689 1.00 83.94 476 ARG A CA 1
ATOM 4017 C C . ARG A 1 476 ? 12.389 15.774 18.000 1.00 83.94 476 ARG A C 1
ATOM 4019 O O . ARG A 1 476 ? 12.925 16.780 18.473 1.00 83.94 476 ARG A O 1
ATOM 4026 N N . LEU A 1 477 ? 11.069 15.693 17.820 1.00 84.56 477 LEU A N 1
ATOM 4027 C CA . LEU A 1 477 ? 10.120 16.758 18.168 1.00 84.56 477 LEU A CA 1
ATOM 4028 C C . LEU A 1 477 ? 10.189 17.109 19.666 1.00 84.56 477 LEU A C 1
ATOM 4030 O O . LEU A 1 477 ? 10.348 18.274 20.028 1.00 84.56 477 LEU A O 1
ATOM 4034 N N . LEU A 1 478 ? 10.127 16.107 20.546 1.00 87.12 478 LEU A N 1
ATOM 4035 C CA . LEU A 1 478 ? 10.245 16.282 21.997 1.00 87.12 478 LEU A CA 1
ATOM 4036 C C . LEU A 1 478 ? 11.601 16.884 22.387 1.00 87.12 478 LEU A C 1
ATOM 4038 O O . LEU A 1 478 ? 11.644 17.816 23.188 1.00 87.12 478 LEU A O 1
ATOM 4042 N N . SER A 1 479 ? 12.691 16.401 21.785 1.00 89.06 479 SER A N 1
ATOM 4043 C CA . SER A 1 479 ? 14.054 16.873 22.065 1.00 89.06 479 SER A CA 1
ATOM 4044 C C . SER A 1 479 ? 14.264 18.342 21.708 1.00 89.06 479 SER A C 1
ATOM 4046 O O . SER A 1 479 ? 14.971 19.057 22.418 1.00 89.06 479 SER A O 1
ATOM 4048 N N . SER A 1 480 ? 13.661 18.785 20.604 1.00 86.62 480 SER A N 1
ATOM 4049 C CA . SER A 1 480 ? 13.796 20.150 20.088 1.00 86.62 480 SER A CA 1
ATOM 4050 C C . SER A 1 480 ? 12.808 21.135 20.713 1.00 86.62 480 SER A C 1
ATOM 4052 O O . SER A 1 480 ? 13.115 22.323 20.795 1.00 86.62 480 SER A O 1
ATOM 4054 N N . THR A 1 481 ? 11.646 20.665 21.181 1.00 88.62 481 THR A N 1
ATOM 4055 C CA . THR A 1 481 ? 10.562 21.559 21.627 1.00 88.62 481 THR A CA 1
ATOM 4056 C C . THR A 1 481 ? 10.415 21.650 23.142 1.00 88.62 481 THR A C 1
ATOM 4058 O O . THR A 1 481 ? 9.934 22.667 23.651 1.00 88.62 481 THR A O 1
ATOM 4061 N N . ILE A 1 482 ? 10.820 20.624 23.897 1.00 92.25 482 ILE A N 1
ATOM 4062 C CA . ILE A 1 482 ? 10.739 20.680 25.359 1.00 92.25 482 ILE A CA 1
ATOM 4063 C C . ILE A 1 482 ? 11.787 21.646 25.905 1.00 92.25 482 ILE A C 1
ATOM 4065 O O . ILE A 1 482 ? 12.970 21.586 25.582 1.00 92.25 482 ILE A O 1
ATOM 4069 N N . ASN A 1 483 ? 11.330 22.534 26.777 1.00 94.50 483 ASN A N 1
ATOM 4070 C CA . ASN A 1 483 ? 12.139 23.505 27.486 1.00 94.50 483 ASN A CA 1
ATOM 4071 C C . ASN A 1 483 ? 11.630 23.658 28.927 1.00 94.50 483 ASN A C 1
ATOM 4073 O O . ASN A 1 483 ? 10.687 22.991 29.359 1.00 94.50 483 ASN A O 1
ATOM 4077 N N . LYS A 1 484 ? 12.261 24.548 29.696 1.00 94.94 484 LYS A N 1
ATOM 4078 C CA . LYS A 1 484 ? 11.915 24.769 31.105 1.00 94.94 484 LYS A CA 1
ATOM 4079 C C . LYS A 1 484 ? 10.456 25.207 31.305 1.00 94.94 484 LYS A C 1
ATOM 4081 O O . LYS A 1 484 ? 9.836 24.804 32.288 1.00 94.94 484 LYS A O 1
ATOM 4086 N N . ASP A 1 485 ? 9.904 25.977 30.371 1.00 93.62 485 ASP A N 1
ATOM 4087 C CA . ASP A 1 485 ? 8.577 26.585 30.502 1.00 93.62 485 ASP A CA 1
ATOM 4088 C C . ASP A 1 485 ? 7.453 25.575 30.242 1.00 93.62 485 ASP A C 1
ATOM 4090 O O . ASP A 1 485 ? 6.409 25.612 30.898 1.00 93.62 485 ASP A O 1
ATOM 4094 N N . ASN A 1 486 ? 7.665 24.626 29.323 1.00 92.75 486 ASN A N 1
ATOM 4095 C CA . ASN A 1 486 ? 6.657 23.627 28.960 1.00 92.75 486 ASN A CA 1
ATOM 4096 C C . ASN A 1 486 ? 6.863 22.241 29.605 1.00 92.75 486 ASN A C 1
ATOM 4098 O O . ASN A 1 486 ? 5.937 21.423 29.562 1.00 92.75 486 ASN A O 1
ATOM 4102 N N . LEU A 1 487 ? 7.999 21.988 30.275 1.00 94.44 487 LEU A N 1
ATOM 4103 C CA . LEU A 1 487 ? 8.317 20.691 30.888 1.00 94.44 487 LEU A CA 1
ATOM 4104 C C . LEU A 1 487 ? 7.212 20.196 31.830 1.00 94.44 487 LEU A C 1
ATOM 4106 O O . LEU A 1 487 ? 6.797 19.045 31.748 1.00 94.44 487 LEU A O 1
ATOM 4110 N N . ASN A 1 488 ? 6.683 21.050 32.711 1.00 93.69 488 ASN A N 1
ATOM 4111 C CA . ASN A 1 488 ? 5.641 20.630 33.658 1.00 93.69 488 ASN A CA 1
ATOM 4112 C C . ASN A 1 488 ? 4.355 20.176 32.948 1.00 93.69 488 ASN A C 1
ATOM 4114 O O . ASN A 1 4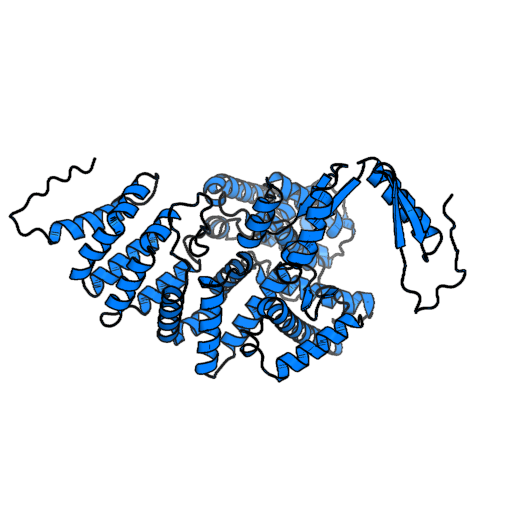88 ? 3.715 19.212 33.376 1.00 93.69 488 ASN A O 1
ATOM 4118 N N . LYS A 1 489 ? 3.982 20.852 31.854 1.00 91.50 489 LYS A N 1
ATOM 4119 C CA . LYS A 1 489 ? 2.824 20.478 31.032 1.00 91.50 489 LYS A CA 1
ATOM 4120 C C . LYS A 1 489 ? 3.071 19.125 30.360 1.00 91.50 489 LYS A C 1
ATOM 4122 O O . LYS A 1 489 ? 2.189 18.268 30.398 1.00 91.50 489 LYS A O 1
ATOM 4127 N N . PHE A 1 490 ? 4.276 18.919 29.827 1.00 91.75 490 PHE A N 1
ATOM 4128 C CA . PHE A 1 490 ? 4.704 17.651 29.240 1.00 91.75 490 PHE A CA 1
ATOM 4129 C C . PHE A 1 490 ? 4.691 16.499 30.254 1.00 91.75 490 PHE A C 1
ATOM 4131 O O . PHE A 1 490 ? 4.033 15.491 30.026 1.00 91.75 490 PHE A O 1
ATOM 4138 N N . LEU A 1 491 ? 5.323 16.652 31.419 1.00 92.56 491 LEU A N 1
ATOM 4139 C CA . LEU A 1 491 ? 5.387 15.589 32.431 1.00 92.56 491 LEU A CA 1
ATOM 4140 C C . LEU A 1 491 ? 4.016 15.233 33.007 1.00 92.56 491 LEU A C 1
ATOM 4142 O O . LEU A 1 491 ? 3.740 14.067 33.294 1.00 92.56 491 LEU A O 1
ATOM 4146 N N . LYS A 1 492 ? 3.123 16.220 33.149 1.00 90.38 492 LYS A N 1
ATOM 4147 C CA . LYS A 1 492 ? 1.729 15.961 33.525 1.00 90.38 492 LYS A CA 1
ATOM 4148 C C . LYS A 1 492 ? 1.038 15.073 32.491 1.00 90.38 492 LYS A C 1
ATOM 4150 O O . LYS A 1 492 ? 0.292 14.177 32.874 1.00 90.38 492 LYS A O 1
ATOM 4155 N N . MET A 1 493 ? 1.297 15.307 31.206 1.00 86.69 493 MET A N 1
ATOM 4156 C CA . MET A 1 493 ? 0.783 14.472 30.125 1.00 86.69 493 MET A CA 1
ATOM 4157 C C . MET A 1 493 ? 1.397 13.073 30.158 1.00 86.69 493 MET A C 1
ATOM 4159 O O . MET A 1 493 ? 0.631 12.117 30.198 1.00 86.69 493 MET A O 1
ATOM 4163 N N . VAL A 1 494 ? 2.728 12.942 30.206 1.00 86.44 494 VAL A N 1
ATOM 4164 C CA . VAL A 1 494 ? 3.431 11.644 30.277 1.00 86.44 494 VAL A CA 1
ATOM 4165 C C . VAL A 1 494 ? 2.842 10.761 31.380 1.00 86.44 494 VAL A C 1
ATOM 4167 O O . VAL A 1 494 ? 2.529 9.601 31.138 1.00 86.44 494 VAL A O 1
ATOM 4170 N N . ASN A 1 495 ? 2.603 11.332 32.564 1.00 85.94 495 ASN A N 1
ATOM 4171 C CA . ASN A 1 495 ? 1.993 10.606 33.679 1.00 85.94 495 ASN A CA 1
ATOM 4172 C C . ASN A 1 495 ? 0.505 10.295 33.453 1.00 85.94 495 ASN A C 1
ATOM 4174 O O . ASN A 1 495 ? 0.073 9.184 33.729 1.00 85.94 495 ASN A O 1
ATOM 4178 N N . LYS A 1 496 ? -0.291 11.250 32.944 1.00 83.81 496 LYS A N 1
ATOM 4179 C CA . LYS A 1 496 ? -1.730 11.042 32.665 1.00 83.81 496 LYS A CA 1
ATOM 4180 C C . LYS A 1 496 ? -1.962 9.924 31.642 1.00 83.81 496 LYS A C 1
ATOM 4182 O O . LYS A 1 496 ? -3.012 9.295 31.650 1.00 83.81 496 LYS A O 1
ATOM 4187 N N . THR A 1 497 ? -1.009 9.747 30.737 1.00 76.31 497 THR A N 1
ATOM 4188 C CA . THR A 1 497 ? -1.121 8.891 29.553 1.00 76.31 497 THR A CA 1
ATOM 4189 C C . THR A 1 497 ? -0.420 7.554 29.720 1.00 76.31 497 THR A C 1
ATOM 4191 O O . THR A 1 497 ? -0.458 6.740 28.810 1.00 76.31 497 THR A O 1
ATOM 4194 N N . GLU A 1 498 ? 0.254 7.331 30.850 1.00 83.81 498 GLU A N 1
ATOM 4195 C CA . GLU A 1 498 ? 1.106 6.156 31.059 1.00 83.81 498 GLU A CA 1
ATOM 4196 C C . GLU A 1 498 ? 2.124 5.945 29.918 1.00 83.81 498 GLU A C 1
ATOM 4198 O O . GLU A 1 498 ? 2.565 4.826 29.666 1.00 83.81 498 GLU A O 1
ATOM 4203 N N . MET A 1 499 ? 2.528 7.018 29.223 1.00 82.62 499 MET A N 1
ATOM 4204 C CA . MET A 1 499 ? 3.330 6.952 27.993 1.00 82.62 499 MET A CA 1
ATOM 4205 C C . MET A 1 499 ? 4.620 6.147 28.173 1.00 82.62 499 MET A C 1
ATOM 4207 O O . MET A 1 499 ? 5.006 5.402 27.279 1.00 82.62 499 MET A O 1
ATOM 4211 N N . LEU A 1 500 ? 5.263 6.256 29.341 1.00 83.69 500 LEU A N 1
ATOM 4212 C CA . LEU A 1 500 ? 6.455 5.474 29.680 1.00 83.69 500 LEU A CA 1
ATOM 4213 C C . LEU A 1 500 ? 6.151 3.976 29.772 1.00 83.69 500 LEU A C 1
ATOM 4215 O O . LEU A 1 500 ? 6.882 3.176 29.200 1.00 83.69 500 LEU A O 1
ATOM 4219 N N . SER A 1 501 ? 5.065 3.599 30.450 1.00 80.38 501 SER A N 1
ATOM 4220 C CA . SER A 1 501 ? 4.639 2.201 30.581 1.00 80.38 501 SER A CA 1
ATOM 4221 C C . SER A 1 501 ? 4.385 1.574 29.217 1.00 80.38 501 SER A C 1
ATOM 4223 O O . SER A 1 501 ? 4.897 0.496 28.913 1.00 80.38 501 SER A O 1
ATOM 4225 N N . VAL A 1 502 ? 3.641 2.283 28.364 1.00 76.75 502 VAL A N 1
ATOM 4226 C CA . VAL A 1 502 ? 3.293 1.769 27.043 1.00 76.75 502 VAL A CA 1
ATOM 4227 C C . VAL A 1 502 ? 4.520 1.732 26.123 1.00 76.75 502 VAL A C 1
ATOM 4229 O O . VAL A 1 502 ? 4.693 0.750 25.408 1.00 76.75 502 VAL A O 1
ATOM 4232 N N . ALA A 1 503 ? 5.424 2.715 26.199 1.00 79.38 503 ALA A N 1
ATOM 4233 C CA . ALA A 1 503 ? 6.691 2.679 25.464 1.00 79.38 503 ALA A CA 1
ATOM 4234 C C . ALA A 1 503 ? 7.520 1.446 25.811 1.00 79.38 503 ALA A C 1
ATOM 4236 O O . ALA A 1 503 ? 7.969 0.730 24.922 1.00 79.38 503 ALA A O 1
ATOM 4237 N N . ILE A 1 504 ? 7.673 1.167 27.103 1.00 77.56 504 ILE A N 1
ATOM 4238 C CA . ILE A 1 504 ? 8.479 0.043 27.567 1.00 77.56 504 ILE A CA 1
ATOM 4239 C C . ILE A 1 504 ? 7.824 -1.293 27.212 1.00 77.56 504 ILE A C 1
ATOM 4241 O O . ILE A 1 504 ? 8.504 -2.186 26.719 1.00 77.56 504 ILE A O 1
ATOM 4245 N N . LYS A 1 505 ? 6.504 -1.427 27.411 1.00 74.12 505 LYS A N 1
ATOM 4246 C CA . LYS A 1 505 ? 5.759 -2.657 27.091 1.00 74.12 505 LYS A CA 1
ATOM 4247 C C . LYS A 1 505 ? 5.947 -3.093 25.636 1.00 74.12 505 LYS A C 1
ATOM 4249 O O . LYS A 1 505 ? 5.880 -4.281 25.349 1.00 74.12 505 LYS A O 1
ATOM 4254 N N . ASN A 1 506 ? 6.172 -2.137 24.745 1.00 69.81 506 ASN A N 1
ATOM 4255 C CA . ASN A 1 506 ? 6.336 -2.389 23.323 1.00 69.81 506 ASN A CA 1
ATOM 4256 C C . ASN A 1 506 ? 7.790 -2.244 22.840 1.00 69.81 506 ASN A C 1
ATOM 4258 O O . ASN A 1 506 ? 8.027 -2.090 21.647 1.00 69.81 506 ASN A O 1
ATOM 4262 N N . GLY A 1 507 ? 8.767 -2.260 23.752 1.00 74.44 507 GLY A N 1
ATOM 4263 C CA . GLY A 1 507 ? 10.188 -2.307 23.399 1.00 74.44 507 GLY A CA 1
ATOM 4264 C C . GLY A 1 507 ? 10.831 -0.973 23.003 1.00 74.44 507 GLY A C 1
ATOM 4265 O O . GLY A 1 507 ? 12.009 -0.951 22.664 1.00 74.44 507 GLY A O 1
ATOM 4266 N N . TYR A 1 508 ? 10.140 0.167 23.108 1.00 77.44 508 TYR A N 1
ATOM 4267 C CA . TYR A 1 508 ? 10.697 1.481 22.744 1.00 77.44 508 TYR A CA 1
ATOM 4268 C C . TYR A 1 508 ? 11.578 2.067 23.846 1.00 77.44 508 TYR A C 1
ATOM 4270 O O . TYR A 1 508 ? 11.267 3.103 24.436 1.00 77.44 508 TYR A O 1
ATOM 4278 N N . SER A 1 509 ? 12.701 1.409 24.117 1.00 79.06 509 SER A N 1
ATOM 4279 C CA . SER A 1 509 ? 13.662 1.753 25.173 1.00 79.06 509 SER A CA 1
ATOM 4280 C C . SER A 1 509 ? 14.187 3.191 25.107 1.00 79.06 509 SER A C 1
ATOM 4282 O O . SER A 1 509 ? 14.362 3.842 26.141 1.00 79.06 509 SER A O 1
ATOM 4284 N N . LYS A 1 510 ? 14.389 3.718 23.894 1.00 84.25 510 LYS A N 1
ATOM 4285 C CA . LYS A 1 510 ? 14.980 5.043 23.669 1.00 84.25 510 LYS A CA 1
ATOM 4286 C C . LYS A 1 510 ? 14.075 6.187 24.154 1.00 84.25 510 LYS A C 1
ATOM 4288 O O . LYS A 1 510 ? 14.571 7.218 24.607 1.00 84.25 510 LYS A O 1
ATOM 4293 N N . LEU A 1 511 ? 12.750 6.020 24.105 1.00 85.12 511 LEU A N 1
ATOM 4294 C CA . LEU A 1 511 ? 11.800 7.081 24.458 1.00 85.12 511 LEU A CA 1
ATOM 4295 C C . LEU A 1 511 ? 11.776 7.391 25.973 1.00 85.12 511 LEU A C 1
ATOM 4297 O O . LEU A 1 511 ? 11.883 8.568 26.326 1.00 85.12 511 LEU A O 1
ATOM 4301 N N . PRO A 1 512 ? 11.693 6.403 26.888 1.00 88.12 512 PRO A N 1
ATOM 4302 C CA . PRO A 1 512 ? 11.889 6.626 28.318 1.00 88.12 512 PRO A CA 1
ATOM 4303 C C . PRO A 1 512 ? 13.202 7.324 28.660 1.00 88.12 512 PRO A C 1
ATOM 4305 O O . PRO A 1 512 ? 13.187 8.288 29.425 1.00 88.12 512 PRO A O 1
ATOM 4308 N N . VAL A 1 513 ? 14.314 6.885 28.059 1.00 87.19 513 VAL A N 1
ATOM 4309 C CA . VAL A 1 513 ? 15.637 7.495 28.267 1.00 87.19 513 VAL A CA 1
ATOM 4310 C C . VAL A 1 513 ? 15.603 8.973 27.890 1.00 87.19 513 VAL A C 1
ATOM 4312 O O . VAL A 1 513 ? 15.957 9.820 28.710 1.00 87.19 513 VAL A O 1
ATOM 4315 N N . LEU A 1 514 ? 15.060 9.302 26.714 1.00 90.50 514 LEU A N 1
ATOM 4316 C CA . LEU A 1 514 ? 14.908 10.689 26.287 1.00 90.50 514 LEU A CA 1
ATOM 4317 C C . LEU A 1 514 ? 14.064 11.514 27.270 1.00 90.50 514 LEU A C 1
ATOM 4319 O O . LEU A 1 514 ? 14.429 12.638 27.611 1.00 90.50 514 LEU A O 1
ATOM 4323 N N . ILE A 1 515 ? 12.934 10.979 27.739 1.00 91.12 515 ILE A N 1
ATOM 4324 C CA . ILE A 1 515 ? 12.066 11.680 28.696 1.00 91.12 515 ILE A CA 1
ATOM 4325 C C . ILE A 1 515 ? 12.823 11.973 29.997 1.00 91.12 515 ILE A C 1
ATOM 4327 O O . ILE A 1 515 ? 12.723 13.083 30.534 1.00 91.12 515 ILE A O 1
ATOM 4331 N N . PHE A 1 516 ? 13.601 11.014 30.500 1.00 91.62 516 PHE A N 1
ATOM 4332 C CA . PHE A 1 516 ? 14.424 11.207 31.692 1.00 91.62 516 PHE A CA 1
ATOM 4333 C C . PHE A 1 516 ? 15.540 12.223 31.461 1.00 91.62 516 PHE A C 1
ATOM 4335 O O . PHE A 1 516 ? 15.745 13.091 32.312 1.00 91.62 516 PHE A O 1
ATOM 4342 N N . ASP A 1 517 ? 16.195 12.194 30.303 1.00 92.12 517 ASP A N 1
ATOM 4343 C CA . ASP A 1 517 ? 17.234 13.153 29.937 1.00 92.12 517 ASP A CA 1
ATOM 4344 C C . ASP A 1 517 ? 16.700 14.577 29.823 1.00 92.12 517 ASP A C 1
ATOM 4346 O O . ASP A 1 517 ? 17.283 15.498 30.399 1.00 92.12 517 ASP A O 1
ATOM 4350 N N . LEU A 1 518 ? 15.554 14.769 29.165 1.00 93.19 518 LEU A N 1
ATOM 4351 C CA . LEU A 1 518 ? 14.892 16.071 29.080 1.00 93.19 518 LEU A CA 1
ATOM 4352 C C . LEU A 1 518 ? 14.469 16.569 30.465 1.00 93.19 518 LEU A C 1
ATOM 4354 O O . LEU A 1 518 ? 14.691 17.734 30.800 1.00 93.19 518 LEU A O 1
ATOM 4358 N N . THR A 1 519 ? 13.931 15.684 31.308 1.00 94.38 519 THR A N 1
ATOM 4359 C CA . THR A 1 519 ? 13.569 16.026 32.691 1.00 94.38 519 THR A CA 1
ATOM 4360 C C . THR A 1 519 ? 14.796 16.464 33.483 1.00 94.38 519 THR A C 1
ATOM 4362 O O . THR A 1 519 ? 14.790 17.529 34.093 1.00 94.38 519 THR A O 1
ATOM 4365 N N . ARG A 1 520 ? 15.879 15.684 33.431 1.00 93.00 520 ARG A N 1
ATOM 4366 C CA . ARG A 1 520 ? 17.143 15.977 34.112 1.00 93.00 520 ARG A CA 1
ATOM 4367 C C . ARG A 1 520 ? 17.763 17.288 33.631 1.00 93.00 520 ARG A C 1
ATOM 4369 O O . ARG A 1 520 ? 18.235 18.064 34.459 1.00 93.00 520 ARG A O 1
ATOM 4376 N N . LYS A 1 521 ? 17.738 17.537 32.318 1.00 94.62 521 LYS A N 1
ATOM 4377 C CA . LYS A 1 521 ? 18.291 18.735 31.675 1.00 94.62 521 LYS A CA 1
ATOM 4378 C C . LYS A 1 521 ? 17.576 20.015 32.111 1.00 94.62 521 LYS A C 1
ATOM 4380 O O . LYS A 1 521 ? 18.246 21.012 32.364 1.00 94.62 521 LYS A O 1
ATOM 4385 N N . TYR A 1 522 ? 16.243 20.006 32.184 1.00 96.19 522 TYR A N 1
ATOM 4386 C CA . TYR A 1 522 ? 15.457 21.227 32.410 1.00 96.19 522 TYR A CA 1
ATOM 4387 C C . TYR A 1 522 ? 14.959 21.408 33.855 1.00 96.19 522 TYR A C 1
ATOM 4389 O O . TYR A 1 522 ? 14.841 22.549 34.304 1.00 96.19 522 TYR A O 1
ATOM 4397 N N . ASP A 1 523 ? 14.693 20.327 34.597 1.00 95.56 523 ASP A N 1
ATOM 4398 C CA . ASP A 1 523 ? 14.345 20.364 36.026 1.00 95.56 523 ASP A CA 1
ATOM 4399 C C . ASP A 1 523 ? 14.625 19.014 36.716 1.00 95.56 523 ASP A C 1
ATOM 4401 O O . ASP A 1 523 ? 13.747 18.158 36.882 1.00 95.56 523 ASP A O 1
ATOM 4405 N N . ARG A 1 524 ? 15.867 18.840 37.184 1.00 92.62 524 ARG A N 1
ATOM 4406 C CA . ARG A 1 524 ? 16.323 17.625 37.880 1.00 92.62 524 ARG A CA 1
ATOM 4407 C C . ARG A 1 524 ? 15.441 17.237 39.074 1.00 92.62 524 ARG A C 1
ATOM 4409 O O . ARG A 1 524 ? 15.307 16.049 39.360 1.00 92.62 524 ARG A O 1
ATOM 4416 N N . SER A 1 525 ? 14.788 18.197 39.740 1.00 93.62 525 SER A N 1
ATOM 4417 C CA . SER A 1 525 ? 13.918 17.921 40.894 1.00 93.62 525 SER A CA 1
ATOM 4418 C C . SER A 1 525 ? 12.671 17.101 40.531 1.00 93.62 525 SER A C 1
ATOM 4420 O O . SER A 1 525 ? 12.091 16.430 41.387 1.00 93.62 525 SER A O 1
ATOM 4422 N N . LYS A 1 526 ? 12.272 17.108 39.252 1.00 93.94 526 LYS A N 1
ATOM 4423 C CA . LYS A 1 526 ? 11.106 16.379 38.733 1.00 93.94 526 LYS A CA 1
ATOM 4424 C C . LYS A 1 526 ? 11.408 14.932 38.366 1.00 93.94 526 LYS A C 1
ATOM 4426 O O . LYS A 1 526 ? 10.466 14.152 38.238 1.00 93.94 526 LYS A O 1
ATOM 4431 N N . LEU A 1 527 ? 12.682 14.552 38.253 1.00 90.62 527 LEU A N 1
ATOM 4432 C CA . LEU A 1 527 ? 13.073 13.206 37.835 1.00 90.62 527 LEU A CA 1
ATOM 4433 C C . LEU A 1 527 ? 12.555 12.139 38.808 1.00 90.62 527 LEU A C 1
ATOM 4435 O O . LEU A 1 527 ? 11.904 11.187 38.387 1.00 90.62 527 LEU A O 1
ATOM 4439 N N . LYS A 1 528 ? 12.760 12.335 40.117 1.00 88.38 528 LYS A N 1
ATOM 4440 C CA . LYS A 1 528 ? 12.294 11.400 41.152 1.00 88.38 528 LYS A CA 1
ATOM 4441 C C . LYS A 1 528 ? 10.766 11.204 41.129 1.00 88.38 528 LYS A C 1
ATOM 4443 O O . LYS A 1 528 ? 10.342 10.053 41.095 1.00 88.38 528 LYS A O 1
ATOM 4448 N N . PRO A 1 529 ? 9.923 12.258 41.098 1.00 90.62 529 PRO A N 1
ATOM 4449 C CA . PRO A 1 529 ? 8.479 12.102 40.910 1.00 90.62 529 PRO A CA 1
ATOM 4450 C C . PRO A 1 529 ? 8.083 11.320 39.652 1.00 90.62 529 PRO A C 1
ATOM 4452 O O . PRO A 1 529 ? 7.203 10.468 39.725 1.00 90.62 529 PRO A O 1
ATOM 4455 N N . VAL A 1 530 ? 8.725 11.583 38.508 1.00 88.31 530 VAL A N 1
ATOM 4456 C CA . VAL A 1 530 ? 8.427 10.874 37.250 1.00 88.31 530 VAL A CA 1
ATOM 4457 C C . VAL A 1 530 ? 8.790 9.393 37.365 1.00 88.31 530 VAL A C 1
ATOM 4459 O O . VAL A 1 530 ? 7.973 8.545 37.009 1.00 88.31 530 VAL A O 1
ATOM 4462 N N . LEU A 1 531 ? 9.965 9.075 37.918 1.00 86.12 531 LEU A N 1
ATOM 4463 C CA . LEU A 1 531 ? 10.391 7.696 38.159 1.00 86.12 531 LEU A CA 1
ATOM 4464 C C . LEU A 1 531 ? 9.433 6.969 39.106 1.00 86.12 531 LEU A C 1
ATOM 4466 O O . LEU A 1 531 ? 8.969 5.883 38.779 1.00 86.12 531 LEU A O 1
ATOM 4470 N N . LEU A 1 532 ? 9.082 7.577 40.243 1.00 85.75 532 LEU A N 1
ATOM 4471 C CA . LEU A 1 532 ? 8.189 6.967 41.234 1.00 85.75 532 LEU A CA 1
ATOM 4472 C C . LEU A 1 532 ? 6.784 6.711 40.678 1.00 85.75 532 LEU A C 1
ATOM 4474 O O . LEU A 1 532 ? 6.229 5.641 40.913 1.00 85.75 532 LEU A O 1
ATOM 4478 N N . ASN A 1 533 ? 6.236 7.647 39.898 1.00 85.75 533 ASN A N 1
ATOM 4479 C CA . ASN A 1 533 ? 4.911 7.493 39.293 1.00 85.75 533 ASN A CA 1
ATOM 4480 C C . ASN A 1 533 ? 4.849 6.360 38.257 1.00 85.75 533 ASN A C 1
ATOM 4482 O O . ASN A 1 533 ? 3.770 5.835 38.007 1.00 85.75 533 ASN A O 1
ATOM 4486 N N . ASN A 1 534 ? 5.987 5.980 37.667 1.00 83.12 534 ASN A N 1
ATOM 4487 C CA . ASN A 1 534 ? 6.063 4.961 36.616 1.00 83.12 534 ASN A CA 1
ATOM 4488 C C . ASN A 1 534 ? 6.824 3.695 37.064 1.00 83.12 534 ASN A C 1
ATOM 4490 O O . ASN A 1 534 ? 7.007 2.767 36.274 1.00 83.12 534 ASN A O 1
ATOM 4494 N N . PHE A 1 535 ? 7.247 3.626 38.332 1.00 81.62 535 PHE A N 1
ATOM 4495 C CA . PHE A 1 535 ? 8.128 2.576 38.852 1.00 81.62 535 PHE A CA 1
ATOM 4496 C C . PHE A 1 535 ? 7.516 1.177 38.752 1.00 81.62 535 PHE A C 1
ATOM 4498 O O . PHE A 1 535 ? 8.203 0.234 38.383 1.00 81.62 535 PHE A O 1
ATOM 4505 N N . SER A 1 536 ? 6.217 1.036 39.024 1.00 77.94 536 SER A N 1
ATOM 4506 C CA . SER A 1 536 ? 5.511 -0.251 38.930 1.00 77.94 536 SER A CA 1
ATOM 4507 C C . SER A 1 536 ? 5.486 -0.828 37.510 1.00 77.94 536 SER A C 1
ATOM 4509 O O . SER A 1 536 ? 5.373 -2.040 37.340 1.00 77.94 536 SER A O 1
ATOM 4511 N N . CYS A 1 537 ? 5.581 0.027 36.491 1.00 70.94 537 CYS A N 1
ATOM 4512 C CA . CYS A 1 537 ? 5.632 -0.379 35.088 1.00 70.94 537 CYS A CA 1
ATOM 4513 C C . CYS A 1 537 ? 7.071 -0.710 34.669 1.00 70.94 537 CYS A C 1
ATOM 4515 O O . CYS A 1 537 ? 7.307 -1.715 33.998 1.00 70.94 537 CYS A O 1
ATOM 4517 N N . LEU A 1 538 ? 8.035 0.092 35.134 1.00 71.88 538 LEU A N 1
ATOM 4518 C CA . LEU A 1 538 ? 9.470 -0.157 34.963 1.00 71.88 538 LEU A CA 1
ATOM 4519 C C . LEU A 1 538 ? 9.895 -1.490 35.602 1.00 71.88 538 LEU A C 1
ATOM 4521 O O . LEU A 1 538 ? 10.603 -2.269 34.981 1.00 71.88 538 LEU A O 1
ATOM 4525 N N . SER A 1 539 ? 9.417 -1.805 36.808 1.00 74.25 539 SER A N 1
ATOM 4526 C CA . SER A 1 539 ? 9.797 -3.044 37.496 1.00 74.25 539 SER A CA 1
ATOM 4527 C C . SER A 1 539 ? 9.210 -4.304 36.854 1.00 74.25 539 SER A C 1
ATOM 4529 O O . SER A 1 539 ? 9.854 -5.346 36.853 1.00 74.25 539 SER A O 1
ATOM 4531 N N . ARG A 1 540 ? 8.003 -4.229 36.276 1.00 68.50 540 ARG A N 1
ATOM 4532 C CA . ARG A 1 540 ? 7.363 -5.370 35.591 1.00 68.50 540 ARG A CA 1
ATOM 4533 C C . ARG A 1 540 ? 7.997 -5.704 34.244 1.00 68.50 540 ARG A C 1
ATOM 4535 O O . ARG A 1 540 ? 7.932 -6.851 33.819 1.00 68.50 540 ARG A O 1
ATOM 4542 N N . SER A 1 541 ? 8.557 -4.707 33.570 1.00 63.88 541 SER A N 1
ATOM 4543 C CA . SER A 1 541 ? 9.175 -4.858 32.250 1.00 63.88 541 SER A CA 1
ATOM 4544 C C . SER A 1 541 ? 10.621 -5.334 32.313 1.00 63.88 541 SER A C 1
ATOM 4546 O O . SER A 1 541 ? 11.057 -6.019 31.400 1.00 63.88 541 SER A O 1
ATOM 4548 N N . MET A 1 542 ? 11.330 -5.068 33.414 1.00 58.41 542 MET A N 1
ATOM 4549 C CA . MET A 1 542 ? 12.687 -5.580 33.658 1.00 58.41 542 MET A CA 1
ATOM 4550 C C . MET A 1 542 ? 12.786 -7.115 33.735 1.00 58.41 542 MET A C 1
ATOM 4552 O O . MET A 1 542 ? 13.889 -7.639 33.689 1.00 58.41 542 MET A O 1
ATOM 4556 N N . ASN A 1 543 ? 11.659 -7.832 33.814 1.00 56.97 543 ASN A N 1
ATOM 4557 C CA . ASN A 1 543 ? 11.613 -9.297 33.730 1.00 56.97 543 ASN A CA 1
ATOM 4558 C C . ASN A 1 543 ? 11.566 -9.840 32.287 1.00 56.97 543 ASN A C 1
ATOM 4560 O O . ASN A 1 543 ? 11.512 -11.055 32.114 1.00 56.97 543 ASN A O 1
ATOM 4564 N N . TYR A 1 544 ? 11.531 -8.978 31.265 1.00 52.44 544 TYR A N 1
ATOM 4565 C CA . TYR A 1 544 ? 11.650 -9.388 29.865 1.00 52.44 544 TYR A CA 1
ATOM 4566 C C . TYR A 1 544 ? 13.111 -9.218 29.430 1.00 52.44 544 TYR A C 1
ATOM 4568 O O . TYR A 1 544 ? 13.629 -8.102 29.406 1.00 52.44 544 TYR A O 1
ATOM 4576 N N . ASP A 1 545 ? 13.767 -10.347 29.162 1.00 49.41 545 ASP A N 1
ATOM 4577 C CA . ASP A 1 545 ? 15.178 -10.453 28.788 1.00 49.41 545 ASP A CA 1
ATOM 4578 C C . ASP A 1 545 ? 15.559 -9.514 27.617 1.00 49.41 545 ASP A C 1
ATOM 4580 O O . ASP A 1 545 ? 14.788 -9.334 26.678 1.00 49.41 545 ASP A O 1
ATOM 4584 N N . GLU A 1 546 ? 16.776 -8.953 27.692 1.00 49.06 546 GLU A N 1
ATOM 4585 C CA . GLU A 1 546 ? 17.539 -8.199 26.664 1.00 49.06 546 GLU A CA 1
ATOM 4586 C C . GLU A 1 546 ? 17.458 -6.661 26.579 1.00 49.06 546 GLU A C 1
ATOM 4588 O O . GLU A 1 546 ? 18.273 -6.063 25.869 1.00 49.06 546 GLU A O 1
ATOM 4593 N N . MET A 1 547 ? 16.617 -5.945 27.331 1.00 49.56 547 MET A N 1
ATOM 4594 C CA . MET A 1 547 ? 16.809 -4.482 27.390 1.00 49.56 547 MET A CA 1
ATOM 4595 C C . MET A 1 547 ? 18.093 -4.144 28.154 1.00 49.56 547 MET A C 1
ATOM 4597 O O . MET A 1 547 ? 18.422 -4.815 29.127 1.00 49.56 547 MET A O 1
ATOM 4601 N N . ARG A 1 548 ? 18.779 -3.062 27.747 1.00 55.19 548 ARG A N 1
ATOM 4602 C CA . ARG A 1 548 ? 19.864 -2.379 28.482 1.00 55.19 548 ARG A CA 1
ATOM 4603 C C . ARG A 1 548 ? 19.393 -1.943 29.878 1.00 55.19 548 ARG A C 1
ATOM 4605 O O . ARG A 1 548 ? 19.224 -0.753 30.157 1.00 55.19 548 ARG A O 1
ATOM 4612 N N . SER A 1 549 ? 19.170 -2.918 30.752 1.00 56.97 549 SER A N 1
ATOM 4613 C CA . SER A 1 549 ? 18.793 -2.782 32.151 1.00 56.97 549 SER A CA 1
ATOM 4614 C C . SER A 1 549 ? 19.732 -1.803 32.820 1.00 56.97 549 SER A C 1
ATOM 4616 O O . SER A 1 549 ? 19.280 -0.960 33.575 1.00 56.97 549 SER A O 1
ATOM 4618 N N . ASP A 1 550 ? 21.007 -1.823 32.448 1.00 63.34 550 ASP A N 1
ATOM 4619 C CA . ASP A 1 550 ? 22.048 -1.001 33.042 1.00 63.34 550 ASP A CA 1
ATOM 4620 C C . ASP A 1 550 ? 21.837 0.500 32.834 1.00 63.34 550 ASP A C 1
ATOM 4622 O O . ASP A 1 550 ? 22.083 1.260 33.763 1.00 63.34 550 ASP A O 1
ATOM 4626 N N . GLU A 1 551 ? 21.337 0.966 31.683 1.00 64.06 551 GLU A N 1
ATOM 4627 C CA . GLU A 1 551 ? 21.091 2.404 31.470 1.00 64.06 551 GLU A CA 1
ATOM 4628 C C . GLU A 1 551 ? 19.885 2.889 32.280 1.00 64.06 551 GLU A C 1
ATOM 4630 O O . GLU A 1 551 ? 19.960 3.921 32.951 1.00 64.06 551 GLU A O 1
ATOM 4635 N N . ILE A 1 552 ? 18.789 2.124 32.281 1.00 65.69 552 ILE A N 1
ATOM 4636 C CA . ILE A 1 552 ? 17.581 2.461 33.046 1.00 65.69 552 ILE A CA 1
ATOM 4637 C C . ILE A 1 552 ? 17.834 2.301 34.551 1.00 65.69 552 ILE A C 1
ATOM 4639 O O . ILE A 1 552 ? 17.454 3.173 35.329 1.00 65.69 552 ILE A O 1
ATOM 4643 N N . LEU A 1 553 ? 18.511 1.232 34.977 1.00 70.75 553 LEU A N 1
ATOM 4644 C CA . LEU A 1 553 ? 18.903 0.990 36.367 1.00 70.75 553 LEU A CA 1
ATOM 4645 C C . LEU A 1 553 ? 19.891 2.042 36.848 1.00 70.75 553 LEU A C 1
ATOM 4647 O O . LEU A 1 553 ? 19.736 2.523 37.965 1.00 70.75 553 LEU A O 1
ATOM 4651 N N . LYS A 1 554 ? 20.854 2.458 36.020 1.00 75.12 554 LYS A N 1
ATOM 4652 C CA . LYS A 1 554 ? 21.756 3.568 36.342 1.00 75.12 554 LYS A CA 1
ATOM 4653 C C . LYS A 1 554 ? 20.986 4.873 36.493 1.00 75.12 554 LYS A C 1
ATOM 4655 O O . LYS A 1 554 ? 21.186 5.570 37.477 1.00 75.12 554 LYS A O 1
ATOM 4660 N N . LEU A 1 555 ? 20.041 5.170 35.600 1.00 67.31 555 LEU A N 1
ATOM 4661 C CA . LEU A 1 555 ? 19.174 6.346 35.724 1.00 67.31 555 LEU A CA 1
ATOM 4662 C C . LEU A 1 555 ? 18.291 6.301 36.985 1.00 67.31 555 LEU A C 1
ATOM 4664 O O . LEU A 1 555 ? 18.125 7.322 37.655 1.00 67.31 555 LEU A O 1
ATOM 4668 N N . ILE A 1 556 ? 17.755 5.129 37.340 1.00 71.50 556 ILE A N 1
ATOM 4669 C CA . ILE A 1 556 ? 16.993 4.914 38.579 1.00 71.50 556 ILE A CA 1
ATOM 4670 C C . ILE A 1 556 ? 17.904 5.089 39.798 1.00 71.50 556 ILE A C 1
ATOM 4672 O O . ILE A 1 556 ? 17.542 5.796 40.736 1.00 71.50 556 ILE A O 1
ATOM 4676 N N . HIS A 1 557 ? 19.088 4.484 39.787 1.00 77.38 557 HIS A N 1
ATOM 4677 C CA . HIS A 1 557 ? 20.057 4.544 40.873 1.00 77.38 557 HIS A CA 1
ATOM 4678 C C . HIS A 1 557 ? 20.566 5.974 41.092 1.00 77.38 557 HIS A C 1
ATOM 4680 O O . HIS A 1 557 ? 20.539 6.469 42.220 1.00 77.38 557 HIS A O 1
ATOM 4686 N N . ASP A 1 558 ? 20.953 6.677 40.029 1.00 71.25 558 ASP A N 1
ATOM 4687 C CA . ASP A 1 558 ? 21.389 8.076 40.070 1.00 71.25 558 ASP A CA 1
ATOM 4688 C C . ASP A 1 558 ? 20.246 8.988 40.552 1.00 71.25 558 ASP A C 1
ATOM 4690 O O . ASP A 1 558 ? 20.443 9.852 41.405 1.00 71.25 558 ASP A O 1
ATOM 4694 N N . GLY A 1 559 ? 19.012 8.750 40.090 1.00 67.44 559 GLY A N 1
ATOM 4695 C CA . GLY A 1 559 ? 17.834 9.503 40.528 1.00 67.44 559 GLY A CA 1
ATOM 4696 C C . GLY A 1 559 ? 17.423 9.254 41.988 1.00 67.44 559 GLY A C 1
ATOM 4697 O O . GLY A 1 559 ? 16.898 10.158 42.644 1.00 67.44 559 GLY A O 1
ATOM 4698 N N . LEU A 1 560 ? 17.644 8.043 42.516 1.00 70.75 560 LEU A N 1
ATOM 4699 C CA . LEU A 1 560 ? 17.296 7.667 43.892 1.00 70.75 560 LEU A CA 1
ATOM 4700 C C . LEU A 1 560 ? 18.396 8.008 44.908 1.00 70.75 560 LEU A C 1
ATOM 4702 O O . LEU A 1 560 ? 18.074 8.387 46.037 1.00 70.75 560 LEU A O 1
ATOM 4706 N N . SER A 1 561 ? 19.669 7.905 44.524 1.00 70.62 561 SER A N 1
ATOM 4707 C CA . SER A 1 561 ? 20.820 8.138 45.408 1.00 70.62 561 SER A CA 1
ATOM 4708 C C . SER A 1 561 ? 20.998 9.613 45.794 1.00 70.62 561 SER A C 1
ATOM 4710 O O . SER A 1 561 ? 21.361 9.911 46.931 1.00 70.62 561 SER A O 1
ATOM 4712 N N . GLU A 1 562 ? 20.651 10.553 44.915 1.00 59.28 562 GLU A N 1
ATOM 4713 C CA . GLU A 1 562 ? 20.872 11.992 45.137 1.00 59.28 562 GLU A CA 1
ATOM 4714 C C . GLU A 1 562 ? 19.802 12.691 45.992 1.00 59.28 562 GLU A C 1
ATOM 4716 O O . GLU A 1 562 ? 20.002 13.811 46.458 1.00 59.28 562 GLU A O 1
ATOM 4721 N N . GLY A 1 563 ? 18.667 12.033 46.247 1.00 53.28 563 GLY A N 1
ATOM 4722 C CA . GLY A 1 563 ? 17.619 12.537 47.144 1.00 53.28 563 GLY A CA 1
ATOM 4723 C C . GLY A 1 563 ? 17.793 12.129 48.611 1.00 53.28 563 GLY A C 1
ATOM 4724 O O . GLY A 1 563 ? 16.961 12.495 49.443 1.00 53.28 563 GLY A O 1
ATOM 4725 N N . CYS A 1 564 ? 18.826 11.347 48.929 1.00 45.75 564 CYS A N 1
ATOM 4726 C CA . CYS A 1 564 ? 19.087 10.824 50.265 1.00 45.75 564 CYS A CA 1
ATOM 4727 C C . CYS A 1 564 ? 20.188 11.636 50.959 1.00 45.75 564 CYS A C 1
ATOM 4729 O O . CYS A 1 564 ? 21.357 11.253 50.966 1.00 45.75 564 CYS A O 1
ATOM 4731 N N . SER A 1 565 ? 19.815 12.734 51.622 1.00 43.62 565 SER A N 1
ATOM 4732 C CA . SER A 1 565 ? 20.676 13.328 52.648 1.00 43.62 565 SER A CA 1
ATOM 4733 C C . SER A 1 565 ? 20.722 12.397 53.870 1.00 43.62 565 SER A C 1
ATOM 4735 O O . SER A 1 565 ? 19.813 12.352 54.690 1.00 43.62 565 SER A O 1
ATOM 4737 N N . SER A 1 566 ? 21.764 11.564 53.921 1.00 43.09 566 SER A N 1
ATOM 4738 C CA . SER A 1 566 ? 22.421 10.956 55.095 1.00 43.09 566 SER A CA 1
ATOM 4739 C C . SER A 1 566 ? 21.624 10.386 56.294 1.00 43.09 566 SER A C 1
ATOM 4741 O O . SER A 1 566 ? 22.275 9.969 57.251 1.00 43.09 566 SER A O 1
ATOM 4743 N N . ARG A 1 567 ? 20.286 10.249 56.306 1.00 39.28 567 ARG A N 1
ATOM 4744 C CA . ARG A 1 567 ? 19.577 9.732 57.504 1.00 39.28 567 ARG A CA 1
ATOM 4745 C C . ARG A 1 567 ? 18.388 8.792 57.327 1.00 39.28 567 ARG A C 1
ATOM 4747 O O . ARG A 1 567 ? 17.728 8.483 58.315 1.00 39.28 567 ARG A O 1
ATOM 4754 N N . THR A 1 568 ? 18.143 8.225 56.151 1.00 40.22 568 THR A N 1
ATOM 4755 C CA . THR A 1 568 ? 17.153 7.136 56.051 1.00 40.22 568 THR A CA 1
ATOM 4756 C C . THR A 1 568 ? 17.595 6.104 55.024 1.00 40.22 568 THR A C 1
ATOM 4758 O O . THR A 1 568 ? 17.357 6.248 53.829 1.00 40.22 568 THR A O 1
ATOM 4761 N N . ARG A 1 569 ? 18.276 5.050 55.495 1.00 35.59 569 ARG A N 1
ATOM 4762 C CA . ARG A 1 569 ? 18.464 3.820 54.719 1.00 35.59 569 ARG A CA 1
ATOM 4763 C C . ARG A 1 569 ? 17.095 3.158 54.576 1.00 35.59 569 ARG A C 1
ATOM 4765 O O . ARG A 1 569 ? 16.656 2.449 55.474 1.00 35.59 569 ARG A O 1
ATOM 4772 N N . LEU A 1 570 ? 16.417 3.417 53.464 1.00 34.94 570 LEU A N 1
ATOM 4773 C CA . LEU A 1 570 ? 15.368 2.530 52.980 1.00 34.94 570 LEU A CA 1
ATOM 4774 C C . LEU A 1 570 ? 16.057 1.240 52.534 1.00 34.94 570 LEU A C 1
ATOM 4776 O O . LEU A 1 570 ? 16.766 1.219 51.532 1.00 34.94 570 LEU A O 1
ATOM 4780 N N . SER A 1 571 ? 15.882 0.175 53.311 1.00 36.16 571 SER A N 1
ATOM 4781 C CA . SER A 1 571 ? 16.200 -1.189 52.902 1.00 36.16 571 SER A CA 1
ATOM 4782 C C . SER A 1 571 ? 15.209 -1.618 51.818 1.00 36.16 571 SER A C 1
ATOM 4784 O O . SER A 1 571 ? 14.199 -2.256 52.102 1.00 36.16 571 SER A O 1
ATOM 4786 N N . CYS A 1 572 ? 15.464 -1.216 50.576 1.00 34.59 572 CYS A N 1
ATOM 4787 C CA . CYS A 1 572 ? 14.918 -1.900 49.413 1.00 34.59 572 CYS A CA 1
ATOM 4788 C C . CYS A 1 572 ? 15.963 -2.921 48.970 1.00 34.59 572 CYS A C 1
ATOM 4790 O O . CYS A 1 572 ? 16.948 -2.567 48.328 1.00 34.59 572 CYS A O 1
ATOM 4792 N N . ASN A 1 573 ? 15.756 -4.179 49.358 1.00 33.47 573 ASN A N 1
ATOM 4793 C CA . ASN A 1 573 ? 16.389 -5.296 48.674 1.00 33.47 573 ASN A CA 1
ATOM 4794 C C . ASN A 1 573 ? 15.750 -5.370 47.285 1.00 33.47 573 ASN A C 1
ATOM 4796 O O . ASN A 1 573 ? 14.592 -5.763 47.160 1.00 33.47 573 ASN A O 1
ATOM 4800 N N . ILE A 1 574 ? 16.485 -4.920 46.273 1.00 36.59 574 ILE A N 1
ATOM 4801 C CA . ILE A 1 574 ? 16.219 -5.270 44.882 1.00 36.59 574 ILE A CA 1
ATOM 4802 C C . ILE A 1 574 ? 16.961 -6.591 44.668 1.00 36.59 574 ILE A C 1
ATOM 4804 O O . ILE A 1 574 ? 18.191 -6.609 44.657 1.00 36.59 574 ILE A O 1
ATOM 4808 N N . SER A 1 575 ? 16.197 -7.681 44.630 1.00 32.22 575 SER A N 1
ATOM 4809 C CA . SER A 1 575 ? 16.597 -8.992 44.111 1.00 32.22 575 SER A CA 1
ATOM 4810 C C . SER A 1 575 ? 15.957 -9.189 42.754 1.00 32.22 575 SER A C 1
ATOM 4812 O O . SER A 1 575 ? 14.727 -8.932 42.707 1.00 32.22 575 SER A O 1
#

Sequence (575 aa):
MCQVVIQDKLSKENNLEIVLEEKNNVIYLKHCTGDQWIVFELNLFLHFYNKSKMIFLFDGFDEICPQYANEVMKCLKSIKNDPRKQRMWVTSRSYNEVKTILLKEFGSSYDIDYFYYPETEEYLQNYFDFNLRLEELNSAQLENVEYFLKYMVQGKDITLLTEALPQQPLHRVYNCASKYLLHKILHAHVPSWTHSLTNLDLSCIMCMCDVYNRIYYEKKSEINGDNRCGNPLYLFLAAYYFVDNIKNVKIENKGWDLEINLFTFYEWFLKTTIKKRYQEKNEMDIYNPDIINVYDKDVADSVLRYKKLAAYAIFSLEKYHKLFSIKDLEEIRYWIKFIEMGGEKTGIVYSVANEIPIFIHMTFTENFAVEYICDCLKNERDREMVISWIDFIIHVIFSESYSLSLKNMLDLKMEFDETLISVLEKHNDVRFNSLMKEISNSKFLSLRYDKPYLMECSFFNPLPYDDYSSIQYLMRLLSSTINKDNLNKFLKMVNKTEMLSVAIKNGYSKLPVLIFDLTRKYDRSKLKPVLLNNFSCLSRSMNYDEMRSDEILKLIHDGLSEGCSSRTRLSCNIS

pLDDT: mean 81.89, std 15.89, range [32.22, 97.88]

Radius of gyration: 29.37 Å; chains: 1; bounding box: 78×59×89 Å

Secondary structure (DSSP, 8-state):
-------SS--TT----EEEEEETTEEEEEEE-S-HHHHHHHHHHHHHHHTT--EEEE--HHHHTTTTHHHHHHHHHHHHT-TT--EEEE-----HHHHHHHHHHH----PPPPP-HHHHHHHHHHHHHHHT-GGG--HHHHHHHHHHHHHHHH-TTHHHHHHS-TTSHHHHHHHHHHHHHHHHHHH---TTTHHHHTTS-HHHHHHHHHHHHHHHHHTHHHHTT-GGGG-HHHHHHHHHHHHHHHH-TT-S-----S---HHHHHHHHHHHHHHHIIIIIS---TTSHHHHHHHHHHHHHHHHHHHHHHHHHHH-SGGGGGGS-HHHHHHHHHHHHHHHTT---SSSEEEEETTEEEESSHHHHHHHHHHHHHHHHHH---HHHHHHHHHHHHHHHHTS---HHHHHHHHHHHHH-HHHHHHHHHTHHHHHHHHHHHHHH--TT---TT-SS----GGG---S-TTTSHHHHHHHHHHHH--TTTHHHHHHHHHHTTHHHHHHHTT-THHHHHHHHHHHHHHGGGHHHHHHHHHHHHHHHTTSTTS-HHHHHHHHHHHHHTT--SS--------

Foldseek 3Di:
DAPEPADPDDDPPDDWDWDWDDDPLQIDTNYTHDHPVVNVVVRVVSVCVSQLNDEAEAEELVLCPPVCVPVVVVVVLCQCPRPSRHHYDHDYPPQPVVCCVCCVRPNDDDDDDFDDLVRLLVLLLVVCVPQQVVVPDDPLLLVLVVVLLCCLLVPPPLVVCLVVDPLQLLSSNSLSVLVNVLVCVVPPPPVVNCPSCVPRPSVSSVVSSVSNVVSCVVCVVLCVLRSVSRHSVSNVLSNVVVSCSSRPRPPPDPDPDPPDDSLNSLLVVLLVLLVCCCCVVVVDDCPPPVNVVVSVVVSVVVLLLLLLLLLCLQQVPPVCPVVADPVSVVSLQVVLVCLCVVVDDSQQFNHDDPSRTDGPDNLSSLLSPLVSLLVCLLPDPDPVVNLVSLLVVLCQLAADSGDLSSQVSNLVCQQPPVSSLVSVVVCLQSNVVSNLVRLVPHPQAPPDPPDPSDPLRSNQQDPSDLDGHVVNSVLVSCLVHDALVCLVSVLVSCLVRVVVLSCLVRPVLVNVLSNLVSCCVHPLVCNLVSCVSNVVSVVVSVPDPDDPCVSVVVSVCVSVVVVDDPDDPPPDPDD

InterPro domains:
  IPR027417 P-loop containing nucleoside triphosphate hydrolase [G3DSA:3.40.50.300] (9-104)

Organism: Mythimna separata (NCBI:txid271217)